Protein AF-A0A7J7V267-F1 (afdb_monomer_lite)

Organism: Myotis myotis (NCBI:txid51298)

Radius of gyration: 29.26 Å; chains: 1; bounding box: 86×60×74 Å

Sequence (561 aa):
MTECTTIEHPFCMYDADQHILHDSVEGSGILMCSIDNLPAQLPKEATECFGDMLYPYIEEMILSDATQPLESQNFSPVVRDAVITSNGILTDKYKYIQKLRESRERAQSLSMGTKKKVLVLGTGYVSEPVLEYLSRDNNIEITVGSDLRNQIEQLGKKYNINPVIMDISKQEEKLASLVAKQHLVISLLPYVLHPLVAKACIKSKVNMVTASYITPALKELEKSVDDAGITVIGELGLDPGLDHMLAMETIDKAKEVGATIESYISYCGGLPAPEHSDNPLRYKFSWSPVGVLMNIMQSATYLLNGKVVNAEGGVAFLDAVTPMDYYPGLNLEGYPNRDSTKYAEIYGISSAHTLLRGTLRYKGYAKALNGLVKLGLINRDAFPALRPEAKPLTWKELLCDLVGIPPSSTQDALKEAVLKKLGGDSTQLEAAERLGLLGDEQVPRAESVVDALSKYLAMKLSYGPGEKDMIVMRDSFGIRHPSGHLENKTIDLVVYGDINGFSAMAKTVGFPTAMAAKMLLDGEIHAKGLIGPFSKEIYGPILERIKAEGIIYTTQSTIKP

Secondary structure (DSSP, 8-state):
--SPPPSSS--EEEETTTTEEES-SSSSSEEE---SS-TT---HHHHHHHHHHHHHHHHHHHT--TTS-GGGS---HHHHHH--EETTEE-GGGTHHHHHHHHHHHHHHHHTTSPEEEEEE--STTHHHHHHHHHTSTTEEEEEEES-HHHHHHHHHHS-EEEEE--TTT-HHHHHHHHTT-SEEEE-S-GGGHHHHHHHHHHHT-EEEESS---HHHHTTHHHHHHHT-EEE-S-SBTTBHHHHHHHHHHHHHHHTT-EEEEEEEEEEEEE-GGG--STTS---SS-THHHHHHTTS-EEEEETTEEEEE--TTGGGGG-EEETTSTTS-EEEEE-SB-TTHHHHTT-TT-SEEEEEEEEETTHHHHHHHHHHTT-S--SB-GGGSTTSPP-BHHHHHHHHHT--TT--HHHHHHHHHHHTTS-HHHHHHHHHTTTTSSPBPPP-SBHHHHHHHHHHHHTPPPTTPPEEEEEEEEEEEE-TTS-EEEEEEEEEEEPPTTS--HHHHHHHHHHHHHHHHHHHT-----EEE-TTSHHHHHHHHHHHHHTT--EEEEEEEE-

InterPro domains:
  IPR005097 Saccharopine dehydrogenase, NADP binding domain [PF03435] (118-233)
  IPR032095 Saccharopine dehydrogenase-like, C-terminal [PF16653] (237-551)
  IPR036291 NAD(P)-binding domain superfamily [SSF51735] (115-291)
  IPR051168 Alpha-aminoadipic semialdehyde synthase [PTHR11133] (1-554)

Structure (mmCIF, N/CA/C/O backbone):
data_AF-A0A7J7V267-F1
#
_entry.id   AF-A0A7J7V267-F1
#
loop_
_atom_site.group_PDB
_atom_site.id
_atom_site.type_symbol
_atom_site.label_atom_id
_atom_site.label_alt_id
_atom_site.label_comp_id
_atom_site.label_asym_id
_atom_site.label_entity_id
_atom_site.label_seq_id
_atom_site.pdbx_PDB_ins_code
_atom_site.Cartn_x
_atom_site.Cartn_y
_atom_site.Cartn_z
_atom_site.occupancy
_atom_site.B_iso_or_equiv
_atom_site.auth_seq_id
_atom_site.auth_comp_id
_atom_site.auth_asym_id
_atom_site.auth_atom_id
_atom_site.pdbx_PDB_model_num
ATOM 1 N N . MET A 1 1 ? -48.766 11.423 -9.850 1.00 58.38 1 MET A N 1
ATOM 2 C CA . MET A 1 1 ? -47.509 11.219 -9.107 1.00 58.38 1 MET A CA 1
ATOM 3 C C . MET A 1 1 ? -46.532 10.531 -10.047 1.00 58.38 1 MET A C 1
ATOM 5 O O . MET A 1 1 ? -46.932 9.559 -10.675 1.00 58.38 1 MET A O 1
ATOM 9 N N . THR A 1 2 ? -45.332 11.077 -10.233 1.00 62.34 2 THR A N 1
ATOM 10 C CA . THR A 1 2 ? -44.294 10.524 -11.130 1.00 62.34 2 THR A CA 1
ATOM 11 C C . THR A 1 2 ? -43.134 9.877 -10.371 1.00 62.34 2 THR A C 1
ATOM 13 O O . THR A 1 2 ? -42.239 9.330 -11.003 1.00 62.34 2 THR A O 1
ATOM 16 N N . GLU A 1 3 ? -43.150 9.933 -9.038 1.00 65.38 3 GLU A N 1
ATOM 17 C CA . GLU A 1 3 ? -42.064 9.493 -8.155 1.00 65.38 3 GLU A CA 1
ATOM 18 C C . GLU A 1 3 ? -42.641 8.667 -6.993 1.00 65.38 3 GLU A C 1
ATOM 20 O O . GLU A 1 3 ? -43.781 8.895 -6.596 1.00 65.38 3 GLU A O 1
ATOM 25 N N . CYS A 1 4 ? -41.881 7.695 -6.484 1.00 73.06 4 CYS A N 1
ATOM 26 C CA . CYS A 1 4 ? -42.255 6.835 -5.353 1.00 73.06 4 CYS A CA 1
ATOM 27 C C . CYS A 1 4 ? -41.666 7.379 -4.039 1.00 73.06 4 CYS A C 1
ATOM 29 O O . CYS A 1 4 ? -40.625 8.037 -4.065 1.00 73.06 4 CYS A O 1
ATOM 31 N N . THR A 1 5 ? -42.289 7.091 -2.888 1.00 74.62 5 THR A N 1
ATOM 32 C CA . THR A 1 5 ? -41.694 7.436 -1.579 1.00 74.62 5 THR A CA 1
ATOM 33 C C . THR A 1 5 ? -40.497 6.531 -1.260 1.00 74.62 5 THR A C 1
ATOM 35 O O . THR A 1 5 ? -40.415 5.396 -1.733 1.00 74.62 5 THR A O 1
ATOM 38 N N . THR A 1 6 ? -39.534 7.025 -0.478 1.00 70.94 6 THR A N 1
ATOM 39 C CA . THR A 1 6 ? -38.317 6.277 -0.110 1.00 70.94 6 THR A CA 1
ATOM 40 C C . THR A 1 6 ? -38.430 5.697 1.301 1.00 70.94 6 THR A C 1
ATOM 42 O O . THR A 1 6 ? -39.329 6.049 2.057 1.00 70.94 6 THR A O 1
ATOM 45 N N . ILE A 1 7 ? -37.512 4.805 1.692 1.00 70.88 7 ILE A N 1
ATOM 46 C CA . ILE A 1 7 ? -37.475 4.249 3.062 1.00 70.88 7 ILE A CA 1
ATOM 47 C C . ILE A 1 7 ? -37.195 5.343 4.105 1.00 70.88 7 ILE A C 1
ATOM 49 O O . ILE A 1 7 ? -37.727 5.292 5.210 1.00 70.88 7 ILE A O 1
ATOM 53 N N . GLU A 1 8 ? -36.372 6.331 3.754 1.00 67.31 8 GLU A N 1
ATOM 54 C CA . GLU A 1 8 ? -36.015 7.452 4.631 1.00 67.31 8 GLU A CA 1
ATOM 55 C C . GLU A 1 8 ? -37.184 8.438 4.800 1.00 67.31 8 GLU A C 1
ATOM 57 O O . GLU A 1 8 ? -37.344 9.020 5.871 1.00 67.31 8 GLU A O 1
ATOM 62 N N . HIS A 1 9 ? -38.040 8.555 3.776 1.00 76.69 9 HIS A N 1
ATOM 63 C CA . HIS A 1 9 ? -39.215 9.430 3.740 1.00 76.69 9 HIS A CA 1
ATOM 64 C C . HIS A 1 9 ? -40.458 8.641 3.283 1.00 76.69 9 HIS A C 1
ATOM 66 O O . HIS A 1 9 ? -40.919 8.801 2.150 1.00 76.69 9 HIS A O 1
ATOM 72 N N . PRO A 1 10 ? -40.999 7.745 4.136 1.00 74.75 10 PRO A N 1
ATOM 73 C CA . PRO A 1 10 ? -41.994 6.746 3.732 1.00 74.75 10 PRO A CA 1
ATOM 74 C C . PRO A 1 10 ? -43.368 7.337 3.399 1.00 74.75 10 PRO A C 1
ATOM 76 O O . PRO A 1 10 ? -44.140 6.717 2.663 1.00 74.75 10 PRO A O 1
ATOM 79 N N . PHE A 1 11 ? -43.660 8.535 3.904 1.00 84.62 11 PHE A N 1
ATOM 80 C CA . PHE A 1 11 ? -44.930 9.227 3.729 1.00 84.62 11 PHE A CA 1
ATOM 81 C C . PHE A 1 11 ? -44.713 10.589 3.077 1.00 84.62 11 PHE A C 1
ATOM 83 O O . PHE A 1 11 ? -43.784 11.306 3.430 1.00 84.62 11 PHE A O 1
ATOM 90 N N . CYS A 1 12 ? -45.620 10.971 2.185 1.00 85.44 12 CYS A N 1
ATOM 91 C CA . CYS A 1 12 ? -45.721 12.328 1.661 1.00 85.44 12 CYS A CA 1
ATOM 92 C C . CYS A 1 12 ? -47.193 12.749 1.607 1.00 85.44 12 CYS A C 1
ATOM 94 O O . CYS A 1 12 ? -48.084 11.906 1.485 1.00 85.44 12 CYS A O 1
ATOM 96 N N . MET A 1 13 ? -47.466 14.046 1.699 1.00 88.25 13 MET A N 1
ATOM 97 C CA . MET A 1 13 ? -48.813 14.588 1.544 1.00 88.25 13 MET A CA 1
ATOM 98 C C . MET A 1 13 ? -49.010 15.039 0.098 1.00 88.25 13 MET A C 1
ATOM 100 O O . MET A 1 13 ? -48.263 15.883 -0.394 1.00 88.25 13 MET A O 1
ATOM 104 N N . TYR A 1 14 ? -50.016 14.499 -0.584 1.00 84.69 14 TYR A N 1
ATOM 105 C CA . TYR A 1 14 ? -50.400 14.919 -1.926 1.00 84.69 14 TYR A CA 1
ATOM 106 C C . TYR A 1 14 ? -51.606 15.859 -1.867 1.00 84.69 14 TYR A C 1
ATOM 108 O O . TYR A 1 14 ? -52.714 15.441 -1.525 1.00 84.69 14 TYR A O 1
ATOM 116 N N . ASP A 1 15 ? -51.404 17.127 -2.215 1.00 85.06 15 ASP A N 1
ATOM 117 C CA . ASP A 1 15 ? -52.497 18.078 -2.410 1.00 85.06 15 ASP A CA 1
ATOM 118 C C . ASP A 1 15 ? -53.088 17.862 -3.813 1.00 85.06 15 ASP A C 1
ATOM 120 O O . ASP A 1 15 ? -52.438 18.119 -4.831 1.00 85.06 15 ASP A O 1
ATOM 124 N N . ALA A 1 16 ? -54.318 17.344 -3.868 1.00 80.06 16 ALA A N 1
ATOM 125 C CA . ALA A 1 16 ? -54.997 17.032 -5.122 1.00 80.06 16 ALA A CA 1
ATOM 126 C C . ALA A 1 16 ? -55.463 18.283 -5.885 1.00 80.06 16 ALA A C 1
ATOM 128 O O . ALA A 1 16 ? -55.582 18.216 -7.108 1.00 80.06 16 ALA A O 1
ATOM 129 N N . ASP A 1 17 ? -55.690 19.400 -5.187 1.00 82.44 17 ASP A N 1
ATOM 130 C CA . ASP A 1 17 ? -56.146 20.658 -5.782 1.00 82.44 17 ASP A CA 1
ATOM 131 C C . ASP A 1 17 ? -54.971 21.424 -6.406 1.00 82.44 17 ASP A C 1
ATOM 133 O O . ASP A 1 17 ? -55.114 22.040 -7.463 1.00 82.44 17 ASP A O 1
ATOM 137 N N . GLN A 1 18 ? -53.792 21.364 -5.775 1.00 82.50 18 GLN A N 1
ATOM 138 C CA . GLN A 1 18 ? -52.579 22.041 -6.256 1.00 82.50 18 GLN A CA 1
ATOM 139 C C . GLN A 1 18 ? -51.651 21.136 -7.077 1.00 82.50 18 GLN A C 1
ATOM 141 O O . GLN A 1 18 ? -50.739 21.633 -7.738 1.00 82.50 18 GLN A O 1
ATOM 146 N N . HIS A 1 19 ? -51.876 19.819 -7.057 1.00 80.19 19 HIS A N 1
ATOM 147 C CA . HIS A 1 19 ? -50.995 18.796 -7.629 1.00 80.19 19 HIS A CA 1
ATOM 148 C C . HIS A 1 19 ? -49.550 18.851 -7.093 1.00 80.19 19 HIS A C 1
ATOM 150 O O . HIS A 1 19 ? -48.601 18.556 -7.824 1.00 80.19 19 HIS A O 1
ATOM 156 N N . ILE A 1 20 ? -49.381 19.198 -5.814 1.00 79.25 20 ILE A N 1
ATOM 157 C CA . ILE A 1 20 ? -48.076 19.331 -5.147 1.00 79.25 20 ILE A CA 1
ATOM 158 C C . ILE A 1 20 ? -47.873 18.182 -4.154 1.00 79.25 20 ILE A C 1
ATOM 160 O O . ILE A 1 20 ? -48.807 17.741 -3.484 1.00 79.25 20 ILE A O 1
ATOM 164 N N . LEU A 1 21 ? -46.633 17.695 -4.072 1.00 78.25 21 LEU A N 1
ATOM 165 C CA . LEU A 1 21 ? -46.178 16.770 -3.037 1.00 78.25 21 LEU A CA 1
ATOM 166 C C . LEU A 1 21 ? -45.457 17.558 -1.942 1.00 78.25 21 LEU A C 1
ATOM 168 O O . LEU A 1 21 ? -44.513 18.296 -2.226 1.00 78.25 21 LEU A O 1
ATOM 172 N N . HIS A 1 22 ? -45.881 17.377 -0.697 1.00 80.12 22 HIS A N 1
ATOM 173 C CA . HIS A 1 22 ? -45.201 17.905 0.478 1.00 80.12 22 HIS A CA 1
ATOM 174 C C . HIS A 1 22 ? -44.522 16.769 1.242 1.00 80.12 22 HIS A C 1
ATOM 176 O O . HIS A 1 22 ? -45.148 15.752 1.545 1.00 80.12 22 HIS A O 1
ATOM 182 N N . ASP A 1 23 ? -43.259 16.975 1.610 1.00 75.31 23 ASP A N 1
ATOM 183 C CA . ASP A 1 23 ? -42.513 16.100 2.522 1.00 75.31 23 ASP A CA 1
ATOM 184 C C . ASP A 1 23 ? -42.910 16.417 3.977 1.00 75.31 23 ASP A C 1
ATOM 186 O O . ASP A 1 23 ? -42.173 17.017 4.756 1.00 75.31 23 ASP A O 1
ATOM 190 N N . SER A 1 24 ? -44.179 16.151 4.286 1.00 74.56 24 SER A N 1
ATOM 191 C CA . SER A 1 24 ? -44.821 16.395 5.576 1.00 74.56 24 SER A CA 1
ATOM 192 C C . SER A 1 24 ? -45.925 15.365 5.795 1.00 74.56 24 SER A C 1
ATOM 194 O O . SER A 1 24 ? -46.575 14.923 4.847 1.00 74.56 24 SER A O 1
ATOM 196 N N . VAL A 1 25 ? -46.170 15.020 7.058 1.00 78.19 25 VAL A N 1
ATOM 197 C CA . VAL A 1 25 ? -47.311 14.196 7.491 1.00 78.19 25 VAL A CA 1
ATOM 198 C C . VAL A 1 25 ? -48.475 15.034 8.036 1.00 78.19 25 VAL A C 1
ATOM 200 O O . VAL A 1 25 ? -49.551 14.502 8.292 1.00 78.19 25 VAL A O 1
ATOM 203 N N . GLU A 1 26 ? -48.282 16.347 8.176 1.00 73.94 26 GLU A N 1
ATOM 204 C CA . GLU A 1 26 ? -49.286 17.306 8.639 1.00 73.94 26 GLU A CA 1
ATOM 205 C C . GLU A 1 26 ? -49.699 18.246 7.497 1.00 73.94 26 GLU A C 1
ATOM 207 O O . GLU A 1 26 ? -48.848 18.799 6.795 1.00 73.94 26 GLU A O 1
ATOM 212 N N . GLY A 1 27 ? -51.009 18.436 7.308 1.00 74.69 27 GLY A N 1
ATOM 213 C CA . GLY A 1 27 ? -51.564 19.314 6.274 1.00 74.69 27 GLY A CA 1
ATOM 214 C C . GLY A 1 27 ? -52.932 18.862 5.758 1.00 74.69 27 GLY A C 1
ATOM 215 O O . GLY A 1 27 ? -53.468 17.844 6.190 1.00 74.69 27 GLY A O 1
ATOM 216 N N . SER A 1 28 ? -53.503 19.639 4.834 1.00 74.94 28 SER A N 1
ATOM 217 C CA . SER A 1 28 ? -54.703 19.252 4.078 1.00 74.94 28 SER A CA 1
ATOM 218 C C . SER A 1 28 ? -54.268 18.589 2.771 1.00 74.94 28 SER A C 1
ATOM 220 O O . SER A 1 28 ? -53.592 19.220 1.968 1.00 74.94 28 SER A O 1
ATOM 222 N N . GLY A 1 29 ? -54.607 17.316 2.578 1.00 84.25 29 GLY A N 1
ATOM 223 C CA . GLY A 1 29 ? -54.212 16.535 1.406 1.00 84.25 29 GLY A CA 1
ATOM 224 C C . GLY A 1 29 ? -54.403 15.035 1.631 1.00 84.25 29 GLY A C 1
ATOM 225 O O . GLY A 1 29 ? -54.902 14.606 2.673 1.00 84.25 29 GLY A O 1
ATOM 226 N N . ILE A 1 30 ? -54.022 14.228 0.644 1.00 84.19 30 ILE A N 1
ATOM 227 C CA . ILE A 1 30 ? -54.023 12.766 0.725 1.00 84.19 30 ILE A CA 1
ATOM 228 C C . ILE A 1 30 ? -52.645 12.318 1.209 1.00 84.19 30 ILE A C 1
ATOM 230 O O . ILE A 1 30 ? -51.655 12.479 0.499 1.00 84.19 30 ILE A O 1
ATOM 234 N N . LEU A 1 31 ? -52.578 11.722 2.399 1.00 85.69 31 LEU A N 1
ATOM 235 C CA . LEU A 1 31 ? -51.350 11.095 2.880 1.00 85.69 31 LEU A CA 1
ATOM 236 C C . LEU A 1 31 ? -51.070 9.836 2.048 1.00 85.69 31 LEU A C 1
ATOM 238 O O . LEU A 1 31 ? -51.880 8.908 2.019 1.00 85.69 31 LEU A O 1
ATOM 242 N N . MET A 1 32 ? -49.928 9.807 1.369 1.00 78.00 32 MET A N 1
ATOM 243 C CA . MET A 1 32 ? -49.538 8.740 0.453 1.00 78.00 32 MET A CA 1
ATOM 244 C C . MET A 1 32 ? -48.245 8.054 0.897 1.00 78.00 32 MET A C 1
ATOM 246 O O . MET A 1 32 ? -47.268 8.706 1.262 1.00 78.00 32 MET A O 1
ATOM 250 N N . CYS A 1 33 ? -48.239 6.722 0.810 1.00 81.00 33 CYS A N 1
ATOM 251 C CA . CYS A 1 33 ? -47.079 5.853 0.998 1.00 81.00 33 CYS A CA 1
ATOM 252 C C . CYS A 1 33 ? -46.991 4.907 -0.207 1.00 81.00 33 CYS A C 1
ATOM 254 O O . CYS A 1 33 ? -47.955 4.206 -0.516 1.00 81.00 33 CYS A O 1
ATOM 256 N N . SER A 1 34 ? -45.867 4.939 -0.922 1.00 74.00 34 SER A N 1
ATOM 257 C CA . SER A 1 34 ? -45.646 4.220 -2.184 1.00 74.00 34 SER A CA 1
ATOM 258 C C . SER A 1 34 ? -44.212 3.689 -2.285 1.00 74.00 34 SER A C 1
ATOM 260 O O . SER A 1 34 ? -43.554 3.845 -3.306 1.00 74.00 34 SER A O 1
ATOM 262 N N . ILE A 1 35 ? -43.703 3.086 -1.210 1.00 71.19 35 ILE A N 1
ATOM 263 C CA . ILE A 1 35 ? -42.343 2.532 -1.178 1.00 71.19 35 ILE A CA 1
ATOM 264 C C . ILE A 1 35 ? -42.252 1.365 -2.173 1.00 71.19 35 ILE A C 1
ATOM 266 O O . ILE A 1 35 ? -42.817 0.299 -1.935 1.00 71.19 35 ILE A O 1
ATOM 270 N N . ASP A 1 36 ? -41.522 1.573 -3.273 1.00 56.09 36 ASP A N 1
ATOM 271 C CA . ASP A 1 36 ? -41.380 0.625 -4.398 1.00 56.09 36 ASP A CA 1
ATOM 272 C C . ASP A 1 36 ? -40.604 -0.653 -4.015 1.00 56.09 36 ASP A C 1
ATOM 274 O O . ASP A 1 36 ? -40.679 -1.686 -4.672 1.00 56.09 36 ASP A O 1
ATOM 278 N N . ASN A 1 37 ? -39.884 -0.621 -2.891 1.00 55.78 37 ASN A N 1
ATOM 279 C CA . ASN A 1 37 ? -39.136 -1.762 -2.380 1.00 55.78 37 ASN A CA 1
ATOM 280 C C . ASN A 1 37 ? -39.402 -1.924 -0.879 1.00 55.78 37 ASN A C 1
ATOM 282 O O . ASN A 1 37 ? -38.664 -1.403 -0.046 1.00 55.78 37 ASN A O 1
ATOM 286 N N . LEU A 1 38 ? -40.506 -2.591 -0.529 1.00 53.03 38 LEU A N 1
ATOM 287 C CA . LEU A 1 38 ? -40.837 -2.953 0.854 1.00 53.03 38 LEU A CA 1
ATOM 288 C C . LEU A 1 38 ? -39.743 -3.890 1.404 1.00 53.03 38 LEU A C 1
ATOM 290 O O . LEU A 1 38 ? -39.715 -5.058 1.015 1.00 53.03 38 LEU A O 1
ATOM 294 N N . PRO A 1 39 ? -38.880 -3.466 2.349 1.00 49.72 39 PRO A N 1
ATOM 295 C CA . PRO A 1 39 ? -37.770 -4.292 2.847 1.00 49.72 39 PRO A CA 1
ATOM 296 C C . PRO A 1 39 ? -38.216 -5.445 3.764 1.00 49.72 39 PRO A C 1
ATOM 298 O O . PRO A 1 39 ? -37.406 -6.004 4.496 1.00 49.72 39 PRO A O 1
ATOM 301 N N . ALA A 1 40 ? -39.505 -5.778 3.786 1.00 51.91 40 ALA A N 1
ATOM 302 C CA . ALA A 1 40 ? -40.121 -6.581 4.837 1.00 51.91 40 ALA A CA 1
ATOM 303 C C . ALA A 1 40 ? -40.924 -7.777 4.312 1.00 51.91 40 ALA A C 1
ATOM 305 O O . ALA A 1 40 ? -41.808 -8.270 5.007 1.00 51.91 40 ALA A O 1
ATOM 306 N N . GLN A 1 41 ? -40.632 -8.281 3.111 1.00 54.09 41 GLN A N 1
ATOM 307 C CA . GLN A 1 41 ? -41.047 -9.642 2.771 1.00 54.09 41 GLN A CA 1
ATOM 308 C C . GLN A 1 41 ? -39.950 -10.604 3.209 1.00 54.09 41 GLN A C 1
ATOM 310 O O . GLN A 1 41 ? -39.097 -11.025 2.430 1.00 54.09 41 GLN A O 1
ATOM 315 N N . LEU A 1 42 ? -39.969 -10.936 4.500 1.00 59.22 42 LEU A N 1
ATOM 316 C CA . LEU A 1 42 ? -39.346 -12.169 4.952 1.00 59.22 42 LEU A CA 1
ATOM 317 C C . LEU A 1 42 ? -39.981 -13.321 4.149 1.00 59.22 42 LEU A C 1
ATOM 319 O O . LEU A 1 42 ? -41.204 -13.309 3.957 1.00 59.22 42 LEU A O 1
ATOM 323 N N . PRO A 1 43 ? -39.202 -14.320 3.686 1.00 77.00 43 PRO A N 1
ATOM 324 C CA . PRO A 1 43 ? -39.768 -15.572 3.194 1.00 77.00 43 PRO A CA 1
ATOM 325 C C . PRO A 1 43 ? -40.859 -16.047 4.152 1.00 77.00 43 PRO A C 1
ATOM 327 O O . PRO A 1 43 ? -40.748 -15.829 5.364 1.00 77.00 43 PRO A O 1
ATOM 330 N N . LYS A 1 44 ? -41.926 -16.654 3.630 1.00 77.31 44 LYS A N 1
ATOM 331 C CA . LYS A 1 44 ? -43.071 -17.069 4.450 1.00 77.31 44 LYS A CA 1
ATOM 332 C C . LYS A 1 44 ? -42.604 -17.875 5.667 1.00 77.31 44 LYS A C 1
ATOM 334 O O . LYS A 1 44 ? -43.043 -17.607 6.776 1.00 77.31 44 LYS A O 1
ATOM 339 N N . GLU A 1 45 ? -41.620 -18.742 5.468 1.00 82.00 45 GLU A N 1
ATOM 340 C CA . GLU A 1 45 ? -40.990 -19.572 6.490 1.00 82.00 45 GLU A CA 1
ATOM 341 C C . GLU A 1 45 ? -40.281 -18.747 7.576 1.00 82.00 45 GLU A C 1
ATOM 343 O O . GLU A 1 45 ? -40.341 -19.088 8.753 1.00 82.00 45 GLU A O 1
ATOM 348 N N . ALA A 1 46 ? -39.621 -17.645 7.211 1.00 77.56 46 ALA A N 1
ATOM 349 C CA . ALA A 1 46 ? -38.971 -16.747 8.166 1.00 77.56 46 ALA A CA 1
ATOM 350 C C . ALA A 1 46 ? -39.991 -15.877 8.918 1.00 77.56 46 ALA A C 1
ATOM 352 O O . ALA A 1 46 ? -39.811 -15.621 10.106 1.00 77.56 46 ALA A O 1
ATOM 353 N N . THR A 1 47 ? -41.073 -15.466 8.247 1.00 81.25 47 THR A N 1
ATOM 354 C CA . THR A 1 47 ? -42.197 -14.753 8.875 1.00 81.25 47 THR A CA 1
ATOM 355 C C . THR A 1 47 ? -42.914 -15.644 9.886 1.00 81.25 47 THR A C 1
ATOM 357 O O . THR A 1 47 ? -43.158 -15.213 11.008 1.00 81.25 47 THR A O 1
ATOM 360 N N . GLU A 1 48 ? -43.217 -16.887 9.504 1.00 85.69 48 GLU A N 1
ATOM 361 C CA . GLU A 1 48 ? -43.846 -17.887 10.371 1.00 85.69 48 GLU A CA 1
ATOM 362 C C . GLU A 1 48 ? -42.927 -18.236 11.542 1.00 85.69 48 GLU A C 1
ATOM 364 O O . GLU A 1 48 ? -43.352 -18.133 12.683 1.00 85.69 48 GLU A O 1
ATOM 369 N N . CYS A 1 49 ? -41.643 -18.519 11.296 1.00 86.31 49 CYS A N 1
ATOM 370 C CA . CYS A 1 49 ? -40.681 -18.822 12.360 1.00 86.31 49 CYS A CA 1
ATOM 371 C C . CYS A 1 49 ? -40.535 -17.669 13.370 1.00 86.31 49 CYS A C 1
ATOM 373 O O . CYS A 1 49 ? -40.596 -17.888 14.580 1.00 86.31 49 CYS A O 1
ATOM 375 N N . PHE A 1 50 ? -40.382 -16.428 12.892 1.00 85.31 50 PHE A N 1
ATOM 376 C CA . PHE A 1 50 ? -40.319 -15.261 13.774 1.00 85.31 50 PHE A CA 1
ATOM 377 C C . PHE A 1 50 ? -41.637 -15.049 14.530 1.00 85.31 50 PHE A C 1
ATOM 379 O O . PHE A 1 50 ? -41.622 -14.792 15.734 1.00 85.31 50 PHE A O 1
ATOM 386 N N . GLY A 1 51 ? -42.769 -15.185 13.834 1.00 88.25 51 GLY A N 1
ATOM 387 C CA . GLY A 1 51 ? -44.104 -15.086 14.414 1.00 88.25 51 GLY A CA 1
ATOM 388 C C . GLY A 1 51 ? -44.321 -16.109 15.524 1.00 88.25 51 GLY A C 1
ATOM 389 O O . GLY A 1 51 ? -44.679 -15.720 16.629 1.00 88.25 51 GLY A O 1
ATOM 390 N N . ASP A 1 52 ? -44.019 -17.381 15.271 1.00 91.06 52 ASP A N 1
ATOM 391 C CA . ASP A 1 52 ? -44.143 -18.485 16.226 1.00 91.06 52 ASP A CA 1
ATOM 392 C C . ASP A 1 52 ? -43.237 -18.295 17.447 1.00 91.06 52 ASP A C 1
ATOM 394 O O . ASP A 1 52 ? -43.625 -18.619 18.569 1.00 91.06 52 ASP A O 1
ATOM 398 N N . MET A 1 53 ? -42.039 -17.734 17.256 1.00 89.88 53 MET A N 1
ATOM 399 C CA . MET A 1 53 ? -41.141 -17.393 18.361 1.00 89.88 53 MET A CA 1
ATOM 400 C C . MET A 1 53 ? -41.653 -16.224 19.210 1.00 89.88 53 MET A C 1
ATOM 402 O O . MET A 1 53 ? -41.417 -16.207 20.418 1.00 89.88 53 MET A O 1
ATOM 406 N N . LEU A 1 54 ? -42.313 -15.237 18.598 1.00 89.44 54 LEU A N 1
ATOM 407 C CA . LEU A 1 54 ? -42.812 -14.045 19.287 1.00 89.44 54 LEU A CA 1
ATOM 408 C C . LEU A 1 54 ? -44.183 -14.278 19.940 1.00 89.44 54 LEU A C 1
ATOM 410 O O . LEU A 1 54 ? -44.457 -13.723 21.002 1.00 89.44 54 LEU A O 1
ATOM 414 N N . TYR A 1 55 ? -45.030 -15.108 19.325 1.00 92.38 55 TYR A N 1
ATOM 415 C CA . TYR A 1 55 ? -46.427 -15.331 19.700 1.00 92.38 55 TYR A CA 1
ATOM 416 C C . TYR A 1 55 ? -46.649 -15.649 21.190 1.00 92.38 55 TYR A C 1
ATOM 418 O O . TYR A 1 55 ? -47.548 -15.040 21.773 1.00 92.38 55 TYR A O 1
ATOM 426 N N . PRO A 1 56 ? -45.830 -16.492 21.859 1.00 92.69 56 PRO A N 1
ATOM 427 C CA . PRO A 1 56 ? -45.989 -16.778 23.288 1.00 92.69 56 PRO A CA 1
ATOM 428 C C . PRO A 1 56 ? -45.902 -15.541 24.191 1.00 92.69 56 PRO A C 1
ATOM 430 O O . PRO A 1 56 ? -46.440 -15.553 25.291 1.00 92.69 56 PRO A O 1
ATOM 433 N N . TYR A 1 57 ? -45.236 -14.480 23.732 1.00 92.81 57 TYR A N 1
ATOM 434 C CA . TYR A 1 57 ? -44.995 -13.261 24.501 1.00 92.81 57 TYR A CA 1
ATOM 435 C C . TYR A 1 57 ? -45.979 -12.130 24.168 1.00 92.81 57 TYR A C 1
ATOM 437 O O . TYR A 1 57 ? -46.068 -11.153 24.910 1.00 92.81 57 TYR A O 1
ATOM 445 N N . ILE A 1 58 ? -46.735 -12.247 23.068 1.00 90.38 58 ILE A N 1
ATOM 446 C CA . ILE A 1 58 ? -47.664 -11.206 22.596 1.00 90.38 58 ILE A CA 1
ATOM 447 C C . ILE A 1 58 ? -48.746 -10.909 23.639 1.00 90.38 58 ILE A C 1
ATOM 449 O O . ILE A 1 58 ? -49.075 -9.746 23.862 1.00 90.38 58 ILE A O 1
ATOM 453 N N . GLU A 1 59 ? -49.287 -11.938 24.293 1.00 88.44 59 GLU A N 1
ATOM 454 C CA . GLU A 1 59 ? -50.335 -11.771 25.306 1.00 88.44 59 GLU A CA 1
ATOM 455 C C . GLU A 1 59 ? -49.838 -10.939 26.497 1.00 88.44 59 GLU A C 1
ATOM 457 O O . GLU A 1 59 ? -50.510 -9.996 26.915 1.00 88.44 59 GLU A O 1
ATOM 462 N N . GLU A 1 60 ? -48.617 -11.211 26.973 1.00 89.50 60 GLU A N 1
ATOM 463 C CA . GLU A 1 60 ? -47.971 -10.429 28.032 1.00 89.50 60 GLU A CA 1
ATOM 464 C C . GLU A 1 60 ? -47.792 -8.962 27.610 1.00 89.50 60 GLU A C 1
ATOM 466 O O . GLU A 1 60 ? -48.074 -8.052 28.387 1.00 89.50 60 GLU A O 1
ATOM 471 N N . MET A 1 61 ? -47.370 -8.719 26.365 1.00 86.56 61 MET A N 1
ATOM 472 C CA . MET A 1 61 ? -47.156 -7.367 25.838 1.00 86.56 61 MET A CA 1
ATOM 473 C C . MET A 1 61 ? -48.469 -6.585 25.672 1.00 86.56 61 MET A C 1
ATOM 475 O O . MET A 1 61 ? -48.510 -5.398 25.993 1.00 86.56 61 MET A O 1
ATOM 479 N N . ILE A 1 62 ? -49.545 -7.223 25.201 1.00 89.00 62 ILE A N 1
ATOM 480 C CA . ILE A 1 62 ? -50.854 -6.577 24.987 1.00 89.00 62 ILE A CA 1
ATOM 481 C C . ILE A 1 62 ? -51.526 -6.212 26.311 1.00 89.00 62 ILE A C 1
ATOM 483 O O . ILE A 1 62 ? -52.158 -5.163 26.409 1.00 89.00 62 ILE A O 1
ATOM 487 N N . LEU A 1 63 ? -51.399 -7.070 27.324 1.00 86.69 63 LEU A N 1
ATOM 488 C CA . LEU A 1 63 ? -51.987 -6.840 28.645 1.00 86.69 63 LEU A CA 1
ATOM 489 C C . LEU A 1 63 ? -51.180 -5.851 29.499 1.00 86.69 63 LEU A C 1
ATOM 491 O O . LEU A 1 63 ? -51.588 -5.541 30.619 1.00 86.69 63 LEU A O 1
ATOM 495 N N . SER A 1 64 ? -50.048 -5.362 28.988 1.00 86.19 64 SER A N 1
ATOM 496 C CA . SER A 1 64 ? -49.208 -4.409 29.700 1.00 86.19 64 SER A CA 1
ATOM 497 C C . SER A 1 64 ? -49.835 -3.021 29.818 1.00 86.19 64 SER A C 1
ATOM 499 O O . SER A 1 64 ? -50.535 -2.540 28.928 1.00 86.19 64 SER A O 1
ATOM 501 N N . ASP A 1 65 ? -49.518 -2.340 30.918 1.00 85.81 65 ASP A N 1
ATOM 502 C CA . ASP A 1 65 ? -49.890 -0.945 31.153 1.00 85.81 65 ASP A CA 1
ATOM 503 C C . ASP A 1 65 ? -48.628 -0.093 31.331 1.00 85.81 65 ASP A C 1
ATOM 505 O O . ASP A 1 65 ? -48.001 -0.071 32.393 1.00 85.81 65 ASP A O 1
ATOM 509 N N . ALA A 1 66 ? -48.263 0.644 30.281 1.00 81.19 66 ALA A N 1
ATOM 510 C CA . ALA A 1 66 ? -47.078 1.499 30.266 1.00 81.19 66 ALA A CA 1
ATOM 511 C C . ALA A 1 66 ? -47.138 2.671 31.269 1.00 81.19 66 ALA A C 1
ATOM 513 O O . ALA A 1 66 ? -46.129 3.347 31.480 1.00 81.19 66 ALA A O 1
ATOM 514 N N . THR A 1 67 ? -48.298 2.938 31.885 1.00 83.81 67 THR A N 1
ATOM 515 C CA . THR A 1 67 ? -48.433 3.956 32.936 1.00 83.81 67 THR A CA 1
ATOM 516 C C . THR A 1 67 ? -48.017 3.444 34.314 1.00 83.81 67 THR A C 1
ATOM 518 O O . THR A 1 67 ? -47.695 4.251 35.188 1.00 83.81 67 THR A O 1
ATOM 521 N N . GLN A 1 68 ? -47.947 2.124 34.502 1.00 86.38 68 GLN A N 1
ATOM 522 C CA . GLN A 1 68 ? -47.525 1.506 35.755 1.00 86.38 68 GLN A CA 1
ATOM 523 C C . GLN A 1 68 ? -46.032 1.143 35.747 1.00 86.38 68 GLN A C 1
ATOM 525 O O . GLN A 1 68 ? -45.453 0.962 34.673 1.00 86.38 68 GLN A O 1
ATOM 530 N N . PRO A 1 69 ? -45.384 1.042 36.925 1.00 87.06 69 PRO A N 1
ATOM 531 C CA . PRO A 1 69 ? -43.985 0.629 37.023 1.00 87.06 69 PRO A CA 1
ATOM 532 C C . PRO A 1 69 ? -43.752 -0.778 36.463 1.00 87.06 69 PRO A C 1
ATOM 534 O O . PRO A 1 69 ? -44.579 -1.673 36.660 1.00 87.06 69 PRO A O 1
ATOM 537 N N . LEU A 1 70 ? -42.597 -1.008 35.836 1.00 87.06 70 LEU A N 1
ATOM 538 C CA . LEU A 1 70 ? -42.236 -2.303 35.244 1.00 87.06 70 LEU A CA 1
ATOM 539 C C . LEU A 1 70 ? -42.283 -3.459 36.258 1.00 87.06 70 LEU A C 1
ATOM 541 O O . LEU A 1 70 ? -42.619 -4.588 35.908 1.00 87.06 70 LEU A O 1
ATOM 545 N N . GLU A 1 71 ? -41.982 -3.183 37.525 1.00 86.62 71 GLU A N 1
ATOM 546 C CA . GLU A 1 71 ? -41.985 -4.159 38.619 1.00 86.62 71 GLU A CA 1
ATOM 547 C C . GLU A 1 71 ? -43.394 -4.648 38.972 1.00 86.62 71 GLU A C 1
ATOM 549 O O . GLU A 1 71 ? -43.549 -5.743 39.510 1.00 86.62 71 GLU A O 1
ATOM 554 N N . SER A 1 72 ? -44.419 -3.847 38.666 1.00 86.50 72 SER A N 1
ATOM 555 C CA . SER A 1 72 ? -45.827 -4.203 38.872 1.00 86.50 72 SER A CA 1
ATOM 556 C C . SER A 1 72 ? -46.418 -5.021 37.718 1.00 86.50 72 SER A C 1
ATOM 558 O O . SER A 1 72 ? -47.503 -5.582 37.861 1.00 86.50 72 SER A O 1
ATOM 560 N N . GLN A 1 73 ? -45.691 -5.134 36.600 1.00 86.56 73 GLN A N 1
ATOM 561 C CA . GLN A 1 73 ? -46.103 -5.903 35.429 1.00 86.56 73 GLN A CA 1
ATOM 562 C C . GLN A 1 73 ? -45.745 -7.386 35.576 1.00 86.56 73 GLN A C 1
ATOM 564 O O . GLN A 1 73 ? -44.630 -7.762 35.967 1.00 86.56 73 GLN A O 1
ATOM 569 N N . ASN A 1 74 ? -46.686 -8.247 35.192 1.00 86.50 74 ASN A N 1
ATOM 570 C CA . ASN A 1 74 ? -46.516 -9.696 35.221 1.00 86.50 74 ASN A CA 1
ATOM 571 C C . ASN A 1 74 ? -45.866 -10.218 33.929 1.00 86.50 74 ASN A C 1
ATOM 573 O O . ASN A 1 74 ? -46.482 -10.957 33.167 1.00 86.50 74 ASN A O 1
ATOM 577 N N . PHE A 1 75 ? -44.627 -9.798 33.675 1.00 90.06 75 PHE A N 1
ATOM 578 C CA . PHE A 1 75 ? -43.841 -10.246 32.525 1.00 90.06 75 PHE A CA 1
ATOM 579 C C . PHE A 1 75 ? -42.975 -11.460 32.844 1.00 90.06 75 PHE A C 1
ATOM 581 O O . PHE A 1 75 ? -42.353 -11.544 33.911 1.00 90.06 75 PHE A O 1
ATOM 588 N N . SER A 1 76 ? -42.850 -12.348 31.863 1.00 91.12 76 SER A N 1
ATOM 589 C CA . SER A 1 76 ? -41.790 -13.345 31.799 1.00 91.12 76 SER A CA 1
ATOM 590 C C . SER A 1 76 ? -40.408 -12.671 31.784 1.00 91.12 76 SER A C 1
ATOM 592 O O . SER A 1 76 ? -40.272 -11.515 31.363 1.00 91.12 76 SER A O 1
ATOM 594 N N . PRO A 1 77 ? -39.340 -13.377 32.206 1.00 89.88 77 PRO A N 1
ATOM 595 C CA . PRO A 1 77 ? -37.982 -12.839 32.156 1.00 89.88 77 PRO A CA 1
ATOM 596 C C . PRO A 1 77 ? -37.574 -12.358 30.761 1.00 89.88 77 PRO A C 1
ATOM 598 O O . PRO A 1 77 ? -36.856 -11.375 30.657 1.00 89.88 77 PRO A O 1
ATOM 601 N N . VAL A 1 78 ? -38.060 -13.012 29.700 1.00 89.56 78 VAL A N 1
ATOM 602 C CA . VAL A 1 78 ? -37.742 -12.661 28.308 1.00 89.56 78 VAL A CA 1
ATOM 603 C C . VAL A 1 78 ? -38.295 -11.283 27.951 1.00 89.56 78 VAL A C 1
ATOM 605 O O . VAL A 1 78 ? -37.540 -10.428 27.491 1.00 89.56 78 VAL A O 1
ATOM 608 N N . VAL A 1 79 ? -39.585 -11.044 28.207 1.00 89.88 79 VAL A N 1
ATOM 609 C CA . VAL A 1 79 ? -40.222 -9.747 27.932 1.00 89.88 79 VAL A CA 1
ATOM 610 C C . VAL A 1 79 ? -39.636 -8.674 28.840 1.00 89.88 79 VAL A C 1
ATOM 612 O O . VAL A 1 79 ? -39.234 -7.620 28.356 1.00 89.88 79 VAL A O 1
ATOM 615 N N . ARG A 1 80 ? -39.506 -8.958 30.143 1.00 89.81 80 ARG A N 1
ATOM 616 C CA . ARG A 1 80 ? -38.963 -8.010 31.125 1.00 89.81 80 ARG A CA 1
ATOM 617 C C . ARG A 1 80 ? -37.548 -7.555 30.768 1.00 89.81 80 ARG A C 1
ATOM 619 O O . ARG A 1 80 ? -37.276 -6.358 30.805 1.00 89.81 80 ARG A O 1
ATOM 626 N N . ASP A 1 81 ? -36.670 -8.484 30.395 1.00 89.50 81 ASP A N 1
ATOM 627 C CA . ASP A 1 81 ? -35.287 -8.178 30.028 1.00 89.50 81 ASP A CA 1
ATOM 628 C C . ASP A 1 81 ? -35.159 -7.452 28.689 1.00 89.50 81 ASP A C 1
ATOM 630 O O . ASP A 1 81 ? -34.108 -6.865 28.442 1.00 89.50 81 ASP A O 1
ATOM 634 N N . ALA A 1 82 ? -36.183 -7.500 27.833 1.00 90.31 82 ALA A N 1
ATOM 635 C CA . ALA A 1 82 ? -36.224 -6.780 26.565 1.00 90.31 82 ALA A CA 1
ATOM 636 C C . ALA A 1 82 ? -36.723 -5.327 26.711 1.00 90.31 82 ALA A C 1
ATOM 638 O O . ALA A 1 82 ? -36.529 -4.521 25.798 1.00 90.31 82 ALA A O 1
ATOM 639 N N . VAL A 1 83 ? -37.338 -4.956 27.844 1.00 90.12 83 VAL A N 1
ATOM 640 C CA . VAL A 1 83 ? -37.803 -3.581 28.093 1.00 90.12 83 VAL A CA 1
ATOM 641 C C . VAL A 1 83 ? -36.610 -2.664 28.377 1.00 90.12 83 VAL A C 1
ATOM 643 O O . VAL A 1 83 ? -36.030 -2.676 29.463 1.00 90.12 83 VAL A O 1
ATOM 646 N N . ILE A 1 84 ? -36.266 -1.819 27.404 1.00 90.25 84 ILE A N 1
ATOM 647 C CA . ILE A 1 84 ? -35.146 -0.865 27.502 1.00 90.25 84 ILE A CA 1
ATOM 648 C C . ILE A 1 84 ? -35.503 0.324 28.411 1.00 90.25 84 ILE A C 1
ATOM 650 O O . ILE A 1 84 ? -34.680 0.785 29.205 1.00 90.25 84 ILE A O 1
ATOM 654 N N . THR A 1 85 ? -36.739 0.821 28.312 1.00 88.88 85 THR A N 1
ATOM 655 C CA . THR A 1 85 ? -37.232 1.990 29.055 1.00 88.88 85 THR A CA 1
ATOM 656 C C . THR A 1 85 ? -38.634 1.755 29.597 1.00 88.88 85 THR A C 1
ATOM 658 O O . THR A 1 85 ? -39.492 1.277 28.859 1.00 88.88 85 THR A O 1
ATOM 661 N N . SER A 1 86 ? -38.892 2.179 30.833 1.00 88.62 86 SER A N 1
ATOM 662 C CA . SER A 1 86 ? -40.230 2.215 31.435 1.00 88.62 86 SER A CA 1
ATOM 663 C C . SER A 1 86 ? -40.444 3.555 32.125 1.00 88.62 86 SER A C 1
ATOM 665 O O . SER A 1 86 ? -39.530 4.071 32.768 1.00 88.62 86 SER A O 1
ATOM 667 N N . ASN A 1 87 ? -41.633 4.143 31.966 1.00 87.88 87 ASN A N 1
ATOM 668 C CA . ASN A 1 87 ? -42.025 5.408 32.607 1.00 87.88 87 ASN A CA 1
ATOM 669 C C . ASN A 1 87 ? -40.983 6.541 32.437 1.00 87.88 87 ASN A C 1
ATOM 671 O O . ASN A 1 87 ? -40.758 7.341 33.342 1.00 87.88 87 ASN A O 1
ATOM 675 N N . GLY A 1 88 ? -40.320 6.596 31.275 1.00 82.69 88 GLY A N 1
ATOM 676 C CA . GLY A 1 88 ? -39.320 7.619 30.950 1.00 82.69 88 GLY A CA 1
ATOM 677 C C . GLY A 1 88 ? -37.914 7.385 31.519 1.00 82.69 88 GLY A C 1
ATOM 678 O O . GLY A 1 88 ? -37.061 8.256 31.370 1.00 82.69 88 GLY A O 1
ATOM 679 N N . ILE A 1 89 ? -37.643 6.232 32.141 1.00 86.94 89 ILE A N 1
ATOM 680 C CA . ILE A 1 89 ? -36.342 5.897 32.741 1.00 86.94 89 ILE A CA 1
ATOM 681 C C . ILE A 1 89 ? -35.804 4.591 32.134 1.00 86.94 89 ILE A C 1
ATOM 683 O O . ILE A 1 89 ? -36.564 3.681 31.802 1.00 86.94 89 ILE A O 1
ATOM 687 N N . LEU A 1 90 ? -34.479 4.496 31.974 1.00 89.12 90 LEU A N 1
ATOM 688 C CA . LEU A 1 90 ? -33.800 3.259 31.570 1.00 89.12 90 LEU A CA 1
ATOM 689 C C . LEU A 1 90 ? -33.907 2.198 32.670 1.00 89.12 90 LEU A C 1
ATOM 691 O O . LEU A 1 90 ? -33.627 2.478 33.839 1.00 89.12 90 LEU A O 1
ATOM 695 N N . THR A 1 91 ? -34.239 0.970 32.282 1.00 90.69 91 THR A N 1
ATOM 696 C CA . THR A 1 91 ? -34.242 -0.175 33.201 1.00 90.69 91 THR A CA 1
ATOM 697 C C . THR A 1 91 ? -32.806 -0.571 33.573 1.00 90.69 91 THR A C 1
ATOM 699 O O . THR A 1 91 ? -31.840 -0.188 32.903 1.00 90.69 91 THR A O 1
ATOM 702 N N . ASP A 1 92 ? -32.628 -1.318 34.667 1.00 84.81 92 ASP A N 1
ATOM 703 C CA . ASP A 1 92 ? -31.309 -1.571 35.273 1.00 84.81 92 ASP A CA 1
ATOM 704 C C . ASP A 1 92 ? -30.262 -2.128 34.298 1.00 84.81 92 ASP A C 1
ATOM 706 O O . ASP A 1 92 ? -29.122 -1.653 34.277 1.00 84.81 92 ASP A O 1
ATOM 710 N N . LYS A 1 93 ? -30.662 -3.071 33.436 1.00 85.38 93 LYS A N 1
ATOM 711 C CA . LYS A 1 93 ? -29.795 -3.705 32.429 1.00 85.38 93 LYS A CA 1
ATOM 712 C C . LYS A 1 93 ? -29.292 -2.717 31.371 1.00 85.38 93 LYS A C 1
ATOM 714 O O . LYS A 1 93 ? -28.237 -2.937 30.783 1.00 85.38 93 LYS A O 1
ATOM 719 N N . TYR A 1 94 ? -30.001 -1.606 31.173 1.00 90.56 94 TYR A N 1
ATOM 720 C CA . TYR A 1 94 ? -29.738 -0.614 30.130 1.00 90.56 94 TYR A CA 1
ATOM 721 C C . TYR A 1 94 ? -29.266 0.742 30.668 1.00 90.56 94 TYR A C 1
ATOM 723 O O . TYR A 1 94 ? -28.977 1.645 29.883 1.00 90.56 94 TYR A O 1
ATOM 731 N N . LYS A 1 95 ? -29.069 0.896 31.988 1.00 88.69 95 LYS A N 1
ATOM 732 C CA . LYS A 1 95 ? -28.502 2.121 32.595 1.00 88.69 95 LYS A CA 1
ATOM 733 C C . LYS A 1 95 ? -27.137 2.524 32.014 1.00 88.69 95 LYS A C 1
ATOM 735 O O . LYS A 1 95 ? -26.764 3.694 32.081 1.00 88.69 95 LYS A O 1
ATOM 740 N N . TYR A 1 96 ? -26.392 1.592 31.412 1.00 83.56 96 TYR A N 1
ATOM 741 C CA . TYR A 1 96 ? -25.137 1.894 30.712 1.00 83.56 96 TYR A CA 1
ATOM 742 C C . TYR A 1 96 ? -25.332 2.823 29.499 1.00 83.56 96 TYR A C 1
ATOM 744 O O . TYR A 1 96 ? -24.423 3.588 29.180 1.00 83.56 96 TYR A O 1
ATOM 752 N N . ILE A 1 97 ? -26.513 2.821 28.865 1.00 85.38 97 ILE A N 1
ATOM 753 C CA . ILE A 1 97 ? -26.837 3.702 27.733 1.00 85.38 97 ILE A CA 1
ATOM 754 C C . ILE A 1 97 ? -26.735 5.170 28.154 1.00 85.38 97 ILE A C 1
ATOM 756 O O . ILE A 1 97 ? -26.195 5.979 27.403 1.00 85.38 97 ILE A O 1
ATOM 760 N N . GLN A 1 98 ? -27.171 5.512 29.371 1.00 81.88 98 GLN A N 1
ATOM 761 C CA . GLN A 1 98 ? -27.053 6.874 29.893 1.00 81.88 98 GLN A CA 1
ATOM 762 C C . GLN A 1 98 ? -25.588 7.317 29.978 1.00 81.88 98 GLN A C 1
ATOM 764 O O . GLN A 1 98 ? -25.251 8.410 29.535 1.00 81.88 98 GLN A O 1
ATOM 769 N N . LYS A 1 99 ? -24.692 6.440 30.448 1.00 77.56 99 LYS A N 1
ATOM 770 C CA . LYS A 1 99 ? -23.249 6.724 30.493 1.00 77.56 99 LYS A CA 1
ATOM 771 C C . LYS A 1 99 ? -22.657 6.923 29.094 1.00 77.56 99 LYS A C 1
ATOM 773 O O . LYS A 1 99 ? -21.825 7.806 28.907 1.00 77.56 99 LYS A O 1
ATOM 778 N N . LEU A 1 100 ? -23.091 6.133 28.107 1.00 75.31 100 LEU A N 1
ATOM 779 C CA . LEU A 1 100 ? -22.667 6.292 26.709 1.00 75.31 100 LEU A CA 1
ATOM 780 C C . LEU A 1 100 ? -23.149 7.625 26.119 1.00 75.31 100 LEU A C 1
ATOM 782 O O . LEU A 1 100 ? -22.377 8.313 25.450 1.00 75.31 100 LEU A O 1
ATOM 786 N N . ARG A 1 101 ? -24.399 8.017 26.403 1.00 75.12 101 ARG A N 1
ATOM 787 C CA . ARG A 1 101 ? -24.964 9.308 25.985 1.00 75.12 101 ARG A CA 1
ATOM 788 C C . ARG A 1 101 ? -24.223 10.474 26.624 1.00 75.12 101 ARG A C 1
ATOM 790 O O . ARG A 1 101 ? -23.765 11.344 25.900 1.00 75.12 101 ARG A O 1
ATOM 797 N N . GLU A 1 102 ? -24.010 10.444 27.936 1.00 75.19 102 GLU A N 1
ATOM 798 C CA . GLU A 1 102 ? -23.263 11.478 28.662 1.00 75.19 102 GLU A CA 1
ATOM 799 C C . GLU A 1 102 ? -21.814 11.595 28.180 1.00 75.19 102 GLU A C 1
ATOM 801 O O . GLU A 1 102 ? -21.292 12.700 28.065 1.00 75.19 102 GLU A O 1
ATOM 806 N N . SER A 1 103 ? -21.158 10.476 27.859 1.00 69.88 103 SER A N 1
ATOM 807 C CA . SER A 1 103 ? -19.813 10.481 27.269 1.00 69.88 103 SER A CA 1
ATOM 808 C C . SER A 1 103 ? -19.802 11.147 25.891 1.00 69.88 103 SER A C 1
ATOM 810 O O . SER A 1 103 ? -18.940 11.982 25.614 1.00 69.88 103 SER A O 1
ATOM 812 N N . ARG A 1 104 ? -20.778 10.821 25.035 1.00 69.38 104 ARG A N 1
ATOM 813 C CA . ARG A 1 104 ? -20.934 11.416 23.701 1.00 69.38 104 ARG A CA 1
ATOM 814 C C . ARG A 1 104 ? -21.289 12.903 23.768 1.00 69.38 104 ARG A C 1
ATOM 816 O O . ARG A 1 104 ? -20.698 13.697 23.045 1.00 69.38 104 ARG A O 1
ATOM 823 N N . GLU A 1 105 ? -22.208 13.284 24.649 1.00 66.88 105 GLU A N 1
ATOM 824 C CA . GLU A 1 105 ? -22.631 14.670 24.871 1.00 66.88 105 GLU A CA 1
ATOM 825 C C . GLU A 1 105 ? -21.502 15.499 25.491 1.00 66.88 105 GLU A C 1
ATOM 827 O O . GLU A 1 105 ? -21.262 16.620 25.053 1.00 66.88 105 GLU A O 1
ATOM 832 N N . ARG A 1 106 ? -20.720 14.946 26.432 1.00 59.34 106 ARG A N 1
ATOM 833 C CA . ARG A 1 106 ? -19.498 15.600 26.929 1.00 59.34 106 ARG A CA 1
ATOM 834 C C . ARG A 1 106 ? -18.477 15.793 25.815 1.00 59.34 106 ARG A C 1
ATOM 836 O O . ARG A 1 106 ? -17.985 16.905 25.659 1.00 59.34 106 ARG A O 1
ATOM 843 N N . ALA A 1 107 ? -18.201 14.765 25.014 1.00 56.94 107 ALA A N 1
ATOM 844 C CA . ALA A 1 107 ? -17.292 14.873 23.874 1.00 56.94 107 ALA A CA 1
ATOM 845 C C . ALA A 1 107 ? -17.763 15.917 22.839 1.00 56.94 107 ALA A C 1
ATOM 847 O O . ALA A 1 107 ? -16.954 16.705 22.350 1.00 56.94 107 ALA A O 1
ATOM 848 N N . GLN A 1 108 ? -19.070 15.990 22.564 1.00 51.34 108 GLN A N 1
ATOM 849 C CA . GLN A 1 108 ? -19.664 17.012 21.694 1.00 51.34 108 GLN A CA 1
ATOM 850 C C . GLN A 1 108 ? -19.600 18.417 22.315 1.00 51.34 108 GLN A C 1
ATOM 852 O O . GLN A 1 108 ? -19.184 19.360 21.643 1.00 51.34 108 GLN A O 1
ATOM 857 N N . SER A 1 109 ? -19.930 18.564 23.599 1.00 47.38 109 SER A N 1
ATOM 858 C CA . SER A 1 109 ? -19.934 19.848 24.319 1.00 47.38 109 SER A CA 1
ATOM 859 C C . SER A 1 109 ? -18.533 20.450 24.488 1.00 47.38 109 SER A C 1
ATOM 861 O O . SER A 1 109 ? -18.367 21.657 24.344 1.00 47.38 109 SER A O 1
ATOM 863 N N . LEU A 1 110 ? -17.503 19.619 24.690 1.00 52.72 110 LEU A N 1
ATOM 864 C CA . LEU A 1 110 ? -16.094 20.037 24.745 1.00 52.72 110 LEU A CA 1
ATOM 865 C C . LEU A 1 110 ? -15.541 20.456 23.370 1.00 52.72 110 LEU A C 1
ATOM 867 O O . LEU A 1 110 ? -14.522 21.139 23.307 1.00 52.72 110 LEU A O 1
ATOM 871 N N . SER A 1 111 ? -16.206 20.067 22.275 1.00 50.75 111 SER A N 1
ATOM 872 C CA . SER A 1 111 ? -15.826 20.418 20.897 1.00 50.75 111 SER A CA 1
ATOM 873 C C . SER A 1 111 ? -16.480 21.706 20.373 1.00 50.75 111 SER A C 1
ATOM 875 O O . SER A 1 111 ? -16.036 22.252 19.361 1.00 50.75 111 SER A O 1
ATOM 877 N N . MET A 1 112 ? -17.496 22.234 21.067 1.00 45.00 112 MET A N 1
ATOM 878 C CA . MET A 1 112 ? -18.177 23.484 20.710 1.00 45.00 112 MET A CA 1
ATOM 879 C C . MET A 1 112 ? -17.327 24.704 21.097 1.00 45.00 112 MET A C 1
ATOM 881 O O . MET A 1 112 ? -17.606 25.407 22.062 1.00 45.00 112 MET A O 1
ATOM 885 N N . GLY A 1 113 ? -16.265 24.966 20.336 1.00 52.75 113 GLY A N 1
ATOM 886 C CA . GLY A 1 113 ? -15.511 26.218 20.452 1.00 52.75 113 GLY A CA 1
ATOM 887 C C . GLY A 1 113 ? -14.217 26.277 19.646 1.00 52.75 113 GLY A C 1
ATOM 888 O O . GLY A 1 113 ? -13.807 27.357 19.226 1.00 52.75 113 GLY A O 1
ATOM 889 N N . THR A 1 114 ? -13.590 25.134 19.363 1.00 68.44 114 THR A N 1
ATOM 890 C CA . THR A 1 114 ? -12.329 25.082 18.609 1.00 68.44 114 THR A CA 1
ATOM 891 C C . THR A 1 114 ? -12.351 23.953 17.593 1.00 68.44 114 THR A C 1
ATOM 893 O O . THR A 1 114 ? -12.453 22.786 17.969 1.00 68.44 114 THR A O 1
ATOM 896 N N . LYS A 1 115 ? -12.217 24.297 16.305 1.00 84.75 115 LYS A N 1
ATOM 897 C CA . LYS A 1 115 ? -12.060 23.312 15.229 1.00 84.75 115 LYS A CA 1
ATOM 898 C C . LYS A 1 115 ? -10.883 22.379 15.523 1.00 84.75 115 LYS A C 1
ATOM 900 O O . LYS A 1 115 ? -9.817 22.829 15.956 1.00 84.75 115 LYS A O 1
ATOM 905 N N . LYS A 1 116 ? -11.064 21.088 15.250 1.00 94.19 116 LYS A N 1
ATOM 906 C CA . LYS A 1 116 ? -10.003 20.084 15.339 1.00 94.19 116 LYS A CA 1
ATOM 907 C C . LYS A 1 116 ? -9.048 20.293 14.169 1.00 94.19 116 LYS A C 1
ATOM 909 O O . LYS A 1 116 ? -9.444 20.234 13.013 1.00 94.19 116 LYS A O 1
ATOM 914 N N . LYS A 1 117 ? -7.787 20.567 14.472 1.00 96.94 117 LYS A N 1
ATOM 915 C CA . LYS A 1 117 ? -6.751 20.886 13.478 1.00 96.94 117 LYS A CA 1
ATOM 916 C C . LYS A 1 117 ? -5.947 19.652 13.095 1.00 96.94 117 LYS A C 1
ATOM 918 O O . LYS A 1 117 ? -5.395 18.997 13.983 1.00 96.94 117 LYS A O 1
ATOM 923 N N . VAL A 1 118 ? -5.873 19.362 11.802 1.00 98.50 118 VAL A N 1
ATOM 924 C CA . VAL A 1 118 ? -5.170 18.204 11.243 1.00 98.50 118 VAL A CA 1
ATOM 925 C C . VAL A 1 118 ? -4.133 18.677 10.238 1.00 98.50 118 VAL A C 1
ATOM 927 O O . VAL A 1 118 ? -4.438 19.474 9.352 1.00 98.50 118 VAL A O 1
ATOM 930 N N . LEU A 1 119 ? -2.914 18.152 10.339 1.00 98.62 119 LEU A N 1
ATOM 931 C CA . LEU A 1 119 ? -1.869 18.353 9.340 1.00 98.62 119 LEU A CA 1
ATOM 932 C C . LEU A 1 119 ? -1.700 17.097 8.491 1.00 98.62 119 LEU A C 1
ATOM 934 O O . LEU A 1 119 ? -1.311 16.056 9.010 1.00 98.62 119 LEU A O 1
ATOM 938 N N . VAL A 1 120 ? -1.933 17.209 7.188 1.00 98.62 120 VAL A N 1
ATOM 939 C CA . VAL A 1 120 ? -1.683 16.153 6.203 1.00 98.62 120 VAL A CA 1
ATOM 940 C C . VAL A 1 120 ? -0.365 16.447 5.493 1.00 98.62 120 VAL A C 1
ATOM 942 O O . VAL A 1 120 ? -0.225 17.462 4.811 1.00 98.62 120 VAL A O 1
ATOM 945 N N . LEU A 1 121 ? 0.624 15.574 5.668 1.00 98.00 121 LEU A N 1
ATOM 946 C CA . LEU A 1 121 ? 1.934 15.683 5.031 1.00 98.00 121 LEU A CA 1
ATOM 947 C C . LEU A 1 121 ? 1.986 14.779 3.798 1.00 98.00 121 LEU A C 1
ATOM 949 O O . LEU A 1 121 ? 1.938 13.558 3.924 1.00 98.00 121 LEU A O 1
ATOM 953 N N . GLY A 1 122 ? 2.130 15.383 2.619 1.00 94.25 122 GLY A N 1
ATOM 954 C CA . GLY A 1 122 ? 2.136 14.698 1.327 1.00 94.25 122 GLY A CA 1
ATOM 955 C C . GLY A 1 122 ? 0.883 14.979 0.495 1.00 94.25 122 GLY A C 1
ATOM 956 O O . GLY A 1 122 ? -0.228 15.053 1.010 1.00 94.25 122 GLY A O 1
ATOM 957 N N . THR A 1 123 ? 1.085 15.130 -0.815 1.00 92.00 123 THR A N 1
ATOM 958 C CA . THR A 1 123 ? 0.057 15.499 -1.811 1.00 92.00 123 THR A CA 1
ATOM 959 C C . THR A 1 123 ? -0.074 14.470 -2.939 1.00 92.00 123 THR A C 1
ATOM 961 O O . THR A 1 123 ? -0.547 14.784 -4.028 1.00 92.00 123 THR A O 1
ATOM 964 N N . GLY A 1 124 ? 0.380 13.232 -2.709 1.00 87.56 124 GLY A N 1
ATOM 965 C CA . GLY A 1 124 ? 0.231 12.137 -3.673 1.00 87.56 124 GLY A CA 1
ATOM 966 C C . GLY A 1 124 ? -1.227 11.695 -3.836 1.00 87.56 124 GLY A C 1
ATOM 967 O O . GLY A 1 124 ? -2.111 12.162 -3.120 1.00 87.56 124 GLY A O 1
ATOM 968 N N . TYR A 1 125 ? -1.476 10.730 -4.723 1.00 85.94 125 TYR A N 1
ATOM 969 C CA . TYR A 1 125 ? -2.829 10.253 -5.052 1.00 85.94 125 TYR A CA 1
ATOM 970 C C . TYR A 1 125 ? -3.655 9.783 -3.840 1.00 85.94 125 TYR A C 1
ATOM 972 O O . TYR A 1 125 ? -4.868 9.950 -3.816 1.00 85.94 125 TYR A O 1
ATOM 980 N N . VAL A 1 126 ? -3.003 9.240 -2.808 1.00 91.00 126 VAL A N 1
ATOM 981 C CA . VAL A 1 126 ? -3.657 8.764 -1.572 1.00 91.00 126 VAL A CA 1
ATOM 982 C C . VAL A 1 126 ? -4.177 9.915 -0.699 1.00 91.00 126 VAL A C 1
ATOM 984 O O . VAL A 1 126 ? -5.071 9.714 0.117 1.00 91.00 126 VAL A O 1
ATOM 987 N N . SER A 1 127 ? -3.638 11.128 -0.855 1.00 95.00 127 SER A N 1
ATOM 988 C CA . SER A 1 127 ? -4.062 12.283 -0.053 1.00 95.00 127 SER A CA 1
ATOM 989 C C . SER A 1 127 ? -5.487 12.727 -0.372 1.00 95.00 127 SER A C 1
ATOM 991 O O . SER A 1 127 ? -6.197 13.152 0.530 1.00 95.00 127 SER A O 1
ATOM 993 N N . GLU A 1 128 ? -5.939 12.582 -1.618 1.00 95.81 128 GLU A N 1
ATOM 994 C CA . GLU A 1 128 ? -7.225 13.129 -2.051 1.00 95.81 128 GLU A CA 1
ATOM 995 C C . GLU A 1 128 ? -8.434 12.473 -1.351 1.00 95.81 128 GLU A C 1
ATOM 997 O O . GLU A 1 128 ? -9.233 13.213 -0.776 1.00 95.81 128 GLU A O 1
ATOM 1002 N N . PRO A 1 129 ? -8.537 11.129 -1.251 1.00 97.31 129 PRO A N 1
ATOM 1003 C CA . PRO A 1 129 ? -9.590 10.483 -0.457 1.00 97.31 129 PRO A CA 1
ATOM 1004 C C . PRO A 1 129 ? -9.516 10.809 1.040 1.00 97.31 129 PRO A C 1
ATOM 1006 O O . PRO A 1 129 ? -10.543 10.874 1.710 1.00 97.31 129 PRO A O 1
ATOM 1009 N N . VAL A 1 130 ? -8.310 11.041 1.580 1.00 98.50 130 VAL A N 1
ATOM 1010 C CA . VAL A 1 130 ? -8.145 11.454 2.985 1.00 98.50 130 VAL A CA 1
ATOM 1011 C C . VAL A 1 130 ? -8.722 12.848 3.208 1.00 98.50 130 VAL A C 1
ATOM 1013 O O . VAL A 1 130 ? -9.452 13.065 4.174 1.00 98.50 130 VAL A O 1
ATOM 1016 N N . LEU A 1 131 ? -8.405 13.788 2.315 1.00 98.25 131 LEU A N 1
ATOM 1017 C CA . LEU A 1 131 ? -8.931 15.148 2.366 1.00 98.25 131 LEU A CA 1
ATOM 1018 C C . LEU A 1 131 ? -10.446 15.157 2.184 1.00 98.25 131 LEU A C 1
ATOM 1020 O O . LEU A 1 131 ? -11.131 15.808 2.967 1.00 98.25 131 LEU A O 1
ATOM 1024 N N . GLU A 1 132 ? -10.960 14.404 1.210 1.00 97.94 132 GLU A N 1
ATOM 1025 C CA . GLU A 1 132 ? -12.393 14.279 0.954 1.00 97.94 132 GLU A CA 1
ATOM 1026 C C . GLU A 1 132 ? -13.129 13.779 2.198 1.00 97.94 132 GLU A C 1
ATOM 1028 O O . GLU A 1 132 ? -13.966 14.510 2.729 1.00 97.94 132 GLU A O 1
ATOM 1033 N N . TYR A 1 133 ? -12.732 12.629 2.748 1.00 98.31 133 TYR A N 1
ATOM 1034 C CA . TYR A 1 133 ? -13.386 12.035 3.913 1.00 98.31 133 TYR A CA 1
ATOM 1035 C C . TYR A 1 133 ? -13.360 12.951 5.147 1.00 98.31 133 TYR A C 1
ATOM 1037 O O . TYR A 1 133 ? -14.377 13.120 5.821 1.00 98.31 133 TYR A O 1
ATOM 1045 N N . LEU A 1 134 ? -12.215 13.578 5.447 1.00 98.00 134 LEU A N 1
ATOM 1046 C CA . LEU A 1 134 ? -12.099 14.496 6.588 1.00 98.00 134 LEU A CA 1
ATOM 1047 C C . LEU A 1 134 ? -12.878 15.799 6.370 1.00 98.00 134 LEU A C 1
ATOM 1049 O O . LEU A 1 134 ? -13.400 16.358 7.332 1.00 98.00 134 LEU A O 1
ATOM 1053 N N . SER A 1 135 ? -12.986 16.272 5.125 1.00 96.62 135 SER A N 1
ATOM 1054 C CA . SER A 1 135 ? -13.714 17.502 4.787 1.00 96.62 135 SER A CA 1
ATOM 1055 C C . SER A 1 135 ? -15.234 17.379 4.904 1.00 96.62 135 SER A C 1
ATOM 1057 O O . SER A 1 135 ? -15.915 18.401 4.966 1.00 96.62 135 SER A O 1
ATOM 1059 N N . ARG A 1 136 ? -15.771 16.152 5.009 1.00 95.75 136 ARG A N 1
ATOM 1060 C CA . ARG A 1 136 ? -17.192 15.911 5.314 1.00 95.75 136 ARG A CA 1
ATOM 1061 C C . ARG A 1 136 ? -17.585 16.438 6.704 1.00 95.75 136 ARG A C 1
ATOM 1063 O O . ARG A 1 136 ? -18.758 16.704 6.949 1.00 95.75 136 ARG A O 1
ATOM 1070 N N . ASP A 1 137 ? -16.619 16.606 7.612 1.00 93.06 137 ASP A N 1
ATOM 1071 C CA . ASP A 1 137 ? -16.819 17.181 8.944 1.00 93.06 137 ASP A CA 1
ATOM 1072 C C . ASP A 1 137 ? -16.322 18.635 8.998 1.00 93.06 137 ASP A C 1
ATOM 1074 O O . ASP A 1 137 ? -15.125 18.914 9.087 1.00 93.06 137 ASP A O 1
ATOM 1078 N N . ASN A 1 138 ? -17.260 19.587 9.012 1.00 89.94 138 ASN A N 1
ATOM 1079 C CA . ASN A 1 138 ? -16.966 21.027 9.035 1.00 89.94 138 ASN A CA 1
ATOM 1080 C C . ASN A 1 138 ? -16.202 21.503 10.291 1.00 89.94 138 ASN A C 1
ATOM 1082 O O . ASN A 1 138 ? -15.701 22.640 10.322 1.00 89.94 138 ASN A O 1
ATOM 1086 N N . ASN A 1 139 ? -16.108 20.656 11.322 1.00 92.31 139 ASN A N 1
ATOM 1087 C CA . ASN A 1 139 ? -15.338 20.928 12.532 1.00 92.31 139 ASN A CA 1
ATOM 1088 C C . ASN A 1 139 ? -13.850 20.590 12.386 1.00 92.31 139 ASN A C 1
ATOM 1090 O O . ASN A 1 139 ? -13.084 20.887 13.306 1.00 92.31 139 ASN A O 1
ATOM 1094 N N . ILE A 1 140 ? -13.427 20.002 11.263 1.00 96.38 140 ILE A N 1
ATOM 1095 C CA . ILE A 1 140 ? -12.027 19.694 10.981 1.00 96.38 140 ILE A CA 1
ATOM 1096 C C . ILE A 1 140 ? -11.417 20.808 10.121 1.00 96.38 140 ILE A C 1
ATOM 1098 O O . ILE A 1 140 ? -11.900 21.144 9.044 1.00 96.38 140 ILE A O 1
ATOM 1102 N N . GLU A 1 141 ? -10.333 21.402 10.609 1.00 96.94 141 GLU A N 1
ATOM 1103 C CA . GLU A 1 141 ? -9.504 22.345 9.862 1.00 96.94 141 GLU A CA 1
ATOM 1104 C C . GLU A 1 141 ? -8.262 21.615 9.347 1.00 96.94 141 GLU A C 1
ATOM 1106 O O . GLU A 1 141 ? -7.452 21.119 10.136 1.00 96.94 141 GLU A O 1
ATOM 1111 N N . ILE A 1 142 ? -8.103 21.552 8.025 1.00 98.25 142 ILE A N 1
ATOM 1112 C CA . ILE A 1 142 ? -7.051 20.761 7.388 1.00 98.25 142 ILE A CA 1
ATOM 1113 C C . ILE A 1 142 ? -5.933 21.673 6.887 1.00 98.25 142 ILE A C 1
ATOM 1115 O O . ILE A 1 142 ? -6.147 22.579 6.085 1.00 98.25 142 ILE A O 1
ATOM 1119 N N . THR A 1 143 ? -4.710 21.403 7.329 1.00 98.19 143 THR A N 1
ATOM 1120 C CA . THR A 1 143 ? -3.481 21.995 6.796 1.00 98.19 143 THR A CA 1
ATOM 1121 C C . THR A 1 143 ? -2.752 20.953 5.962 1.00 98.19 143 THR A C 1
ATOM 1123 O O . THR A 1 143 ? -2.592 19.824 6.412 1.00 98.19 143 THR A O 1
ATOM 1126 N N . VAL A 1 144 ? -2.280 21.312 4.768 1.00 98.12 144 VAL A N 1
ATOM 1127 C CA . VAL A 1 144 ? -1.544 20.390 3.888 1.00 98.12 144 VAL A CA 1
ATOM 1128 C C . VAL A 1 144 ? -0.101 20.862 3.742 1.00 98.12 144 VAL A C 1
ATOM 1130 O O . VAL A 1 144 ? 0.141 22.040 3.493 1.00 98.12 144 VAL A O 1
ATOM 1133 N N . GLY A 1 145 ? 0.863 19.956 3.914 1.00 95.50 145 GLY A N 1
ATOM 1134 C CA . GLY A 1 145 ? 2.296 20.229 3.795 1.00 95.50 145 GLY A CA 1
ATOM 1135 C C . GLY A 1 145 ? 2.957 19.393 2.699 1.00 95.50 145 GLY A C 1
ATOM 1136 O O . GLY A 1 145 ? 2.882 18.167 2.742 1.00 95.50 145 GLY A O 1
ATOM 1137 N N . SER A 1 146 ? 3.620 20.031 1.730 1.00 93.75 146 SER A N 1
ATOM 1138 C CA . SER A 1 146 ? 4.398 19.349 0.678 1.00 93.75 146 SER A CA 1
ATOM 1139 C C . SER A 1 146 ? 5.416 20.286 0.015 1.00 93.75 146 SER A C 1
ATOM 1141 O O . SER A 1 146 ? 5.278 21.508 0.064 1.00 93.75 146 SER A O 1
ATOM 1143 N N . ASP A 1 147 ? 6.435 19.721 -0.625 1.00 90.44 147 ASP A N 1
ATOM 1144 C CA . ASP A 1 147 ? 7.392 20.405 -1.497 1.00 90.44 147 ASP A CA 1
ATOM 1145 C C . ASP A 1 147 ? 6.841 20.643 -2.921 1.00 90.44 147 ASP A C 1
ATOM 1147 O O . ASP A 1 147 ? 7.341 21.503 -3.652 1.00 90.44 147 ASP A O 1
ATOM 1151 N N . LEU A 1 148 ? 5.766 19.948 -3.310 1.00 89.69 148 LEU A N 1
ATOM 1152 C CA . LEU A 1 148 ? 5.162 20.008 -4.642 1.00 89.69 148 LEU A CA 1
ATOM 1153 C C . LEU A 1 148 ? 4.078 21.093 -4.738 1.00 89.69 148 LEU A C 1
ATOM 1155 O O . LEU A 1 148 ? 2.880 20.833 -4.600 1.00 89.69 148 LEU A O 1
ATOM 1159 N N . ARG A 1 149 ? 4.497 22.325 -5.063 1.00 90.31 149 ARG A N 1
ATOM 1160 C CA . ARG A 1 149 ? 3.598 23.492 -5.197 1.00 90.31 149 ARG A CA 1
ATOM 1161 C C . ARG A 1 149 ? 2.397 23.254 -6.120 1.00 90.31 149 ARG A C 1
ATOM 1163 O O . ARG A 1 149 ? 1.271 23.575 -5.760 1.00 90.31 149 ARG A O 1
ATOM 1170 N N . ASN A 1 150 ? 2.613 22.663 -7.289 1.00 90.94 150 ASN A N 1
ATOM 1171 C CA . ASN A 1 150 ? 1.526 22.481 -8.253 1.00 90.94 150 ASN A CA 1
ATOM 1172 C C . ASN A 1 150 ? 0.437 21.532 -7.720 1.00 90.94 150 ASN A C 1
ATOM 1174 O O . ASN A 1 150 ? -0.744 21.753 -7.973 1.00 90.94 150 ASN A O 1
ATOM 1178 N N . GLN A 1 151 ? 0.819 20.493 -6.968 1.00 90.50 151 GLN A N 1
ATOM 1179 C CA . GLN A 1 151 ? -0.139 19.531 -6.415 1.00 90.50 151 GLN A CA 1
ATOM 1180 C C . GLN A 1 151 ? -0.965 20.156 -5.292 1.00 90.50 151 GLN A C 1
ATOM 1182 O O . GLN A 1 151 ? -2.185 20.008 -5.277 1.00 90.50 151 GLN A O 1
ATOM 1187 N N . ILE A 1 152 ? -0.331 20.910 -4.388 1.00 91.69 152 ILE A N 1
ATOM 1188 C CA . ILE A 1 152 ? -1.063 21.557 -3.296 1.00 91.69 152 ILE A CA 1
ATOM 1189 C C . ILE A 1 152 ? -2.046 22.618 -3.810 1.00 91.69 152 ILE A C 1
ATOM 1191 O O . ILE A 1 152 ? -3.149 22.735 -3.284 1.00 91.69 152 ILE A O 1
ATOM 1195 N N . GLU A 1 153 ? -1.686 23.354 -4.868 1.00 91.56 153 GLU A N 1
ATOM 1196 C CA . GLU A 1 153 ? -2.576 24.328 -5.508 1.00 91.56 153 GLU A CA 1
ATOM 1197 C C . GLU A 1 153 ? -3.776 23.649 -6.176 1.00 91.56 153 GLU A C 1
ATOM 1199 O O . GLU A 1 153 ? -4.886 24.176 -6.127 1.00 91.56 153 GLU A O 1
ATOM 1204 N N . GLN A 1 154 ? -3.585 22.474 -6.786 1.00 92.69 154 GLN A N 1
ATOM 1205 C CA . GLN A 1 154 ? -4.691 21.694 -7.346 1.00 92.69 154 GLN A CA 1
ATOM 1206 C C . GLN A 1 154 ? -5.633 21.172 -6.258 1.00 92.69 154 GLN A C 1
ATOM 1208 O O . GLN A 1 154 ? -6.848 21.294 -6.408 1.00 92.69 154 GLN A O 1
ATOM 1213 N N . LEU A 1 155 ? -5.093 20.656 -5.152 1.00 93.81 155 LEU A N 1
ATOM 1214 C CA . LEU A 1 155 ? -5.899 20.211 -4.012 1.00 93.81 155 LEU A CA 1
ATOM 1215 C C . LEU A 1 155 ? -6.659 21.377 -3.366 1.00 93.81 155 LEU A C 1
ATOM 1217 O O . LEU A 1 155 ? -7.837 21.233 -3.052 1.00 93.81 155 LEU A O 1
ATOM 1221 N N . GLY A 1 156 ? -6.036 22.555 -3.258 1.00 92.56 156 GLY A N 1
ATOM 1222 C CA . GLY A 1 156 ? -6.665 23.767 -2.720 1.00 92.56 156 GLY A CA 1
ATOM 1223 C C . GLY A 1 156 ? -7.810 24.330 -3.565 1.00 92.56 156 GLY A C 1
ATOM 1224 O O . GLY A 1 156 ? -8.607 25.115 -3.062 1.00 92.56 156 GLY A O 1
ATOM 1225 N N . LYS A 1 157 ? -7.932 23.924 -4.837 1.00 94.75 157 LYS A N 1
ATOM 1226 C CA . LYS A 1 157 ? -9.103 24.246 -5.672 1.00 94.75 157 LYS A CA 1
ATOM 1227 C C . LYS A 1 157 ? -10.299 23.335 -5.393 1.00 94.75 157 LYS A C 1
ATOM 1229 O O . LYS A 1 157 ? -11.420 23.724 -5.701 1.00 94.75 157 LYS A O 1
ATOM 1234 N N . LYS A 1 158 ? -10.058 22.127 -4.873 1.00 95.00 158 LYS A N 1
ATOM 1235 C CA . LYS A 1 158 ? -11.090 21.111 -4.619 1.00 95.00 158 LYS A CA 1
ATOM 1236 C C . LYS A 1 158 ? -11.557 21.100 -3.165 1.00 95.00 158 LYS A C 1
ATOM 1238 O O . LYS A 1 158 ? -12.740 20.909 -2.912 1.00 95.00 158 LYS A O 1
ATOM 1243 N N . TYR A 1 159 ? -10.640 21.322 -2.225 1.00 96.06 159 TYR A N 1
ATOM 1244 C CA . TYR A 1 159 ? -10.894 21.220 -0.790 1.00 96.06 159 TYR A CA 1
ATOM 1245 C C . TYR A 1 159 ? -10.512 22.512 -0.074 1.00 96.06 159 TYR A C 1
ATOM 1247 O O . TYR A 1 159 ? -9.530 23.167 -0.425 1.00 96.06 159 TYR A O 1
ATOM 1255 N N . ASN A 1 160 ? -11.257 22.852 0.976 1.00 94.00 160 ASN A N 1
ATOM 1256 C CA . ASN A 1 160 ? -10.927 23.976 1.846 1.00 94.00 160 ASN A CA 1
ATOM 1257 C C . ASN A 1 160 ? -9.766 23.597 2.782 1.00 94.00 160 ASN A C 1
ATOM 1259 O O . ASN A 1 160 ? -9.981 23.039 3.859 1.00 94.00 160 ASN A O 1
ATOM 1263 N N . ILE A 1 161 ? -8.538 23.870 2.343 1.00 95.88 161 ILE A N 1
ATOM 1264 C CA . ILE A 1 161 ? -7.299 23.530 3.053 1.00 95.88 161 ILE A CA 1
ATOM 1265 C C . ILE A 1 161 ? -6.419 24.763 3.271 1.00 95.88 161 ILE A C 1
ATOM 1267 O O . ILE A 1 161 ? -6.440 25.706 2.485 1.00 95.88 161 ILE A O 1
ATOM 1271 N N . ASN A 1 162 ? -5.566 24.707 4.293 1.00 95.62 162 ASN A N 1
ATOM 1272 C CA . ASN A 1 162 ? -4.480 25.661 4.509 1.00 95.62 162 ASN A CA 1
ATOM 1273 C C . ASN A 1 162 ? -3.181 25.120 3.872 1.00 95.62 162 ASN A C 1
ATOM 1275 O O . ASN A 1 162 ? -2.573 24.201 4.433 1.00 95.62 162 ASN A O 1
ATOM 1279 N N . PRO A 1 163 ? -2.725 25.635 2.715 1.00 95.69 163 PRO A N 1
ATOM 1280 C CA . PRO A 1 163 ? -1.550 25.100 2.036 1.00 95.69 163 PRO A CA 1
ATOM 1281 C C . PRO A 1 163 ? -0.235 25.599 2.656 1.00 95.69 163 PRO A C 1
ATOM 1283 O O . PRO A 1 163 ? -0.051 26.793 2.894 1.00 95.69 163 PRO A O 1
ATOM 1286 N N . VAL A 1 164 ? 0.729 24.697 2.857 1.00 94.50 164 VAL A N 1
ATOM 1287 C CA . VAL A 1 164 ? 2.080 25.012 3.341 1.00 94.50 164 VAL A CA 1
ATOM 1288 C C . VAL A 1 164 ? 3.132 24.355 2.449 1.00 94.50 164 VAL A C 1
ATOM 1290 O O . VAL A 1 164 ? 3.300 23.139 2.445 1.00 94.50 164 VAL A O 1
ATOM 1293 N N . ILE A 1 165 ? 3.908 25.174 1.734 1.00 94.25 165 ILE A N 1
ATOM 1294 C CA . ILE A 1 165 ? 5.058 24.682 0.964 1.00 94.25 165 ILE A CA 1
ATOM 1295 C C . ILE A 1 165 ? 6.234 24.420 1.901 1.00 94.25 165 ILE A C 1
ATOM 1297 O O . ILE A 1 165 ? 6.710 25.351 2.564 1.00 94.25 165 ILE A O 1
ATOM 1301 N N . MET A 1 166 ? 6.714 23.180 1.964 1.00 91.44 166 MET A N 1
ATOM 1302 C CA . MET A 1 166 ? 7.897 22.827 2.747 1.00 91.44 166 MET A CA 1
ATOM 1303 C C . MET A 1 166 ? 8.566 21.529 2.295 1.00 91.44 166 MET A C 1
ATOM 1305 O O . MET A 1 166 ? 7.896 20.543 2.008 1.00 91.44 166 MET A O 1
ATOM 1309 N N . ASP A 1 167 ? 9.897 21.525 2.329 1.00 90.75 167 ASP A N 1
ATOM 1310 C CA . ASP A 1 167 ? 10.711 20.313 2.225 1.00 90.75 167 ASP A CA 1
ATOM 1311 C C . ASP A 1 167 ? 10.959 19.778 3.640 1.00 90.75 167 ASP A C 1
ATOM 1313 O O . ASP A 1 167 ? 11.728 20.343 4.425 1.00 90.75 167 ASP A O 1
ATOM 1317 N N . ILE A 1 168 ? 10.270 18.689 3.973 1.00 89.81 168 ILE A N 1
ATOM 1318 C CA . ILE A 1 168 ? 10.279 18.083 5.309 1.00 89.81 168 ILE A CA 1
ATOM 1319 C C . ILE A 1 168 ? 11.686 17.606 5.685 1.00 89.81 168 ILE A C 1
ATOM 1321 O O . ILE A 1 168 ? 12.045 17.682 6.853 1.00 89.81 168 ILE A O 1
ATOM 1325 N N . SER A 1 169 ? 12.506 17.208 4.706 1.00 88.06 169 SER A N 1
ATOM 1326 C CA . SER A 1 169 ? 13.869 16.714 4.936 1.00 88.06 169 SER A CA 1
ATOM 1327 C C . SER A 1 169 ? 14.888 17.811 5.261 1.00 88.06 169 SER A C 1
ATOM 1329 O O . SER A 1 169 ? 15.956 17.516 5.789 1.00 88.06 169 SER A O 1
ATOM 1331 N N . LYS A 1 170 ? 14.575 19.078 4.954 1.00 89.75 170 LYS A N 1
ATOM 1332 C CA . LYS A 1 170 ? 15.495 20.217 5.139 1.00 89.75 170 LYS A CA 1
ATOM 1333 C C . LYS A 1 170 ? 15.013 21.241 6.157 1.00 89.75 170 LYS A C 1
ATOM 1335 O O . LYS A 1 170 ? 15.793 22.088 6.582 1.00 89.75 170 LYS A O 1
ATOM 1340 N N . GLN A 1 171 ? 13.729 21.224 6.507 1.00 89.81 171 GLN A N 1
ATOM 1341 C CA . GLN A 1 171 ? 13.085 22.291 7.277 1.00 89.81 171 GLN A CA 1
ATOM 1342 C C . GLN A 1 171 ? 12.469 21.765 8.581 1.00 89.81 171 GLN A C 1
ATOM 1344 O O . GLN A 1 171 ? 11.293 22.002 8.862 1.00 89.81 171 GLN A O 1
ATOM 1349 N N . GLU A 1 172 ? 13.265 21.066 9.395 1.00 91.81 172 GLU A N 1
ATOM 1350 C CA . GLU A 1 172 ? 12.802 20.422 10.636 1.00 91.81 172 GLU A CA 1
ATOM 1351 C C . GLU A 1 172 ? 12.190 21.404 11.650 1.00 91.81 172 GLU A C 1
ATOM 1353 O O . GLU A 1 172 ? 11.167 21.110 12.265 1.00 91.81 172 GLU A O 1
ATOM 1358 N N . GLU A 1 173 ? 12.755 22.606 11.803 1.00 90.06 173 GLU A N 1
ATOM 1359 C CA . GLU A 1 173 ? 12.203 23.622 12.714 1.00 90.06 173 GLU A CA 1
ATOM 1360 C C . GLU A 1 173 ? 10.812 24.090 12.272 1.00 90.06 173 GLU A C 1
ATOM 1362 O O . GLU A 1 173 ? 9.894 24.232 13.086 1.00 90.06 173 GLU A O 1
ATOM 1367 N N . LYS A 1 174 ? 10.631 24.272 10.957 1.00 91.06 174 LYS A N 1
ATOM 1368 C CA . LYS A 1 174 ? 9.335 24.620 10.372 1.00 91.06 174 LYS A CA 1
ATOM 1369 C C . LYS A 1 174 ? 8.331 23.494 10.607 1.00 91.06 174 LYS A C 1
ATOM 1371 O O . LYS A 1 174 ? 7.213 23.787 11.031 1.00 91.06 174 LYS A O 1
ATOM 1376 N N . LEU A 1 175 ? 8.736 22.236 10.405 1.00 95.12 175 LEU A N 1
ATOM 1377 C CA . LEU A 1 175 ? 7.918 21.060 10.714 1.00 95.12 175 LEU A CA 1
ATOM 1378 C C . LEU A 1 175 ? 7.472 21.068 12.178 1.00 95.12 175 LEU A C 1
ATOM 1380 O O . LEU A 1 175 ? 6.275 21.016 12.442 1.00 95.12 175 LEU A O 1
ATOM 1384 N N . ALA A 1 176 ? 8.405 21.211 13.120 1.00 93.25 176 ALA A N 1
ATOM 1385 C CA . ALA A 1 176 ? 8.095 21.233 14.547 1.00 93.25 176 ALA A CA 1
ATOM 1386 C C . ALA A 1 176 ? 7.106 22.356 14.909 1.00 93.25 176 ALA A C 1
ATOM 1388 O O . ALA A 1 176 ? 6.135 22.125 15.629 1.00 93.25 176 ALA A O 1
ATOM 1389 N N . SER A 1 177 ? 7.302 23.560 14.359 1.00 90.31 177 SER A N 1
ATOM 1390 C CA . SER A 1 177 ? 6.397 24.696 14.582 1.00 90.31 177 SER A CA 1
ATOM 1391 C C . SER A 1 177 ? 4.987 24.468 14.025 1.00 90.31 177 SER A C 1
ATOM 1393 O O . SER A 1 177 ? 4.013 25.000 14.563 1.00 90.31 177 SER A O 1
ATOM 1395 N N . LEU A 1 178 ? 4.876 23.695 12.940 1.00 94.00 178 LEU A N 1
ATOM 1396 C CA . LEU A 1 178 ? 3.611 23.392 12.289 1.00 94.00 178 LEU A CA 1
ATOM 1397 C C . LEU A 1 178 ? 2.860 22.304 13.045 1.00 94.00 178 LEU A C 1
ATOM 1399 O O . LEU A 1 178 ? 1.673 22.481 13.300 1.00 94.00 178 LEU A O 1
ATOM 1403 N N . VAL A 1 179 ? 3.563 21.235 13.434 1.00 97.56 179 VAL A N 1
ATOM 1404 C CA . VAL A 1 179 ? 3.032 20.114 14.221 1.00 97.56 179 VAL A CA 1
ATOM 1405 C C . VAL A 1 179 ? 2.486 20.603 15.560 1.00 97.56 179 VAL A C 1
ATOM 1407 O O . VAL A 1 179 ? 1.368 20.250 15.911 1.00 97.56 179 VAL A O 1
ATOM 1410 N N . ALA A 1 180 ? 3.193 21.499 16.257 1.00 94.12 180 ALA A N 1
ATOM 1411 C CA . ALA A 1 180 ? 2.774 22.033 17.559 1.00 94.12 180 ALA A CA 1
ATOM 1412 C C . ALA A 1 180 ? 1.407 22.751 17.570 1.00 94.12 180 ALA A C 1
ATOM 1414 O O . ALA A 1 180 ? 0.859 23.005 18.638 1.00 94.12 180 ALA A O 1
ATOM 1415 N N . LYS A 1 181 ? 0.861 23.109 16.401 1.00 93.69 181 LYS A N 1
ATOM 1416 C CA . LYS A 1 181 ? -0.441 23.784 16.256 1.00 93.69 181 LYS A CA 1
ATOM 1417 C C . LYS A 1 181 ? -1.596 22.819 15.968 1.00 93.69 181 LYS A C 1
ATOM 1419 O O . LYS A 1 181 ? -2.721 23.279 15.774 1.00 93.69 181 LYS A O 1
ATOM 1424 N N . GLN A 1 182 ? -1.317 21.521 15.872 1.00 97.06 182 GLN A N 1
ATOM 1425 C CA . GLN A 1 182 ? -2.250 20.497 15.400 1.00 97.06 182 GLN A CA 1
ATOM 1426 C C . GLN A 1 182 ? -2.688 19.587 16.539 1.00 97.06 182 GLN A C 1
ATOM 1428 O O . GLN A 1 182 ? -2.004 19.456 17.548 1.00 97.06 182 GLN A O 1
ATOM 1433 N N . HIS A 1 183 ? -3.815 18.914 16.335 1.00 97.19 183 HIS A N 1
ATOM 1434 C CA . HIS A 1 183 ? -4.284 17.839 17.209 1.00 97.19 183 HIS A CA 1
ATOM 1435 C C . HIS A 1 183 ? -3.858 16.463 16.680 1.00 97.19 183 HIS A C 1
ATOM 1437 O O . HIS A 1 183 ? -3.676 15.527 17.458 1.00 97.19 183 HIS A O 1
ATOM 1443 N N . LEU A 1 184 ? -3.676 16.347 15.361 1.00 98.56 184 LEU A N 1
ATOM 1444 C CA . LEU A 1 184 ? -3.274 15.120 14.682 1.00 98.56 184 LEU A CA 1
ATOM 1445 C C . LEU A 1 184 ? -2.404 15.434 13.457 1.00 98.56 184 LEU A C 1
ATOM 1447 O O . LEU A 1 184 ? -2.661 16.403 12.737 1.00 98.56 184 LEU A O 1
ATOM 1451 N N . VAL A 1 185 ? -1.418 14.578 13.190 1.00 98.81 185 VAL A N 1
ATOM 1452 C CA . VAL A 1 185 ? -0.632 14.576 11.949 1.00 98.81 185 VAL A CA 1
ATOM 1453 C C . VAL A 1 185 ? -0.883 13.289 11.161 1.00 98.81 185 VAL A C 1
ATOM 1455 O O . VAL A 1 185 ? -0.749 12.192 11.693 1.00 98.81 185 VAL A O 1
ATOM 1458 N N . ILE A 1 186 ? -1.203 13.409 9.876 1.00 98.81 186 ILE A N 1
ATOM 1459 C CA . ILE A 1 186 ? -1.309 12.296 8.927 1.00 98.81 186 ILE A CA 1
ATOM 1460 C C . ILE A 1 186 ? -0.079 12.340 8.022 1.00 98.81 186 ILE A C 1
ATOM 1462 O O . ILE A 1 186 ? 0.098 13.297 7.269 1.00 98.81 186 ILE A O 1
ATOM 1466 N N . SER A 1 187 ? 0.777 11.320 8.081 1.00 98.25 187 SER A N 1
ATOM 1467 C CA . SER A 1 187 ? 1.953 11.222 7.209 1.00 98.25 187 SER A CA 1
ATOM 1468 C C . SER A 1 187 ? 1.678 10.308 6.018 1.00 98.25 187 SER A C 1
ATOM 1470 O O . SER A 1 187 ? 1.599 9.091 6.164 1.00 98.25 187 SER A O 1
ATOM 1472 N N . LEU A 1 188 ? 1.577 10.899 4.827 1.00 96.62 188 LEU A N 1
ATOM 1473 C CA . LEU A 1 188 ? 1.448 10.220 3.530 1.00 96.62 188 LEU A CA 1
ATOM 1474 C C . LEU A 1 188 ? 2.727 10.385 2.688 1.00 96.62 188 LEU A C 1
ATOM 1476 O O . LEU A 1 188 ? 2.699 10.443 1.458 1.00 96.62 188 LEU A O 1
ATOM 1480 N N . LEU A 1 189 ? 3.861 10.517 3.376 1.00 93.50 189 LEU A N 1
ATOM 1481 C CA . LEU A 1 189 ? 5.193 10.692 2.805 1.00 93.50 189 LEU A CA 1
ATOM 1482 C C . LEU A 1 189 ? 5.867 9.343 2.510 1.00 93.50 189 LEU A C 1
ATOM 1484 O O . LEU A 1 189 ? 5.441 8.311 3.034 1.00 93.50 189 LEU A O 1
ATOM 1488 N N . PRO A 1 190 ? 6.987 9.334 1.760 1.00 90.62 190 PRO A N 1
ATOM 1489 C CA . PRO A 1 190 ? 7.884 8.185 1.733 1.00 90.62 190 PRO A CA 1
ATOM 1490 C C . PRO A 1 190 ? 8.275 7.741 3.148 1.00 90.62 190 PRO A C 1
ATOM 1492 O O . PRO A 1 190 ? 8.664 8.563 3.979 1.00 90.62 190 PRO A O 1
ATOM 1495 N N . TYR A 1 191 ? 8.233 6.430 3.404 1.00 90.12 191 TYR A N 1
ATOM 1496 C CA . TYR A 1 191 ? 8.350 5.874 4.758 1.00 90.12 191 TYR A CA 1
ATOM 1497 C C . TYR A 1 191 ? 9.649 6.222 5.496 1.00 90.12 191 TYR A C 1
ATOM 1499 O O . TYR A 1 191 ? 9.685 6.231 6.724 1.00 90.12 191 TYR A O 1
ATOM 1507 N N . VAL A 1 192 ? 10.712 6.546 4.755 1.00 90.81 192 VAL A N 1
ATOM 1508 C CA . VAL A 1 192 ? 12.005 6.977 5.305 1.00 90.81 192 VAL A CA 1
ATOM 1509 C C . VAL A 1 192 ? 11.912 8.291 6.089 1.00 90.81 192 VAL A C 1
ATOM 1511 O O . VAL A 1 192 ? 12.768 8.557 6.925 1.00 90.81 192 V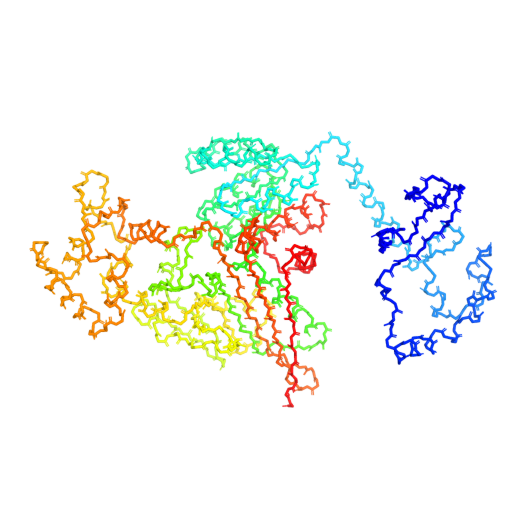AL A O 1
ATOM 1514 N N . LEU A 1 193 ? 10.873 9.100 5.849 1.00 95.12 193 LEU A N 1
ATOM 1515 C CA . LEU A 1 193 ? 10.645 10.376 6.532 1.00 95.12 193 LEU A CA 1
ATOM 1516 C C . LEU A 1 193 ? 9.767 10.240 7.786 1.00 95.12 193 LEU A C 1
ATOM 1518 O O . LEU A 1 193 ? 9.708 11.174 8.587 1.00 95.12 193 LEU A O 1
ATOM 1522 N N . HIS A 1 194 ? 9.111 9.094 8.007 1.00 97.19 194 HIS A N 1
ATOM 1523 C CA . HIS A 1 194 ? 8.215 8.904 9.157 1.00 97.19 194 HIS A CA 1
ATOM 1524 C C . HIS A 1 194 ? 8.906 9.098 10.514 1.00 97.19 194 HIS A C 1
ATOM 1526 O O . HIS A 1 194 ? 8.305 9.761 11.359 1.00 97.19 194 HIS A O 1
ATOM 1532 N N . PRO A 1 195 ? 10.155 8.636 10.751 1.00 97.75 195 PRO A N 1
ATOM 1533 C CA . PRO A 1 195 ? 10.841 8.893 12.019 1.00 97.75 195 PRO A CA 1
ATOM 1534 C C . PRO A 1 195 ? 11.053 10.385 12.310 1.00 97.75 195 PRO A C 1
ATOM 1536 O O . PRO A 1 195 ? 11.002 10.799 13.466 1.00 97.75 195 PRO A O 1
ATOM 1539 N N . LEU A 1 196 ? 11.265 11.209 11.278 1.00 97.62 196 LEU A N 1
ATOM 1540 C CA . LEU A 1 196 ? 11.425 12.655 11.440 1.00 97.62 196 LEU A CA 1
ATOM 1541 C C . LEU A 1 196 ? 10.110 13.314 11.883 1.00 97.62 196 LEU A C 1
ATOM 1543 O O . LEU A 1 196 ? 10.093 14.111 12.822 1.00 97.62 196 LEU A O 1
ATOM 1547 N N . VAL A 1 197 ? 8.997 12.924 11.258 1.00 98.38 197 VAL A N 1
ATOM 1548 C CA . VAL A 1 197 ? 7.653 13.388 11.636 1.00 98.38 197 VAL A CA 1
ATOM 1549 C C . VAL A 1 197 ? 7.284 12.911 13.042 1.00 98.38 197 VAL A C 1
ATOM 1551 O O . VAL A 1 197 ? 6.816 13.711 13.853 1.00 98.38 197 VAL A O 1
ATOM 1554 N N . ALA A 1 198 ? 7.554 11.644 13.368 1.00 98.44 198 ALA A N 1
ATOM 1555 C CA . ALA A 1 198 ? 7.280 11.070 14.682 1.00 98.44 198 ALA A CA 1
ATOM 1556 C C . ALA A 1 198 ? 8.041 11.806 15.795 1.00 98.44 198 ALA A C 1
ATOM 1558 O O . ALA A 1 198 ? 7.446 12.152 16.810 1.00 98.44 198 ALA A O 1
ATOM 1559 N N . LYS A 1 199 ? 9.321 12.149 15.588 1.00 98.44 199 LYS A N 1
ATOM 1560 C CA . LYS A 1 199 ? 10.102 12.963 16.541 1.00 98.44 199 LYS A CA 1
ATOM 1561 C C . LYS A 1 199 ? 9.473 14.336 16.797 1.00 98.44 199 LYS A C 1
ATOM 1563 O O . LYS A 1 199 ? 9.420 14.775 17.947 1.00 98.44 199 LYS A O 1
ATOM 1568 N N . ALA A 1 200 ? 8.970 15.003 15.755 1.00 98.38 200 ALA A N 1
ATOM 1569 C CA . ALA A 1 200 ? 8.252 16.268 15.911 1.00 98.38 200 ALA A CA 1
ATOM 1570 C C . ALA A 1 200 ? 6.939 16.085 16.698 1.00 98.38 200 ALA A C 1
ATOM 1572 O O . ALA A 1 200 ? 6.650 16.871 17.599 1.00 98.38 200 ALA A O 1
ATOM 1573 N N . CYS A 1 201 ? 6.189 15.016 16.415 1.00 98.69 201 CYS A N 1
ATOM 1574 C CA . CYS A 1 201 ? 4.949 14.670 17.114 1.00 98.69 201 CYS A CA 1
ATOM 1575 C C . CYS A 1 201 ? 5.184 14.366 18.602 1.00 98.69 201 CYS A C 1
ATOM 1577 O O . CYS A 1 201 ? 4.487 14.921 19.448 1.00 98.69 201 CYS A O 1
ATOM 1579 N N . ILE A 1 202 ? 6.214 13.577 18.930 1.00 98.62 202 ILE A N 1
ATOM 1580 C CA . ILE A 1 202 ? 6.639 13.264 20.305 1.00 98.62 202 ILE A CA 1
ATOM 1581 C C . ILE A 1 202 ? 6.962 14.553 21.069 1.00 98.62 202 ILE A C 1
ATOM 1583 O O . ILE A 1 202 ? 6.431 14.784 22.154 1.00 98.62 202 ILE A O 1
ATOM 1587 N N . LYS A 1 203 ? 7.786 15.435 20.484 1.00 98.00 203 LYS A N 1
ATOM 1588 C CA . LYS A 1 203 ? 8.180 16.707 21.111 1.00 98.00 203 LYS A CA 1
ATOM 1589 C C . LYS A 1 203 ? 6.980 17.612 21.402 1.00 98.00 203 LYS A C 1
ATOM 1591 O O . LYS A 1 203 ? 6.958 18.291 22.426 1.00 98.00 203 LYS A O 1
ATOM 1596 N N . SER A 1 204 ? 6.002 17.633 20.501 1.00 97.38 204 SER A N 1
ATOM 1597 C CA . SER A 1 204 ? 4.808 18.474 20.607 1.00 97.38 204 SER A CA 1
ATOM 1598 C C . SER A 1 204 ? 3.619 17.794 21.291 1.00 97.38 204 SER A C 1
ATOM 1600 O O . SER A 1 204 ? 2.599 18.449 21.478 1.00 97.38 204 SER A O 1
ATOM 1602 N N . 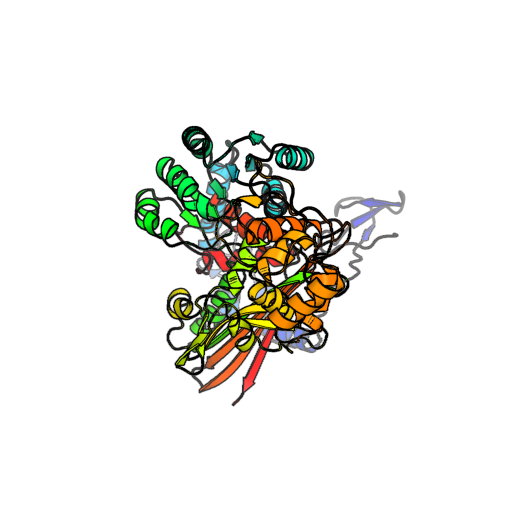LYS A 1 205 ? 3.742 16.516 21.675 1.00 98.25 205 LYS A N 1
ATOM 1603 C CA . LYS A 1 205 ? 2.656 15.678 22.211 1.00 98.25 205 LYS A CA 1
ATOM 1604 C C . LYS A 1 205 ? 1.414 15.641 21.308 1.00 98.25 205 LYS A C 1
ATOM 1606 O O . LYS A 1 205 ? 0.286 15.781 21.773 1.00 98.25 205 LYS A O 1
ATOM 1611 N N . VAL A 1 206 ? 1.634 15.450 20.009 1.00 98.56 206 VAL A N 1
ATOM 1612 C CA . VAL A 1 206 ? 0.582 15.374 18.984 1.00 98.56 206 VAL A CA 1
ATOM 1613 C C . VAL A 1 206 ? 0.473 13.943 18.467 1.00 98.56 206 VAL A C 1
ATOM 1615 O O . VAL A 1 206 ? 1.490 13.296 18.235 1.00 98.56 206 VAL A O 1
ATOM 1618 N N . ASN A 1 207 ? -0.750 13.440 18.284 1.00 98.69 207 ASN A N 1
ATOM 1619 C CA . ASN A 1 207 ? -0.975 12.101 17.736 1.00 98.69 207 ASN A CA 1
ATOM 1620 C C . ASN A 1 207 ? -0.562 12.031 16.257 1.00 98.69 207 ASN A C 1
ATOM 1622 O O . ASN A 1 207 ? -0.591 13.037 15.542 1.00 98.69 207 ASN A O 1
ATOM 1626 N N . MET A 1 208 ? -0.248 10.831 15.773 1.00 98.69 208 MET A N 1
ATOM 1627 C CA . MET A 1 208 ? 0.147 10.612 14.382 1.00 98.69 208 MET A CA 1
ATOM 1628 C C . MET A 1 208 ? -0.528 9.372 13.794 1.00 98.69 208 MET A C 1
ATOM 1630 O O . MET A 1 208 ? -0.695 8.365 14.473 1.00 98.69 208 MET A O 1
ATOM 1634 N N . VAL A 1 209 ? -0.867 9.420 12.508 1.00 98.75 209 VAL A N 1
ATOM 1635 C CA . VAL A 1 209 ? -1.222 8.227 11.728 1.00 98.75 209 VAL A CA 1
ATOM 1636 C C . VAL A 1 209 ? -0.407 8.165 10.440 1.00 98.75 209 VAL A C 1
ATOM 1638 O O . VAL A 1 209 ? -0.006 9.199 9.896 1.00 98.75 209 VAL A O 1
ATOM 1641 N N . THR A 1 210 ? -0.141 6.960 9.943 1.00 98.38 210 THR A N 1
ATOM 1642 C CA . THR A 1 210 ? 0.576 6.754 8.681 1.00 98.38 210 THR A CA 1
ATOM 1643 C C . THR A 1 210 ? 0.094 5.512 7.944 1.00 98.38 210 THR A C 1
ATOM 1645 O O . THR A 1 210 ? -0.254 4.503 8.556 1.00 98.38 210 THR A O 1
ATOM 1648 N N . ALA A 1 211 ? 0.128 5.588 6.614 1.00 96.56 211 ALA A N 1
ATOM 1649 C CA . ALA A 1 211 ? -0.268 4.504 5.727 1.00 96.56 211 ALA A CA 1
ATOM 1650 C C . ALA A 1 211 ? 0.923 3.613 5.318 1.00 96.56 211 ALA A C 1
ATOM 1652 O O . ALA A 1 211 ? 1.177 3.366 4.139 1.00 96.56 211 ALA A O 1
ATOM 1653 N N . SER A 1 212 ? 1.795 3.270 6.267 1.00 93.88 212 SER A N 1
ATOM 1654 C CA . SER A 1 212 ? 3.062 2.579 5.992 1.00 93.88 212 SER A CA 1
ATOM 1655 C C . SER A 1 212 ? 3.460 1.642 7.121 1.00 93.88 212 SER A C 1
ATOM 1657 O O . SER A 1 212 ? 3.090 1.866 8.272 1.00 93.88 212 SER A O 1
ATOM 1659 N N . TYR A 1 213 ? 4.291 0.653 6.785 1.00 92.31 213 TYR A N 1
ATOM 1660 C CA . TYR A 1 213 ? 4.925 -0.261 7.736 1.00 92.31 213 TYR A CA 1
ATOM 1661 C C . TYR A 1 213 ? 5.602 0.460 8.905 1.00 92.31 213 TYR A C 1
ATOM 1663 O O . TYR A 1 213 ? 6.288 1.476 8.717 1.00 92.31 213 TYR A O 1
ATOM 1671 N N . ILE A 1 214 ? 5.497 -0.126 10.099 1.00 95.38 214 ILE A N 1
ATOM 1672 C CA . ILE A 1 214 ? 6.264 0.296 11.269 1.00 95.38 214 ILE A CA 1
ATOM 1673 C C . ILE A 1 214 ? 7.699 -0.215 11.102 1.00 95.38 214 ILE A C 1
ATOM 1675 O O . ILE A 1 214 ? 8.062 -1.331 11.466 1.00 95.38 214 ILE A O 1
ATOM 1679 N N . THR A 1 215 ? 8.539 0.614 10.481 1.00 93.69 215 THR A N 1
ATOM 1680 C CA . THR A 1 215 ? 9.954 0.280 10.245 1.00 93.69 215 THR A CA 1
ATOM 1681 C C . THR A 1 215 ? 10.742 0.140 11.555 1.00 93.69 215 THR A C 1
ATOM 1683 O O . THR A 1 215 ? 10.364 0.767 12.546 1.00 93.69 215 THR A O 1
ATOM 1686 N N . PRO A 1 216 ? 11.888 -0.575 11.569 1.00 94.81 216 PRO A N 1
ATOM 1687 C CA . PRO A 1 216 ? 12.757 -0.643 12.748 1.00 94.81 216 PRO A CA 1
ATOM 1688 C C . PRO A 1 216 ? 13.116 0.738 13.318 1.00 94.81 216 PRO A C 1
ATOM 1690 O O . PRO A 1 216 ? 12.993 0.953 14.517 1.00 94.81 216 PRO A O 1
ATOM 1693 N N . ALA A 1 217 ? 13.427 1.710 12.453 1.00 95.94 217 ALA A N 1
ATOM 1694 C CA . ALA A 1 217 ? 13.734 3.082 12.861 1.00 95.94 217 ALA A CA 1
ATOM 1695 C C . ALA A 1 217 ? 12.545 3.817 13.511 1.00 95.94 217 ALA A C 1
ATOM 1697 O O . ALA A 1 217 ? 12.743 4.703 14.338 1.00 95.94 217 ALA A O 1
ATOM 1698 N N . LEU A 1 218 ? 11.305 3.482 13.134 1.00 96.75 218 LEU A N 1
ATOM 1699 C CA . LEU A 1 218 ? 10.112 4.008 13.800 1.00 96.75 218 LEU A CA 1
ATOM 1700 C C . LEU A 1 218 ? 9.848 3.263 15.117 1.00 96.75 218 LEU A C 1
ATOM 1702 O O . LEU A 1 218 ? 9.500 3.896 16.108 1.00 96.75 218 LEU A O 1
ATOM 1706 N N . LYS A 1 219 ? 10.068 1.942 15.142 1.00 96.56 219 LYS A N 1
ATOM 1707 C CA . LYS A 1 219 ? 9.926 1.091 16.333 1.00 96.56 219 LYS A CA 1
ATOM 1708 C C . LYS A 1 219 ? 10.904 1.474 17.447 1.00 96.56 219 LYS A C 1
ATOM 1710 O O . LYS A 1 219 ? 10.526 1.449 18.609 1.00 96.56 219 LYS A O 1
ATOM 1715 N N . GLU A 1 220 ? 12.111 1.931 17.112 1.00 98.12 220 GLU A N 1
ATOM 1716 C CA . GLU A 1 220 ? 13.075 2.495 18.075 1.00 98.12 220 GLU A CA 1
ATOM 1717 C C . GLU A 1 220 ? 12.512 3.679 18.885 1.00 98.12 220 GLU A C 1
ATOM 1719 O O . GLU A 1 220 ? 12.976 3.944 19.994 1.00 98.12 220 GLU A O 1
ATOM 1724 N N . LEU A 1 221 ? 11.505 4.385 18.357 1.00 98.12 221 LEU A N 1
ATOM 1725 C CA . LEU A 1 221 ? 10.864 5.514 19.033 1.00 98.12 221 LEU A CA 1
ATOM 1726 C C . LEU A 1 221 ? 9.715 5.095 19.961 1.00 98.12 221 LEU A C 1
ATOM 1728 O O . LEU A 1 221 ? 9.184 5.961 20.649 1.00 98.12 221 LEU A O 1
ATOM 1732 N N . GLU A 1 222 ? 9.337 3.813 20.013 1.00 98.06 222 GLU A N 1
ATOM 1733 C CA . GLU A 1 222 ? 8.170 3.307 20.757 1.00 98.06 222 GLU A CA 1
ATOM 1734 C C . GLU A 1 222 ? 8.133 3.800 22.205 1.00 98.06 222 GLU A C 1
ATOM 1736 O O . GLU A 1 222 ? 7.183 4.467 22.603 1.00 98.06 222 GLU A O 1
ATOM 1741 N N . LYS A 1 223 ? 9.224 3.614 22.955 1.00 98.31 223 LYS A N 1
ATOM 1742 C CA . LYS A 1 223 ? 9.301 4.085 24.343 1.00 98.31 223 LYS A CA 1
ATOM 1743 C C . LYS A 1 223 ? 9.093 5.600 24.463 1.00 98.31 223 LYS A C 1
ATOM 1745 O O . LYS A 1 223 ? 8.439 6.067 25.384 1.00 98.31 223 LYS A O 1
ATOM 1750 N N . SER A 1 224 ? 9.636 6.383 23.530 1.00 98.50 224 SER A N 1
ATOM 1751 C CA . SER A 1 224 ? 9.449 7.841 23.526 1.00 98.50 224 SER A CA 1
ATOM 1752 C C . SER A 1 224 ? 8.023 8.255 23.152 1.00 98.50 224 SER A C 1
ATOM 1754 O O . SER A 1 224 ? 7.557 9.295 23.612 1.00 98.50 224 SER A O 1
ATOM 1756 N N . VAL A 1 225 ? 7.332 7.460 22.329 1.00 98.56 225 VAL A N 1
ATOM 1757 C CA . VAL A 1 225 ? 5.904 7.633 22.028 1.00 98.56 225 VAL A CA 1
ATOM 1758 C C . VAL A 1 225 ? 5.068 7.370 23.285 1.00 98.56 225 VAL A C 1
ATOM 1760 O O . VAL A 1 225 ? 4.214 8.194 23.621 1.00 98.56 225 VAL A O 1
ATOM 1763 N N . ASP A 1 226 ? 5.370 6.289 24.008 1.00 97.88 226 ASP A N 1
ATOM 1764 C CA . ASP A 1 226 ? 4.705 5.929 25.265 1.00 97.88 226 ASP A CA 1
ATOM 1765 C C . ASP A 1 226 ? 4.914 7.003 26.341 1.00 97.88 226 ASP A C 1
ATOM 1767 O O . ASP A 1 226 ? 3.947 7.510 26.912 1.00 97.88 226 ASP A O 1
ATOM 1771 N N . ASP A 1 227 ? 6.165 7.425 26.558 1.00 98.19 227 ASP A N 1
ATOM 1772 C CA . ASP A 1 227 ? 6.534 8.456 27.538 1.00 98.19 227 ASP A CA 1
ATOM 1773 C C . ASP A 1 227 ? 5.869 9.816 27.229 1.00 98.19 227 ASP A C 1
ATOM 1775 O O . ASP A 1 227 ? 5.550 10.593 28.135 1.00 98.19 227 ASP A O 1
ATOM 1779 N N . ALA A 1 228 ? 5.634 10.123 25.947 1.00 98.19 228 ALA A N 1
ATOM 1780 C CA . ALA A 1 228 ? 4.932 11.335 25.527 1.00 98.19 228 ALA A CA 1
ATOM 1781 C C . ALA A 1 228 ? 3.407 11.260 25.726 1.00 98.19 228 ALA A C 1
ATOM 1783 O O . ALA A 1 228 ? 2.749 12.306 25.721 1.00 98.19 228 ALA A O 1
ATOM 1784 N N . GLY A 1 229 ? 2.848 10.059 25.914 1.00 97.81 229 GLY A N 1
ATOM 1785 C CA . GLY A 1 229 ? 1.414 9.826 26.096 1.00 97.81 229 GLY A CA 1
ATOM 1786 C C . GLY A 1 229 ? 0.577 10.032 24.829 1.00 97.81 229 GLY A C 1
ATOM 1787 O O . GLY A 1 229 ? -0.626 10.302 24.921 1.00 97.81 229 GLY A O 1
ATOM 1788 N N . ILE A 1 230 ? 1.198 9.937 23.650 1.00 98.44 230 ILE A N 1
ATOM 1789 C CA . ILE A 1 230 ? 0.523 10.085 22.353 1.00 98.44 230 ILE A CA 1
ATOM 1790 C C . ILE A 1 230 ? 0.181 8.719 21.749 1.00 98.44 230 ILE A C 1
ATOM 1792 O O . ILE A 1 230 ? 0.690 7.682 22.173 1.00 98.44 230 ILE A O 1
ATOM 1796 N N . THR A 1 231 ? -0.679 8.725 20.737 1.00 98.69 231 THR A N 1
ATOM 1797 C CA . THR A 1 231 ? -0.981 7.553 19.912 1.00 98.69 231 THR A CA 1
ATOM 1798 C C . THR A 1 231 ? -0.375 7.746 18.525 1.00 98.69 231 THR A C 1
ATOM 1800 O O . THR A 1 231 ? -0.626 8.763 17.870 1.00 98.69 231 THR A O 1
ATOM 1803 N N . VAL A 1 232 ? 0.412 6.767 18.076 1.00 98.69 232 VAL A N 1
ATOM 1804 C CA . VAL A 1 232 ? 0.950 6.693 16.713 1.00 98.69 232 VAL A CA 1
ATOM 1805 C C . VAL A 1 232 ? 0.436 5.415 16.064 1.00 98.69 232 VAL A C 1
ATOM 1807 O O . VAL A 1 232 ? 0.856 4.329 16.452 1.00 98.69 232 VAL A O 1
ATOM 1810 N N . ILE A 1 233 ? -0.463 5.536 15.085 1.00 98.56 233 ILE A N 1
ATOM 1811 C CA . ILE A 1 233 ? -1.018 4.377 14.371 1.00 98.56 233 ILE A CA 1
ATOM 1812 C C . ILE A 1 233 ? -0.313 4.228 13.024 1.00 98.56 233 ILE A C 1
ATOM 1814 O O . ILE A 1 233 ? -0.467 5.066 12.132 1.00 98.56 233 ILE A O 1
ATOM 1818 N N . GLY A 1 234 ? 0.494 3.180 12.895 1.00 97.75 234 GLY A N 1
ATOM 1819 C CA . GLY A 1 234 ? 1.084 2.764 11.628 1.00 97.75 234 GLY A CA 1
ATOM 1820 C C . GLY A 1 234 ? 0.232 1.725 10.914 1.00 97.75 234 GLY A C 1
ATOM 1821 O O . GLY A 1 234 ? -0.805 1.306 11.419 1.00 97.75 234 GLY A O 1
ATOM 1822 N N . GLU A 1 235 ? 0.707 1.282 9.753 1.00 97.31 235 GLU A N 1
ATOM 1823 C CA . GLU A 1 235 ? 0.145 0.124 9.048 1.00 97.31 235 GLU A CA 1
ATOM 1824 C C . GLU A 1 235 ? -1.345 0.260 8.712 1.00 97.31 235 GLU A C 1
ATOM 1826 O O . GLU A 1 235 ? -2.089 -0.710 8.755 1.00 97.31 235 GLU A O 1
ATOM 1831 N N . LEU A 1 236 ? -1.784 1.476 8.375 1.00 98.00 236 LEU A N 1
ATOM 1832 C CA . LEU A 1 236 ? -3.121 1.747 7.850 1.00 98.00 236 LEU A CA 1
ATOM 1833 C C . LEU A 1 236 ? -3.108 1.755 6.313 1.00 98.00 236 LEU A C 1
ATOM 1835 O O . LEU A 1 236 ? -2.119 2.123 5.686 1.00 98.00 236 LEU A O 1
ATOM 1839 N N . GLY A 1 237 ? -4.230 1.405 5.691 1.00 97.19 237 GLY A N 1
ATOM 1840 C CA . GLY A 1 237 ? -4.376 1.420 4.236 1.00 97.19 237 GLY A CA 1
ATOM 1841 C C . GLY A 1 237 ? -4.746 0.056 3.676 1.00 97.19 237 GLY A C 1
ATOM 1842 O O . GLY A 1 237 ? -5.625 -0.588 4.231 1.00 97.19 237 GLY A O 1
ATOM 1843 N N . LEU A 1 238 ? -4.112 -0.375 2.582 1.00 96.44 238 LEU A N 1
ATOM 1844 C CA . LEU A 1 238 ? -4.443 -1.636 1.904 1.00 96.44 238 LEU A CA 1
ATOM 1845 C C . LEU A 1 238 ? -3.569 -2.804 2.379 1.00 96.44 238 LEU A C 1
ATOM 1847 O O . LEU A 1 238 ? -4.079 -3.768 2.936 1.00 96.44 238 LEU A O 1
ATOM 1851 N N . ASP A 1 239 ? -2.268 -2.709 2.107 1.00 93.00 239 ASP A N 1
ATOM 1852 C CA . ASP A 1 239 ? -1.239 -3.684 2.468 1.00 93.00 239 ASP A CA 1
ATOM 1853 C C . ASP A 1 239 ? 0.064 -2.896 2.720 1.00 93.00 239 ASP A C 1
ATOM 1855 O O . ASP A 1 239 ? 0.759 -2.527 1.760 1.00 93.00 239 ASP A O 1
ATOM 1859 N N . PRO A 1 240 ? 0.379 -2.551 3.982 1.00 94.00 240 PRO A N 1
ATOM 1860 C CA . PRO A 1 240 ? -0.284 -2.976 5.218 1.00 94.00 240 PRO A CA 1
ATOM 1861 C C . PRO A 1 240 ? -1.547 -2.152 5.544 1.00 94.00 240 PRO A C 1
ATOM 1863 O O . PRO A 1 240 ? -1.578 -0.945 5.299 1.00 94.00 240 PRO A O 1
ATOM 1866 N N . GLY A 1 241 ? -2.577 -2.790 6.103 1.00 97.44 241 GLY A N 1
ATOM 1867 C CA . GLY A 1 241 ? -3.828 -2.167 6.543 1.00 97.44 241 GLY A CA 1
ATOM 1868 C C . GLY A 1 241 ? -5.014 -3.123 6.533 1.00 97.44 241 GLY A C 1
ATOM 1869 O O . GLY A 1 241 ? -5.222 -3.857 7.498 1.00 97.44 241 GLY A O 1
ATOM 1870 N N . LEU A 1 242 ? -5.818 -3.091 5.469 1.00 98.50 242 LEU A N 1
ATOM 1871 C CA . LEU A 1 242 ? -6.987 -3.957 5.307 1.00 98.50 242 LEU A CA 1
ATOM 1872 C C . LEU A 1 242 ? -6.626 -5.442 5.419 1.00 98.50 242 LEU A C 1
ATOM 1874 O O . LEU A 1 242 ? -7.410 -6.194 5.987 1.00 98.50 242 LEU A O 1
ATOM 1878 N N . ASP A 1 243 ? -5.436 -5.849 4.971 1.00 97.56 243 ASP A N 1
ATOM 1879 C CA . ASP A 1 243 ? -4.936 -7.215 5.167 1.00 97.56 243 ASP A CA 1
ATOM 1880 C C . ASP A 1 243 ? -4.833 -7.589 6.659 1.00 97.56 243 ASP A C 1
ATOM 1882 O O . ASP A 1 243 ? -5.259 -8.669 7.062 1.00 97.56 243 ASP A O 1
ATOM 1886 N N . HIS A 1 244 ? -4.335 -6.687 7.512 1.00 97.81 244 HIS A N 1
ATOM 1887 C CA . HIS A 1 244 ? -4.289 -6.906 8.960 1.00 97.81 244 HIS A CA 1
ATOM 1888 C C . HIS A 1 244 ? -5.691 -6.962 9.558 1.00 97.81 244 HIS A C 1
ATOM 1890 O O . HIS A 1 244 ? -5.983 -7.834 10.373 1.00 97.81 244 HIS A O 1
ATOM 1896 N N . MET A 1 245 ? -6.553 -6.028 9.158 1.00 98.69 245 MET A N 1
ATOM 1897 C CA . MET A 1 245 ? -7.901 -5.893 9.704 1.00 98.69 245 MET A CA 1
ATOM 1898 C C . MET A 1 245 ? -8.757 -7.129 9.392 1.00 98.69 245 MET A C 1
ATOM 1900 O O . MET A 1 245 ? -9.386 -7.680 10.294 1.00 98.69 245 MET A O 1
ATOM 1904 N N . LEU A 1 246 ? -8.742 -7.596 8.139 1.00 98.56 246 LEU A N 1
ATOM 1905 C CA . LEU A 1 246 ? -9.477 -8.787 7.699 1.00 98.56 246 LEU A CA 1
ATOM 1906 C C . LEU A 1 246 ? -8.921 -10.068 8.336 1.00 98.56 246 LEU A C 1
ATOM 1908 O O . LEU A 1 246 ? -9.696 -10.931 8.769 1.00 98.56 246 LEU A O 1
ATOM 1912 N N . ALA A 1 247 ? -7.592 -10.165 8.465 1.00 98.38 247 ALA A N 1
ATOM 1913 C CA . ALA A 1 247 ? -6.956 -11.271 9.164 1.00 98.38 247 ALA A CA 1
ATOM 1914 C C . ALA A 1 247 ? -7.372 -11.330 10.634 1.00 98.38 247 ALA A C 1
ATOM 1916 O O . ALA A 1 247 ? -7.876 -12.359 11.089 1.00 98.38 247 ALA A O 1
ATOM 1917 N N . MET A 1 248 ? -7.230 -10.223 11.364 1.00 98.62 248 MET A N 1
ATOM 1918 C CA . MET A 1 248 ? -7.564 -10.164 12.785 1.00 98.62 248 MET A CA 1
ATOM 1919 C C . MET A 1 248 ? -9.054 -10.384 13.042 1.00 98.62 248 MET A C 1
ATOM 1921 O O . MET A 1 248 ? -9.386 -11.123 13.965 1.00 98.62 248 MET A O 1
ATOM 1925 N N . GLU A 1 249 ? -9.954 -9.864 12.196 1.00 98.56 249 GLU A N 1
ATOM 1926 C CA . GLU A 1 249 ? -11.392 -10.136 12.320 1.00 98.56 249 GLU A CA 1
ATOM 1927 C C . GLU A 1 249 ? -11.686 -11.647 12.299 1.00 98.56 249 GLU A C 1
ATOM 1929 O O . GLU A 1 249 ? -12.474 -12.149 13.104 1.00 98.56 249 GLU A O 1
ATOM 1934 N N . THR A 1 250 ? -11.061 -12.395 11.385 1.00 98.38 250 THR A N 1
ATOM 1935 C CA . THR A 1 250 ? -11.287 -13.843 11.279 1.00 98.38 250 THR A CA 1
ATOM 1936 C C . THR A 1 250 ? -10.593 -14.623 12.387 1.00 98.38 250 THR A C 1
ATOM 1938 O O . THR A 1 250 ? -11.183 -15.560 12.928 1.00 98.38 250 THR A O 1
ATOM 1941 N N . ILE A 1 251 ? -9.371 -14.234 12.746 1.00 98.62 251 ILE A N 1
ATOM 1942 C CA . ILE A 1 251 ? -8.595 -14.878 13.808 1.00 98.62 251 ILE A CA 1
ATOM 1943 C C . ILE A 1 251 ? -9.292 -14.708 15.161 1.00 98.62 251 ILE A C 1
ATOM 1945 O O . ILE A 1 251 ? -9.424 -15.684 15.900 1.00 98.62 251 ILE A O 1
ATOM 1949 N N . ASP A 1 252 ? -9.786 -13.510 15.471 1.00 98.50 252 ASP A N 1
ATOM 1950 C CA . ASP A 1 252 ? -10.501 -13.249 16.720 1.00 98.50 252 ASP A CA 1
ATOM 1951 C C . ASP A 1 252 ? -11.829 -14.015 16.766 1.00 98.50 252 ASP A C 1
ATOM 1953 O O . ASP A 1 252 ? -12.101 -14.683 17.761 1.00 98.50 252 ASP A O 1
ATOM 1957 N N . LYS A 1 253 ? -12.606 -14.041 15.671 1.00 98.00 253 LYS A N 1
ATOM 1958 C CA . LYS A 1 253 ? -13.835 -14.859 15.581 1.00 98.00 253 LYS A CA 1
ATOM 1959 C C . LYS A 1 253 ? -13.562 -16.358 15.771 1.00 98.00 253 LYS A C 1
ATOM 1961 O O . LYS A 1 253 ? -14.368 -17.050 16.386 1.00 98.00 253 LYS A O 1
ATOM 1966 N N . ALA A 1 254 ? -12.438 -16.873 15.268 1.00 97.94 254 ALA A N 1
ATOM 1967 C CA . ALA A 1 254 ? -12.040 -18.263 15.495 1.00 97.94 254 ALA A CA 1
ATOM 1968 C C . ALA A 1 254 ? -11.694 -18.515 16.975 1.00 97.94 254 ALA A C 1
ATOM 1970 O O . ALA A 1 254 ? -12.155 -19.493 17.566 1.00 97.94 254 ALA A O 1
ATOM 1971 N N . LYS A 1 255 ? -10.944 -17.601 17.602 1.00 97.25 255 LYS A N 1
ATOM 1972 C CA . LYS A 1 255 ? -10.594 -17.678 19.030 1.00 97.25 255 LYS A CA 1
ATOM 1973 C C . LYS A 1 255 ? -11.827 -17.586 19.937 1.00 97.25 255 LYS A C 1
ATOM 1975 O O . LYS A 1 255 ? -11.883 -18.301 20.934 1.00 97.25 255 LYS A O 1
ATOM 1980 N N . GLU A 1 256 ? -12.827 -16.775 19.579 1.00 97.69 256 GLU A N 1
ATOM 1981 C CA . GLU A 1 256 ? -14.104 -16.642 20.305 1.00 97.69 256 GLU A CA 1
ATOM 1982 C C . GLU A 1 256 ? -14.857 -17.985 20.430 1.00 97.69 256 GLU A C 1
ATOM 1984 O O . GLU A 1 256 ? -15.524 -18.219 21.437 1.00 97.69 256 GLU A O 1
ATOM 1989 N N . VAL A 1 257 ? -14.702 -18.901 19.463 1.00 97.12 257 VAL A N 1
ATOM 1990 C CA . VAL A 1 257 ? -15.296 -20.256 19.491 1.00 97.12 257 VAL A CA 1
ATOM 1991 C C . VAL A 1 257 ? -14.307 -21.354 19.915 1.00 97.12 257 VAL A C 1
ATOM 1993 O O . VAL A 1 257 ? -14.587 -22.544 19.773 1.00 97.12 257 VAL A O 1
ATOM 1996 N N . GLY A 1 258 ? -13.138 -20.971 20.438 1.00 97.25 258 GLY A N 1
ATOM 1997 C CA . GLY A 1 258 ? -12.094 -21.896 20.886 1.00 97.25 258 GLY A CA 1
ATOM 1998 C C . GLY A 1 258 ? -11.341 -22.611 19.758 1.00 97.25 258 GLY A C 1
ATOM 1999 O O . GLY A 1 258 ? -10.628 -23.576 20.028 1.00 97.25 258 GLY A O 1
ATOM 2000 N N . ALA A 1 259 ? -11.492 -22.171 18.508 1.00 98.00 259 ALA A N 1
ATOM 2001 C CA . ALA A 1 259 ? -10.776 -22.732 17.370 1.00 98.00 259 ALA A CA 1
ATOM 2002 C C . ALA A 1 259 ? -9.338 -22.193 17.273 1.00 98.00 259 ALA A C 1
ATOM 2004 O O . ALA A 1 259 ? -9.008 -21.121 17.788 1.00 98.00 259 ALA A O 1
ATOM 2005 N N . THR A 1 260 ? -8.471 -22.936 16.584 1.00 97.94 260 THR A N 1
ATOM 2006 C CA . THR A 1 260 ? -7.073 -22.560 16.337 1.00 97.94 260 THR A CA 1
ATOM 2007 C C . THR A 1 260 ? -6.799 -22.384 14.847 1.00 97.94 260 THR A C 1
ATOM 2009 O O . THR A 1 260 ? -7.437 -23.001 13.995 1.00 97.94 260 THR A O 1
ATOM 2012 N N . ILE A 1 261 ? -5.839 -21.521 14.517 1.00 98.50 261 ILE A N 1
ATOM 2013 C CA . ILE A 1 261 ? -5.408 -21.301 13.134 1.00 98.50 261 ILE A CA 1
ATOM 2014 C C . ILE A 1 261 ? -4.271 -22.278 12.817 1.00 98.50 261 ILE A C 1
ATOM 2016 O O . ILE A 1 261 ? -3.222 -22.243 13.466 1.00 98.50 261 ILE A O 1
ATOM 2020 N N . GLU A 1 262 ? -4.485 -23.144 11.826 1.00 98.12 262 GLU A N 1
ATOM 2021 C CA . GLU A 1 262 ? -3.500 -24.099 11.297 1.00 98.12 262 GLU A CA 1
ATOM 2022 C C . GLU A 1 262 ? -2.748 -23.527 10.085 1.00 98.12 262 GLU A C 1
ATOM 2024 O O . GLU A 1 262 ? -1.548 -23.760 9.927 1.00 98.12 262 GLU A O 1
ATOM 2029 N N . SER A 1 263 ? -3.412 -22.717 9.257 1.00 98.50 263 SER A N 1
ATOM 2030 C CA . SER A 1 263 ? -2.780 -22.055 8.111 1.00 98.50 263 SER A CA 1
ATOM 2031 C C . SER A 1 263 ? -3.365 -20.676 7.834 1.00 98.50 263 SER A C 1
ATOM 2033 O O . SER A 1 263 ? -4.578 -20.502 7.921 1.00 98.50 263 SER A O 1
ATOM 2035 N N . TYR A 1 264 ? -2.520 -19.734 7.419 1.00 98.56 264 TYR A N 1
ATOM 2036 C CA . TYR A 1 264 ? -2.909 -18.427 6.896 1.00 98.56 264 TYR A CA 1
ATOM 2037 C C . TYR A 1 264 ? -2.097 -18.101 5.637 1.00 98.56 264 TYR A C 1
ATOM 2039 O O . TYR A 1 264 ? -0.862 -18.080 5.658 1.00 98.56 264 TYR A O 1
ATOM 2047 N N . ILE A 1 265 ? -2.804 -17.866 4.534 1.00 98.31 265 ILE A N 1
ATOM 2048 C CA . ILE A 1 265 ? -2.237 -17.455 3.250 1.00 98.31 265 ILE A CA 1
ATOM 2049 C C . ILE A 1 265 ? -2.978 -16.200 2.794 1.00 98.31 265 ILE A C 1
ATOM 2051 O O . ILE A 1 265 ? -4.196 -16.242 2.658 1.00 98.31 265 ILE A O 1
ATOM 2055 N N . SER A 1 266 ? -2.257 -15.112 2.540 1.00 98.00 266 SER A N 1
ATOM 2056 C CA . SER A 1 266 ? -2.828 -13.837 2.100 1.00 98.00 266 SER A CA 1
ATOM 2057 C C . SER A 1 266 ? -2.094 -13.310 0.879 1.00 98.00 266 SER A C 1
ATOM 2059 O O . SER A 1 266 ? -0.869 -13.173 0.881 1.00 98.00 266 SER A O 1
ATOM 2061 N N . TYR A 1 267 ? -2.842 -13.020 -0.177 1.00 98.25 267 TYR A N 1
ATOM 2062 C CA . TYR A 1 267 ? -2.323 -12.482 -1.424 1.00 98.25 267 TYR A CA 1
ATOM 2063 C C . TYR A 1 267 ? -3.042 -11.187 -1.773 1.00 98.25 267 TYR A C 1
ATOM 2065 O O . TYR A 1 267 ? -4.267 -11.162 -1.828 1.00 98.25 267 TYR A O 1
ATOM 2073 N N . CYS A 1 268 ? -2.286 -10.125 -2.053 1.00 97.81 268 CYS A N 1
ATOM 2074 C CA . CYS A 1 268 ? -2.828 -8.813 -2.405 1.00 97.81 268 CYS A CA 1
ATOM 2075 C C . CYS A 1 268 ? -2.142 -8.240 -3.653 1.00 97.81 268 CYS A C 1
ATOM 2077 O O . CYS A 1 268 ? -0.940 -8.413 -3.863 1.00 97.81 268 CYS A O 1
ATOM 2079 N N . GLY A 1 269 ? -2.884 -7.538 -4.508 1.00 96.44 269 GLY A N 1
ATOM 2080 C CA . GLY A 1 269 ? -2.330 -6.838 -5.661 1.00 96.44 269 GLY A CA 1
ATOM 2081 C C . GLY A 1 269 ? -3.180 -5.654 -6.099 1.00 96.44 269 GLY A C 1
ATOM 2082 O O . GLY A 1 269 ? -4.377 -5.792 -6.332 1.00 96.44 269 GLY A O 1
ATOM 2083 N N . GLY A 1 270 ? -2.533 -4.500 -6.268 1.00 96.44 270 GLY A N 1
ATOM 2084 C CA . GLY A 1 270 ? -3.069 -3.395 -7.059 1.00 96.44 270 GLY A CA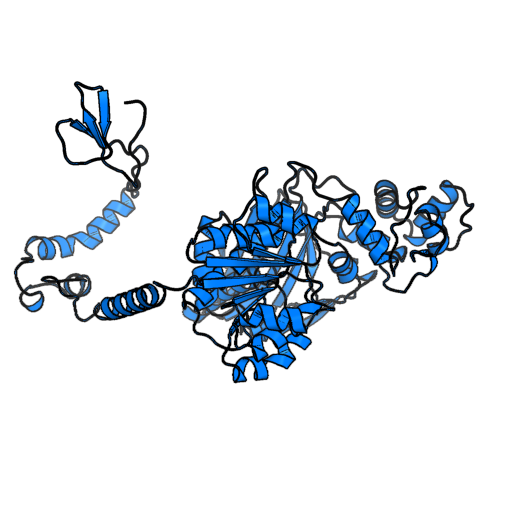 1
ATOM 2085 C C . GLY A 1 270 ? -2.626 -3.535 -8.508 1.00 96.44 270 GLY A C 1
ATOM 2086 O O . GLY A 1 270 ? -1.431 -3.623 -8.773 1.00 96.44 270 GLY A O 1
ATOM 2087 N N . LEU A 1 271 ? -3.578 -3.598 -9.427 1.00 96.81 271 LEU A N 1
ATOM 2088 C CA . LEU A 1 271 ? -3.408 -3.943 -10.836 1.00 96.81 271 LEU A CA 1
ATOM 2089 C C . LEU A 1 271 ? -4.198 -2.952 -11.700 1.00 96.81 271 LEU A C 1
ATOM 2091 O O . LEU A 1 271 ? -5.120 -2.321 -11.194 1.00 96.81 271 LEU A O 1
ATOM 2095 N N . PRO A 1 272 ? -3.906 -2.812 -13.001 1.00 97.88 272 PRO A N 1
ATOM 2096 C CA . PRO A 1 272 ? -4.886 -2.223 -13.904 1.00 97.88 272 PRO A CA 1
ATOM 2097 C C . PRO A 1 272 ? -6.138 -3.110 -13.964 1.00 97.88 272 PRO A C 1
ATOM 2099 O O . PRO A 1 272 ? -6.045 -4.340 -13.833 1.00 97.88 272 PRO A O 1
ATOM 2102 N N . ALA A 1 273 ? -7.306 -2.511 -14.203 1.00 97.81 273 ALA A N 1
ATOM 2103 C CA . ALA A 1 273 ? -8.476 -3.294 -14.589 1.00 97.81 273 ALA A CA 1
ATOM 2104 C C . ALA A 1 273 ? -8.131 -4.148 -15.833 1.00 97.81 273 ALA A C 1
ATOM 2106 O O . ALA A 1 273 ? -7.281 -3.725 -16.631 1.00 97.81 273 ALA A O 1
ATOM 2107 N N . PRO A 1 274 ? -8.693 -5.363 -15.985 1.00 97.69 274 PRO A N 1
ATOM 2108 C CA . PRO A 1 274 ? -8.256 -6.321 -17.006 1.00 97.69 274 PRO A CA 1
ATOM 2109 C C . PRO A 1 274 ? -8.167 -5.739 -18.424 1.00 97.69 274 PRO A C 1
ATOM 2111 O O . PRO A 1 274 ? -7.199 -5.999 -19.140 1.00 97.69 274 PRO A O 1
ATOM 2114 N N . GLU A 1 275 ? -9.118 -4.885 -18.797 1.00 97.31 275 GLU A N 1
ATOM 2115 C CA . GLU A 1 275 ? -9.199 -4.184 -20.080 1.00 97.31 275 GLU A CA 1
ATOM 2116 C C . GLU A 1 275 ? -8.042 -3.197 -20.343 1.00 97.31 275 GLU A C 1
ATOM 2118 O O . GLU A 1 275 ? -7.794 -2.834 -21.490 1.00 97.31 275 GLU A O 1
ATOM 2123 N N . HIS A 1 276 ? -7.290 -2.799 -19.311 1.00 97.31 276 HIS A N 1
ATOM 2124 C CA . HIS A 1 276 ? -6.143 -1.881 -19.391 1.00 97.31 276 HIS A CA 1
ATOM 2125 C C . HIS A 1 276 ? -4.796 -2.576 -19.130 1.00 97.31 276 HIS A C 1
ATOM 2127 O O . HIS A 1 276 ? -3.772 -1.922 -18.905 1.00 97.31 276 HIS A O 1
ATOM 2133 N N . SER A 1 277 ? -4.783 -3.911 -19.149 1.00 97.00 277 SER A N 1
ATOM 2134 C CA . SER A 1 277 ? -3.587 -4.724 -18.905 1.00 97.00 277 SER A CA 1
ATOM 2135 C C . SER A 1 277 ? -2.760 -5.025 -20.165 1.00 97.00 277 SER A C 1
ATOM 2137 O O . SER A 1 277 ? -1.738 -5.701 -20.064 1.00 97.00 277 SER A O 1
ATOM 2139 N N . ASP A 1 278 ? -3.129 -4.517 -21.349 1.00 96.00 278 ASP A N 1
ATOM 2140 C CA . ASP A 1 278 ? -2.367 -4.755 -22.587 1.00 96.00 278 ASP A CA 1
ATOM 2141 C C . ASP A 1 278 ? -1.105 -3.883 -22.676 1.00 96.00 278 ASP A C 1
ATOM 2143 O O . ASP A 1 278 ? -1.042 -2.843 -23.330 1.00 96.00 278 ASP A O 1
ATOM 2147 N N . ASN A 1 279 ? -0.066 -4.317 -21.973 1.00 97.06 279 ASN A N 1
ATOM 2148 C CA . ASN A 1 279 ? 1.291 -3.815 -22.123 1.00 97.06 279 ASN A CA 1
ATOM 2149 C C . ASN A 1 279 ? 2.298 -4.917 -21.743 1.00 97.06 279 ASN A C 1
ATOM 2151 O O . ASN A 1 279 ? 1.906 -5.926 -21.153 1.00 97.06 279 ASN A O 1
ATOM 2155 N N . PRO A 1 280 ? 3.602 -4.753 -22.033 1.00 96.56 280 PRO A N 1
ATOM 2156 C CA . PRO A 1 280 ? 4.602 -5.798 -21.793 1.00 96.56 280 PRO A CA 1
ATOM 2157 C C . PRO A 1 280 ? 4.678 -6.308 -20.352 1.00 96.56 280 PRO A C 1
ATOM 2159 O O . PRO A 1 280 ? 4.978 -7.479 -20.127 1.00 96.56 280 PRO A O 1
ATOM 2162 N N . LEU A 1 281 ? 4.398 -5.437 -19.379 1.00 97.25 281 LEU A N 1
ATOM 2163 C CA . LEU A 1 281 ? 4.394 -5.792 -17.962 1.00 97.25 281 LEU A CA 1
ATOM 2164 C C . LEU A 1 281 ? 3.016 -6.248 -17.484 1.00 97.25 281 LEU A C 1
ATOM 2166 O O . LEU A 1 281 ? 2.906 -6.777 -16.386 1.00 97.25 281 LEU A O 1
ATOM 2170 N N . ARG A 1 282 ? 1.961 -6.026 -18.271 1.00 97.69 282 ARG A N 1
ATOM 2171 C CA . ARG A 1 282 ? 0.565 -6.127 -17.832 1.00 97.69 282 ARG A CA 1
ATOM 2172 C C . ARG A 1 282 ? 0.308 -5.318 -16.563 1.00 97.69 282 ARG A C 1
ATOM 2174 O O . ARG A 1 282 ? -0.407 -5.739 -15.662 1.00 97.69 282 ARG A O 1
ATOM 2181 N N . TYR A 1 283 ? 0.957 -4.163 -16.459 1.00 97.50 283 TYR A N 1
ATOM 2182 C CA . TYR A 1 283 ? 0.947 -3.348 -15.251 1.00 97.50 283 TYR A CA 1
ATOM 2183 C C . TYR A 1 283 ? 0.963 -1.865 -15.597 1.00 97.50 283 TYR A C 1
ATOM 2185 O O . TYR A 1 283 ? 1.503 -1.471 -16.631 1.00 97.50 283 TYR A O 1
ATOM 2193 N N . LYS A 1 284 ? 0.380 -1.048 -14.722 1.00 96.75 284 LYS A N 1
ATOM 2194 C CA . LYS A 1 284 ? 0.421 0.413 -14.791 1.00 96.75 284 LYS A CA 1
ATOM 2195 C C . LYS A 1 284 ? 0.757 0.969 -13.414 1.00 96.75 284 LYS A C 1
ATOM 2197 O O . LYS A 1 284 ? 0.347 0.417 -12.393 1.00 96.75 284 LYS A O 1
ATOM 2202 N N . PHE A 1 285 ? 1.528 2.047 -13.384 1.00 91.75 285 PHE A N 1
ATOM 2203 C CA . PHE A 1 285 ? 2.045 2.632 -12.154 1.00 91.75 285 PHE A CA 1
ATOM 2204 C C . PHE A 1 285 ? 1.225 3.858 -11.750 1.00 91.75 285 PHE A C 1
ATOM 2206 O O . PHE A 1 285 ? 1.131 4.826 -12.501 1.00 91.75 285 PHE A O 1
ATOM 2213 N N . SER A 1 286 ? 0.672 3.835 -10.536 1.00 79.12 286 SER A N 1
ATOM 2214 C CA . SER A 1 286 ? 0.018 4.989 -9.897 1.00 79.12 286 SER A CA 1
ATOM 2215 C C . SER A 1 286 ? 0.923 5.706 -8.882 1.00 79.12 286 SER A C 1
ATOM 2217 O O . SER A 1 286 ? 0.533 6.709 -8.295 1.00 79.12 286 SER A O 1
ATOM 2219 N N . TRP A 1 287 ? 2.159 5.238 -8.688 1.00 78.56 287 TRP A N 1
ATOM 2220 C CA . TRP A 1 287 ? 3.201 5.886 -7.882 1.00 78.56 287 TRP A CA 1
ATOM 2221 C C . TRP A 1 287 ? 4.589 5.527 -8.428 1.00 78.56 287 TRP A C 1
ATOM 2223 O O . TRP A 1 287 ? 4.706 4.804 -9.415 1.00 78.56 287 TRP A O 1
ATOM 2233 N N . SER A 1 288 ? 5.652 6.024 -7.787 1.00 82.50 288 SER A N 1
ATOM 2234 C CA . SER A 1 288 ? 7.035 5.740 -8.192 1.00 82.50 288 SER A CA 1
ATOM 2235 C C . SER A 1 288 ? 7.343 4.225 -8.229 1.00 82.50 288 SER A C 1
ATOM 2237 O O . SER A 1 288 ? 7.282 3.571 -7.181 1.00 82.50 288 SER A O 1
ATOM 2239 N N . PRO A 1 289 ? 7.733 3.661 -9.392 1.00 88.56 289 PRO A N 1
ATOM 2240 C CA . PRO A 1 289 ? 8.032 2.233 -9.543 1.00 88.56 289 PRO A CA 1
ATOM 2241 C C . PRO A 1 289 ? 9.204 1.696 -8.713 1.00 88.56 289 PRO A C 1
ATOM 2243 O O . PRO A 1 289 ? 9.265 0.486 -8.500 1.00 88.56 289 PRO A O 1
ATOM 2246 N N . VAL A 1 290 ? 10.129 2.545 -8.240 1.00 89.00 290 VAL A N 1
ATOM 2247 C CA . VAL A 1 290 ? 11.400 2.119 -7.612 1.00 89.00 290 VAL A CA 1
ATOM 2248 C C . VAL A 1 290 ? 11.198 1.032 -6.552 1.00 89.00 290 VAL A C 1
ATOM 2250 O O . VAL A 1 290 ? 11.901 0.023 -6.563 1.00 89.00 290 VAL A O 1
ATOM 2253 N N . GLY A 1 291 ? 10.244 1.216 -5.634 1.00 85.75 291 GLY A N 1
ATOM 2254 C CA . GLY A 1 291 ? 9.994 0.248 -4.560 1.00 85.75 291 GLY A CA 1
ATOM 2255 C C . GLY A 1 291 ? 9.532 -1.112 -5.087 1.00 85.75 291 GLY A C 1
ATOM 2256 O O . GLY A 1 291 ? 10.023 -2.148 -4.646 1.00 85.75 291 GLY A O 1
ATOM 2257 N N . VAL A 1 292 ? 8.637 -1.105 -6.078 1.00 88.38 292 VAL A N 1
ATOM 2258 C CA . VAL A 1 292 ? 8.081 -2.319 -6.691 1.00 88.38 292 VAL A CA 1
ATOM 2259 C C . VAL A 1 292 ? 9.147 -3.065 -7.495 1.00 88.38 292 VAL A C 1
ATOM 2261 O O . VAL A 1 292 ? 9.246 -4.284 -7.382 1.00 88.38 292 VAL A O 1
ATOM 2264 N N . LEU A 1 293 ? 9.973 -2.342 -8.255 1.00 92.00 293 LEU A N 1
ATOM 2265 C CA . LEU A 1 293 ? 11.063 -2.917 -9.046 1.00 92.00 293 LEU A CA 1
ATOM 2266 C C . LEU A 1 293 ? 12.136 -3.559 -8.156 1.00 92.00 293 LEU A C 1
ATOM 2268 O O . LEU A 1 293 ? 12.582 -4.672 -8.419 1.00 92.00 293 LEU A O 1
ATOM 2272 N N . MET A 1 294 ? 12.516 -2.885 -7.068 1.00 90.19 294 MET A N 1
ATOM 2273 C CA . MET A 1 294 ? 13.568 -3.362 -6.166 1.00 90.19 294 MET A CA 1
ATOM 2274 C C . MET A 1 294 ? 13.146 -4.542 -5.291 1.00 90.19 294 MET A C 1
ATOM 2276 O O . MET A 1 294 ? 14.012 -5.283 -4.830 1.00 90.19 294 MET A O 1
ATOM 2280 N N . ASN A 1 295 ? 11.846 -4.737 -5.053 1.00 87.94 295 ASN A N 1
ATOM 2281 C CA . ASN A 1 295 ? 11.365 -5.845 -4.227 1.00 87.94 295 ASN A CA 1
ATOM 2282 C C . ASN A 1 295 ? 11.727 -7.219 -4.809 1.00 87.94 295 ASN A C 1
ATOM 2284 O O . ASN A 1 295 ? 11.962 -8.138 -4.037 1.00 87.94 295 ASN A O 1
ATOM 2288 N N . ILE A 1 296 ? 11.860 -7.346 -6.132 1.00 88.81 296 ILE A N 1
ATOM 2289 C CA . ILE A 1 296 ? 12.267 -8.603 -6.787 1.00 88.81 296 ILE A CA 1
ATOM 2290 C C . ILE A 1 296 ? 13.716 -8.978 -6.468 1.00 88.81 296 ILE A C 1
ATOM 2292 O O . ILE A 1 296 ? 14.071 -10.150 -6.479 1.00 88.81 296 ILE A O 1
ATOM 2296 N N . MET A 1 297 ? 14.561 -8.000 -6.140 1.00 91.12 297 MET A N 1
ATOM 2297 C CA . MET A 1 297 ? 15.944 -8.258 -5.735 1.00 91.12 297 MET A CA 1
ATOM 2298 C C . MET A 1 297 ? 16.051 -8.788 -4.299 1.00 91.12 297 MET A C 1
ATOM 2300 O O . MET A 1 297 ? 17.129 -9.207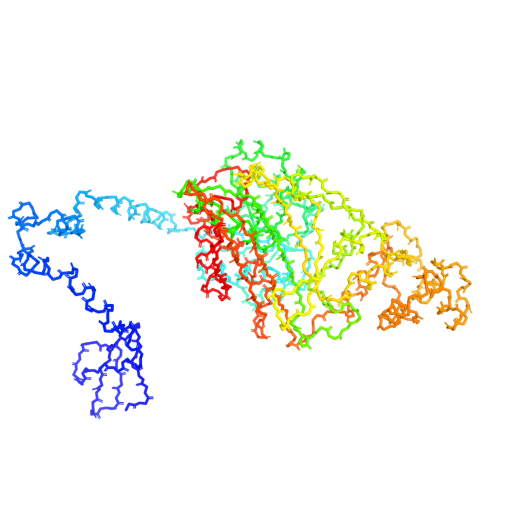 -3.891 1.00 91.12 297 MET A O 1
ATOM 2304 N N . GLN A 1 298 ? 14.970 -8.737 -3.516 1.00 90.50 298 GLN A N 1
ATOM 2305 C CA . GLN A 1 298 ? 14.956 -9.165 -2.119 1.00 90.50 298 GLN A CA 1
ATOM 2306 C C . GLN A 1 298 ? 14.539 -10.632 -2.007 1.00 90.50 298 GLN A C 1
ATOM 2308 O O . GLN A 1 298 ? 13.714 -11.110 -2.782 1.00 90.50 298 GLN A O 1
ATOM 2313 N N . SER A 1 299 ? 15.088 -11.334 -1.018 1.00 93.75 299 SER A N 1
ATOM 2314 C CA . SER A 1 299 ? 14.628 -12.673 -0.655 1.00 93.75 299 SER A CA 1
ATOM 2315 C C . SER A 1 299 ? 13.264 -12.625 0.036 1.00 93.75 299 SER A C 1
ATOM 2317 O O . SER A 1 299 ? 12.874 -11.602 0.611 1.00 93.75 299 SER A O 1
ATOM 2319 N N . ALA A 1 300 ? 12.577 -13.763 0.025 1.00 95.50 300 ALA A N 1
ATOM 2320 C CA . ALA A 1 300 ? 11.336 -13.970 0.750 1.00 95.50 300 ALA A CA 1
ATOM 2321 C C . ALA A 1 300 ? 11.449 -15.154 1.721 1.00 95.50 300 ALA A C 1
ATOM 2323 O O . ALA A 1 300 ? 11.973 -16.205 1.361 1.00 95.50 300 ALA A O 1
ATOM 2324 N N . THR A 1 301 ? 10.924 -15.004 2.934 1.00 97.25 301 THR A N 1
ATOM 2325 C CA . THR A 1 301 ? 10.913 -16.032 3.979 1.00 97.25 301 THR A CA 1
ATOM 2326 C C . THR A 1 301 ? 9.485 -16.257 4.460 1.00 97.25 301 THR A C 1
ATOM 2328 O O . THR A 1 301 ? 8.778 -15.313 4.816 1.00 97.25 301 THR A O 1
ATOM 2331 N N . TYR A 1 302 ? 9.033 -17.507 4.470 1.00 97.81 302 TYR A N 1
ATOM 2332 C CA . TYR A 1 302 ? 7.672 -17.867 4.875 1.00 97.81 302 TYR A CA 1
ATOM 2333 C C . TYR A 1 302 ? 7.624 -19.262 5.500 1.00 97.81 302 TYR A C 1
ATOM 2335 O O . TYR A 1 302 ? 8.584 -20.027 5.417 1.00 97.81 302 TYR A O 1
ATOM 2343 N N . LEU A 1 303 ? 6.513 -19.591 6.159 1.00 98.06 303 LEU A N 1
ATOM 2344 C CA . LEU A 1 303 ? 6.300 -20.903 6.764 1.00 98.06 303 LEU A CA 1
ATOM 2345 C C . LEU A 1 303 ? 5.371 -21.723 5.868 1.00 98.06 303 LEU A C 1
ATOM 2347 O O . LEU A 1 303 ? 4.279 -21.268 5.534 1.00 98.06 303 LEU A O 1
ATOM 2351 N N . LEU A 1 304 ? 5.773 -22.939 5.510 1.00 97.50 304 LEU A N 1
ATOM 2352 C CA . LEU A 1 304 ? 4.957 -23.861 4.724 1.00 97.50 304 LEU A CA 1
ATOM 2353 C C . LEU A 1 304 ? 5.079 -25.273 5.297 1.00 97.50 304 LEU A C 1
ATOM 2355 O O . LEU A 1 304 ? 6.177 -25.818 5.398 1.00 97.50 304 LEU A O 1
ATOM 2359 N N . ASN A 1 305 ? 3.948 -25.871 5.674 1.00 96.69 305 ASN A N 1
ATOM 2360 C CA . ASN A 1 305 ? 3.870 -27.210 6.273 1.00 96.69 305 ASN A CA 1
ATOM 2361 C C . ASN A 1 305 ? 4.889 -27.447 7.411 1.00 96.69 305 ASN A C 1
ATOM 2363 O O . ASN A 1 305 ? 5.578 -28.467 7.451 1.00 96.69 305 ASN A O 1
ATOM 2367 N N . GLY A 1 306 ? 5.025 -26.470 8.309 1.00 96.12 306 GLY A N 1
ATOM 2368 C CA . GLY A 1 306 ? 5.910 -26.504 9.474 1.00 96.12 306 GLY A CA 1
ATOM 2369 C C . GLY A 1 306 ? 7.385 -26.229 9.169 1.00 96.12 306 GLY A C 1
ATOM 2370 O O . GLY A 1 306 ? 8.205 -26.265 10.083 1.00 96.12 306 GLY A O 1
ATOM 2371 N N . LYS A 1 307 ? 7.747 -25.949 7.911 1.00 97.56 307 LYS A N 1
ATOM 2372 C CA . LYS A 1 307 ? 9.125 -25.662 7.496 1.00 97.56 307 LYS A CA 1
ATOM 2373 C C . LYS A 1 307 ? 9.271 -24.212 7.063 1.00 97.56 307 LYS A C 1
ATOM 2375 O O . LYS A 1 307 ? 8.446 -23.697 6.312 1.00 97.56 307 LYS A O 1
ATOM 2380 N N . VAL A 1 308 ? 10.344 -23.571 7.516 1.00 97.88 308 VAL A N 1
ATOM 2381 C CA . VAL A 1 308 ? 10.732 -22.247 7.021 1.00 97.88 308 VAL A CA 1
ATOM 2382 C C . VAL A 1 308 ? 11.303 -22.410 5.616 1.00 97.88 308 VAL A C 1
ATOM 2384 O O . VAL A 1 308 ? 12.261 -23.157 5.414 1.00 97.88 308 VAL A O 1
ATOM 2387 N N . VAL A 1 309 ? 10.703 -21.722 4.652 1.00 97.38 309 VAL A N 1
ATOM 2388 C CA . VAL A 1 309 ? 11.132 -21.685 3.255 1.00 97.38 309 VAL A CA 1
ATOM 2389 C C . VAL A 1 309 ? 11.759 -20.326 2.977 1.00 97.38 309 VAL A C 1
ATOM 2391 O O . VAL A 1 309 ? 11.172 -19.297 3.307 1.00 97.38 309 VAL A O 1
ATOM 2394 N N . ASN A 1 310 ? 12.942 -20.332 2.362 1.00 96.81 310 ASN A N 1
ATOM 2395 C CA . ASN A 1 310 ? 13.625 -19.134 1.888 1.00 96.81 310 ASN A CA 1
ATOM 2396 C C . ASN A 1 310 ? 13.665 -19.168 0.360 1.00 96.81 310 ASN A C 1
ATOM 2398 O O . ASN A 1 310 ? 14.284 -20.057 -0.220 1.00 96.81 310 ASN A O 1
ATOM 2402 N N . ALA A 1 311 ? 12.991 -18.218 -0.275 1.00 93.75 311 ALA A N 1
ATOM 2403 C CA . ALA A 1 311 ? 13.062 -17.982 -1.707 1.00 93.75 311 ALA A CA 1
ATOM 2404 C C . ALA A 1 311 ? 14.093 -16.884 -1.992 1.00 93.75 311 ALA A C 1
ATOM 2406 O O . ALA A 1 311 ? 14.076 -15.817 -1.370 1.00 93.75 311 ALA A O 1
ATOM 2407 N N . GLU A 1 312 ? 14.999 -17.153 -2.926 1.00 93.56 312 GLU A N 1
ATOM 2408 C CA . GLU A 1 312 ? 16.030 -16.202 -3.329 1.00 93.56 312 GLU A CA 1
ATOM 2409 C C . GLU A 1 312 ? 15.450 -15.073 -4.190 1.00 93.56 312 GLU A C 1
ATOM 2411 O O . GLU A 1 312 ? 14.515 -15.266 -4.967 1.00 93.56 312 GLU A O 1
ATOM 2416 N N . GLY A 1 313 ? 16.020 -13.876 -4.046 1.00 92.94 313 GLY A N 1
ATOM 2417 C CA . GLY A 1 313 ? 15.704 -12.735 -4.902 1.00 92.94 313 GLY A CA 1
ATOM 2418 C C . GLY A 1 313 ? 16.484 -12.752 -6.222 1.00 92.94 313 GLY A C 1
ATOM 2419 O O . GLY A 1 313 ? 17.215 -13.685 -6.557 1.00 92.94 313 GLY A O 1
ATOM 2420 N N . GLY A 1 314 ? 16.372 -11.667 -6.981 1.00 92.12 314 GLY A N 1
ATOM 2421 C CA . GLY A 1 314 ? 17.138 -11.454 -8.205 1.00 92.12 314 GLY A CA 1
ATOM 2422 C C . GLY A 1 314 ? 16.662 -12.347 -9.347 1.00 92.12 314 GLY A C 1
ATOM 2423 O O . GLY A 1 314 ? 15.482 -12.357 -9.690 1.00 92.12 314 GLY A O 1
ATOM 2424 N N . VAL A 1 315 ? 17.584 -13.069 -9.988 1.00 90.12 315 VAL A N 1
ATOM 2425 C CA . VAL A 1 315 ? 17.247 -13.914 -11.148 1.00 90.12 315 VAL A CA 1
ATOM 2426 C C . VAL A 1 315 ? 16.460 -15.164 -10.730 1.00 90.12 315 VAL A C 1
ATOM 2428 O O . VAL A 1 315 ? 15.567 -15.574 -11.467 1.00 90.12 315 VAL A O 1
ATOM 2431 N N . ALA A 1 316 ? 16.744 -15.727 -9.551 1.00 91.38 316 ALA A N 1
ATOM 2432 C CA . ALA A 1 316 ? 16.093 -16.935 -9.034 1.00 91.38 316 ALA A CA 1
ATOM 2433 C C . ALA A 1 316 ? 14.664 -16.689 -8.513 1.00 91.38 316 ALA A C 1
ATOM 2435 O O . ALA A 1 316 ? 13.898 -17.630 -8.333 1.00 91.38 316 ALA A O 1
ATOM 2436 N N . PHE A 1 317 ? 14.258 -15.426 -8.346 1.00 89.69 317 PHE A N 1
ATOM 2437 C CA . PHE A 1 317 ? 12.915 -15.061 -7.882 1.00 89.69 317 PHE A CA 1
ATOM 2438 C C . PHE A 1 317 ? 11.783 -15.687 -8.715 1.00 89.69 317 PHE A C 1
ATOM 2440 O O . PHE A 1 317 ? 10.706 -15.962 -8.188 1.00 89.69 317 PHE A O 1
ATOM 2447 N N . LEU A 1 318 ? 12.015 -15.925 -10.011 1.00 91.19 318 LEU A N 1
ATOM 2448 C CA . LEU A 1 318 ? 11.017 -16.524 -10.898 1.00 91.19 318 LEU A CA 1
ATOM 2449 C C . LEU A 1 318 ? 10.595 -17.935 -10.444 1.00 91.19 318 LEU A C 1
ATOM 2451 O O . LEU A 1 318 ? 9.452 -18.316 -10.679 1.00 91.19 318 LEU A O 1
ATOM 2455 N N . ASP A 1 319 ? 11.467 -18.667 -9.745 1.00 91.62 319 ASP A N 1
ATOM 2456 C CA . ASP A 1 319 ? 11.196 -20.025 -9.254 1.00 91.62 319 ASP A CA 1
ATOM 2457 C C . ASP A 1 319 ? 10.149 -20.045 -8.126 1.00 91.62 319 ASP A C 1
ATOM 2459 O O . ASP A 1 319 ? 9.516 -21.068 -7.872 1.00 91.62 319 ASP A O 1
ATOM 2463 N N . ALA A 1 320 ? 9.937 -18.906 -7.457 1.00 92.25 320 ALA A N 1
ATOM 2464 C CA . ALA A 1 320 ? 8.940 -18.740 -6.400 1.00 92.25 320 ALA A CA 1
ATOM 2465 C C . ALA A 1 320 ? 7.577 -18.234 -6.915 1.00 92.25 320 ALA A C 1
ATOM 2467 O O . ALA A 1 320 ? 6.652 -18.039 -6.121 1.00 92.25 320 ALA A O 1
ATOM 2468 N N . VAL A 1 321 ? 7.446 -17.991 -8.224 1.00 95.88 321 VAL A N 1
ATOM 2469 C CA . VAL A 1 321 ? 6.209 -17.501 -8.842 1.00 95.88 321 VAL A CA 1
ATOM 2470 C C . VAL A 1 321 ? 5.275 -18.672 -9.122 1.00 95.88 321 VAL A C 1
ATOM 2472 O O . VAL A 1 321 ? 5.656 -19.665 -9.738 1.00 95.88 321 VAL A O 1
ATOM 2475 N N . THR A 1 322 ? 4.019 -18.537 -8.709 1.00 95.38 322 THR A N 1
ATOM 2476 C CA . THR A 1 322 ? 2.989 -19.570 -8.869 1.00 95.38 322 THR A CA 1
ATOM 2477 C C . THR A 1 322 ? 1.748 -19.002 -9.567 1.00 95.38 322 THR A C 1
ATOM 2479 O O . THR A 1 322 ? 1.401 -17.842 -9.333 1.00 95.38 322 THR A O 1
ATOM 2482 N N . PRO A 1 323 ? 1.079 -19.766 -10.453 1.00 96.62 323 PRO A N 1
ATOM 2483 C CA . PRO A 1 323 ? -0.232 -19.388 -10.985 1.00 96.62 323 PRO A CA 1
ATOM 2484 C C . PRO A 1 323 ? -1.277 -19.262 -9.869 1.00 96.62 323 PRO A C 1
ATOM 2486 O O . PRO A 1 323 ? -1.256 -20.043 -8.919 1.00 96.62 323 PRO A O 1
ATOM 2489 N N . MET A 1 324 ? -2.188 -18.295 -9.999 1.00 96.25 324 MET A N 1
ATOM 2490 C CA . MET A 1 324 ? -3.225 -18.004 -9.006 1.00 96.25 324 MET A CA 1
ATOM 2491 C C . MET A 1 324 ? -4.615 -18.120 -9.627 1.00 96.25 324 MET A C 1
ATOM 2493 O O . MET A 1 324 ? -5.192 -17.139 -10.091 1.00 96.25 324 MET A O 1
ATOM 2497 N N . ASP A 1 325 ? -5.169 -19.329 -9.599 1.00 92.69 325 ASP A N 1
ATOM 2498 C CA . ASP A 1 325 ? -6.400 -19.680 -10.319 1.00 92.69 325 ASP A CA 1
ATOM 2499 C C . ASP A 1 325 ? -7.681 -19.493 -9.473 1.00 92.69 325 ASP A C 1
ATOM 2501 O O . ASP A 1 325 ? -8.683 -20.177 -9.678 1.00 92.69 325 ASP A O 1
ATOM 2505 N N . TYR A 1 326 ? -7.668 -18.574 -8.496 1.00 87.38 326 TYR A N 1
ATOM 2506 C CA . TYR A 1 326 ? -8.816 -18.316 -7.605 1.00 87.38 326 TYR A CA 1
ATOM 2507 C C . TYR A 1 326 ? -10.033 -17.766 -8.355 1.00 87.38 326 TYR A C 1
ATOM 2509 O O . TYR A 1 326 ? -11.175 -18.066 -8.012 1.00 87.38 326 TYR A O 1
ATOM 2517 N N . TYR A 1 327 ? -9.769 -16.957 -9.381 1.00 91.25 327 TYR A N 1
ATOM 2518 C CA . TYR A 1 327 ? -10.773 -16.290 -10.193 1.00 91.25 327 TYR A CA 1
ATOM 2519 C C . TYR A 1 327 ? -10.600 -16.742 -11.643 1.00 91.25 327 TYR A C 1
ATOM 2521 O O . TYR A 1 327 ? -9.688 -16.258 -12.310 1.00 91.25 327 TYR A O 1
ATOM 2529 N N . PRO A 1 328 ? -11.474 -17.612 -12.180 1.00 91.12 328 PRO A N 1
ATOM 2530 C CA . PRO A 1 328 ? -11.338 -18.106 -13.552 1.00 91.12 328 PRO A CA 1
ATOM 2531 C C . PRO A 1 328 ? -11.262 -17.001 -14.620 1.00 91.12 328 PRO A C 1
ATOM 2533 O O . PRO A 1 328 ? -10.668 -17.198 -15.675 1.00 91.12 328 PRO A O 1
ATOM 2536 N N . GLY A 1 329 ? -11.854 -15.831 -14.348 1.00 93.25 329 GLY A N 1
ATOM 2537 C CA . GLY A 1 329 ? -11.816 -14.665 -15.234 1.00 93.25 329 GLY A CA 1
ATOM 2538 C C . GLY A 1 329 ? -10.540 -13.815 -15.155 1.00 93.25 329 GLY A C 1
ATOM 2539 O O . GLY A 1 329 ? -10.373 -12.925 -15.985 1.00 93.25 329 GLY A O 1
ATOM 2540 N N . LEU A 1 330 ? -9.643 -14.055 -14.190 1.00 95.88 330 LEU A N 1
ATOM 2541 C CA . LEU A 1 330 ? -8.409 -13.286 -14.006 1.00 95.88 330 LEU A CA 1
ATOM 2542 C C . LEU A 1 330 ? -7.182 -14.195 -14.129 1.00 95.88 330 LEU A C 1
ATOM 2544 O O . LEU A 1 330 ? -6.987 -15.121 -13.352 1.00 95.88 330 LEU A O 1
ATOM 2548 N N . ASN A 1 331 ? -6.306 -13.887 -15.084 1.00 96.94 331 ASN A N 1
ATOM 2549 C CA . ASN A 1 331 ? -5.077 -14.645 -15.315 1.00 96.94 331 ASN A CA 1
ATOM 2550 C C . ASN A 1 331 ? -3.944 -14.140 -14.406 1.00 96.94 331 ASN A C 1
ATOM 2552 O O . ASN A 1 331 ? -3.113 -13.325 -14.826 1.00 96.94 331 ASN A O 1
ATOM 2556 N N . LEU A 1 332 ? -3.956 -14.578 -13.148 1.00 98.25 332 LEU A N 1
ATOM 2557 C CA . LEU A 1 332 ? -3.063 -14.089 -12.102 1.00 98.25 332 LEU A CA 1
ATOM 2558 C C . LEU A 1 332 ? -1.858 -15.013 -11.869 1.00 98.25 332 LEU A C 1
ATOM 2560 O O . LEU A 1 332 ? -1.902 -16.227 -12.058 1.00 98.25 332 LEU A O 1
ATOM 2564 N N . GLU A 1 333 ? -0.771 -14.413 -11.405 1.00 97.94 333 GLU A N 1
ATOM 2565 C CA . GLU A 1 333 ? 0.380 -15.070 -10.799 1.00 97.94 333 GLU A CA 1
ATOM 2566 C C . GLU A 1 333 ? 0.671 -14.409 -9.450 1.00 97.94 333 GLU A C 1
ATOM 2568 O O . GLU A 1 333 ? 0.334 -13.241 -9.230 1.00 97.94 333 GLU A O 1
ATOM 2573 N N . GLY A 1 334 ? 1.307 -15.137 -8.540 1.00 97.12 334 GLY A N 1
ATOM 2574 C CA . GLY A 1 334 ? 1.698 -14.589 -7.256 1.00 97.12 334 GLY A CA 1
ATOM 2575 C C . GLY A 1 334 ? 3.034 -15.111 -6.768 1.00 97.12 334 GLY A C 1
ATOM 2576 O O . GLY A 1 334 ? 3.482 -16.199 -7.128 1.00 97.12 334 GLY A O 1
ATOM 2577 N N . TYR A 1 335 ? 3.675 -14.296 -5.945 1.00 96.69 335 TYR A N 1
ATOM 2578 C CA . TYR A 1 335 ? 4.982 -14.575 -5.366 1.00 96.69 335 TYR A CA 1
ATOM 2579 C C . TYR A 1 335 ? 5.028 -14.110 -3.907 1.00 96.69 335 TYR A C 1
ATOM 2581 O O . TYR A 1 335 ? 4.311 -13.172 -3.545 1.00 96.69 335 TYR A O 1
ATOM 2589 N N . PRO A 1 336 ? 5.831 -14.767 -3.054 1.00 96.25 336 PRO A N 1
ATOM 2590 C CA . PRO A 1 336 ? 5.907 -14.444 -1.635 1.00 96.25 336 PRO A CA 1
ATOM 2591 C C . PRO A 1 336 ? 6.488 -13.041 -1.394 1.00 96.25 336 PRO A C 1
ATOM 2593 O O . PRO A 1 336 ? 7.376 -12.576 -2.108 1.00 96.25 336 PRO A O 1
ATOM 2596 N N . ASN A 1 337 ? 5.988 -12.376 -0.355 1.00 92.25 337 ASN A N 1
ATOM 2597 C CA . ASN A 1 337 ? 6.516 -11.117 0.163 1.00 92.25 337 ASN A CA 1
ATOM 2598 C C . ASN A 1 337 ? 7.714 -11.382 1.092 1.00 92.25 337 ASN A C 1
ATOM 2600 O O . ASN A 1 337 ? 8.000 -12.520 1.453 1.00 92.25 337 ASN A O 1
ATOM 2604 N N . ARG A 1 338 ? 8.393 -10.307 1.515 1.00 88.94 338 ARG A N 1
ATOM 2605 C CA . ARG A 1 338 ? 9.664 -10.339 2.265 1.00 88.94 338 ARG A CA 1
ATOM 2606 C C . ARG A 1 338 ? 9.705 -11.347 3.414 1.00 88.94 338 ARG A C 1
ATOM 2608 O O . ARG A 1 338 ? 10.455 -12.302 3.351 1.00 88.94 338 ARG A O 1
ATOM 2615 N N . ASP A 1 339 ? 8.960 -11.133 4.488 1.00 94.50 339 ASP A N 1
ATOM 2616 C CA . ASP A 1 339 ? 9.034 -12.013 5.655 1.00 94.50 339 ASP A CA 1
ATOM 2617 C C . ASP A 1 339 ? 7.645 -12.200 6.249 1.00 94.50 339 ASP A C 1
ATOM 2619 O O . ASP A 1 339 ? 7.074 -11.278 6.831 1.00 94.50 339 ASP A O 1
ATOM 2623 N N . SER A 1 340 ? 7.105 -13.400 6.058 1.00 96.25 340 SER A N 1
ATOM 2624 C CA . SER A 1 340 ? 5.789 -13.794 6.557 1.00 96.25 340 SER A CA 1
ATOM 2625 C C . SER A 1 340 ? 5.854 -14.401 7.962 1.00 96.25 340 SER A C 1
ATOM 2627 O O . SER A 1 340 ? 4.828 -14.513 8.626 1.00 96.25 340 SER A O 1
ATOM 2629 N N . THR A 1 341 ? 7.040 -14.795 8.441 1.00 95.88 341 THR A N 1
ATOM 2630 C CA . THR A 1 341 ? 7.179 -15.553 9.699 1.00 95.88 341 THR A CA 1
ATOM 2631 C C . THR A 1 341 ? 6.860 -14.711 10.932 1.00 95.88 341 THR A C 1
ATOM 2633 O O . THR A 1 341 ? 6.302 -15.216 11.904 1.00 95.88 341 THR A O 1
ATOM 2636 N N . LYS A 1 342 ? 7.107 -13.400 10.853 1.00 94.81 342 LYS A N 1
ATOM 2637 C CA . LYS A 1 342 ? 6.797 -12.415 11.903 1.00 94.81 342 LYS A CA 1
ATOM 2638 C C . LYS A 1 342 ? 5.311 -12.349 12.259 1.00 94.81 342 LYS A C 1
ATOM 2640 O O . LYS A 1 342 ? 4.965 -12.037 13.395 1.00 94.81 342 LYS A O 1
ATOM 2645 N N . TYR A 1 343 ? 4.427 -12.678 11.315 1.00 95.56 343 TYR A N 1
ATOM 2646 C CA . TYR A 1 343 ? 2.980 -12.608 11.529 1.00 95.56 343 TYR A CA 1
ATOM 2647 C C . TYR A 1 343 ? 2.443 -13.687 12.475 1.00 95.56 343 TYR A C 1
ATOM 2649 O O . TYR A 1 343 ? 1.328 -13.547 12.970 1.00 95.56 343 TYR A O 1
ATOM 2657 N N . ALA A 1 344 ? 3.243 -14.715 12.792 1.00 96.88 344 ALA A N 1
ATOM 2658 C CA . ALA A 1 344 ? 2.924 -15.661 13.858 1.00 96.88 344 ALA A CA 1
ATOM 2659 C C . ALA A 1 344 ? 2.708 -14.939 15.197 1.00 96.88 344 ALA A C 1
ATOM 2661 O O . ALA A 1 344 ? 1.710 -15.174 15.876 1.00 96.88 344 ALA A O 1
ATOM 2662 N N . GLU A 1 345 ? 3.630 -14.039 15.548 1.00 96.38 345 GLU A N 1
ATOM 2663 C CA . GLU A 1 345 ? 3.589 -13.271 16.791 1.00 96.38 345 GLU A CA 1
ATOM 2664 C C . GLU A 1 345 ? 2.600 -12.108 16.688 1.00 96.38 345 GLU A C 1
ATOM 2666 O O . GLU A 1 345 ? 1.744 -11.969 17.557 1.00 96.38 345 GLU A O 1
ATOM 2671 N N . ILE A 1 346 ? 2.649 -11.338 15.591 1.00 94.56 346 ILE A N 1
ATOM 2672 C CA . ILE A 1 346 ? 1.796 -10.150 15.392 1.00 94.56 346 ILE A CA 1
ATOM 2673 C C . ILE A 1 346 ? 0.305 -10.504 15.491 1.00 94.56 346 ILE A C 1
ATOM 2675 O O . ILE A 1 346 ? -0.452 -9.780 16.131 1.00 94.56 346 ILE A O 1
ATOM 2679 N N . TYR A 1 347 ? -0.121 -11.625 14.899 1.00 97.50 347 TYR A N 1
ATOM 2680 C CA . TYR A 1 347 ? -1.525 -12.053 14.935 1.00 97.50 347 TYR A CA 1
ATOM 2681 C C . TYR A 1 347 ? -1.842 -13.050 16.065 1.00 97.50 347 TYR A C 1
ATOM 2683 O O . TYR A 1 347 ? -2.993 -13.462 16.252 1.00 97.50 347 TYR A O 1
ATOM 2691 N N . GLY A 1 348 ? -0.833 -13.479 16.830 1.00 97.31 348 GLY A N 1
ATOM 2692 C CA . GLY A 1 348 ? -0.981 -14.499 17.868 1.00 97.31 348 GLY A CA 1
ATOM 2693 C C . GLY A 1 348 ? -1.513 -15.826 17.316 1.00 97.31 348 GLY A C 1
ATOM 2694 O O . GLY A 1 348 ? -2.526 -16.331 17.804 1.00 97.31 348 GLY A O 1
ATOM 2695 N N . ILE A 1 349 ? -0.857 -16.349 16.276 1.00 97.75 349 ILE A N 1
ATOM 2696 C CA . ILE A 1 349 ? -1.180 -17.605 15.573 1.00 97.75 349 ILE A CA 1
ATOM 2697 C C . ILE A 1 349 ? 0.040 -18.532 15.470 1.00 97.75 349 ILE A C 1
ATOM 2699 O O . ILE A 1 349 ? 0.232 -19.225 14.476 1.00 97.75 349 ILE A O 1
ATOM 2703 N N . SER A 1 350 ? 0.873 -18.580 16.511 1.00 96.38 350 SER A N 1
ATOM 2704 C CA . SER A 1 350 ? 2.098 -19.398 16.553 1.00 96.38 350 SER A CA 1
ATOM 2705 C C . SER A 1 350 ? 1.876 -20.908 16.377 1.00 96.38 350 SER A C 1
ATOM 2707 O O . SER A 1 350 ? 2.835 -21.637 16.144 1.00 96.38 350 SER A O 1
ATOM 2709 N N . SER A 1 351 ? 0.632 -21.389 16.487 1.00 94.88 351 SER A N 1
ATOM 2710 C CA . SER A 1 351 ? 0.244 -22.773 16.184 1.00 94.88 351 SER A CA 1
ATOM 2711 C C . SER A 1 351 ? 0.175 -23.082 14.687 1.00 94.88 351 SER A C 1
ATOM 2713 O O . SER A 1 351 ? 0.151 -24.254 14.316 1.00 94.88 351 SER A O 1
ATOM 2715 N N . ALA A 1 352 ? 0.098 -22.060 13.831 1.00 98.06 352 ALA A N 1
ATOM 2716 C CA . ALA A 1 352 ? -0.060 -22.249 12.400 1.00 98.06 352 ALA A CA 1
ATOM 2717 C C . ALA A 1 352 ? 1.189 -22.911 11.810 1.00 98.06 352 ALA A C 1
ATOM 2719 O O . ALA A 1 352 ? 2.310 -22.441 11.988 1.00 98.06 352 ALA A O 1
ATOM 2720 N N . HIS A 1 353 ? 0.995 -23.983 11.046 1.00 98.00 353 HIS A N 1
ATOM 2721 C CA . HIS A 1 353 ? 2.063 -24.638 10.299 1.00 98.00 353 HIS A CA 1
ATOM 2722 C C . HIS A 1 353 ? 2.287 -23.991 8.927 1.00 98.00 353 HIS A C 1
ATOM 2724 O O . HIS A 1 353 ? 3.175 -24.401 8.182 1.00 98.00 353 HIS A O 1
ATOM 2730 N N . THR A 1 354 ? 1.470 -23.024 8.511 1.00 98.50 354 THR A N 1
ATOM 2731 C CA . THR A 1 354 ? 1.639 -22.315 7.234 1.00 98.50 354 THR A CA 1
ATOM 2732 C C . THR A 1 354 ? 1.277 -20.850 7.387 1.00 98.50 354 THR A C 1
ATOM 2734 O O . THR A 1 354 ? 0.178 -20.533 7.827 1.00 98.50 354 THR A O 1
ATOM 2737 N N . LEU A 1 355 ? 2.217 -19.976 7.035 1.00 98.31 355 LEU A N 1
ATOM 2738 C CA . LEU A 1 355 ? 2.109 -18.522 7.099 1.00 98.31 355 LEU A CA 1
ATOM 2739 C C . LEU A 1 355 ? 2.790 -17.946 5.867 1.00 98.31 355 LEU A C 1
ATOM 2741 O O . LEU A 1 355 ? 4.020 -17.964 5.768 1.00 98.31 355 LEU A O 1
ATOM 2745 N N . LEU A 1 356 ? 1.987 -17.445 4.937 1.00 97.88 356 LEU A N 1
ATOM 2746 C CA . LEU A 1 356 ? 2.457 -16.908 3.670 1.00 97.88 356 LEU A CA 1
ATOM 2747 C C . LEU A 1 356 ? 1.695 -15.633 3.338 1.00 97.88 356 LEU A C 1
ATOM 2749 O O . LEU A 1 356 ? 0.475 -15.635 3.214 1.00 97.88 356 LEU A O 1
ATOM 2753 N N . ARG A 1 357 ? 2.432 -14.547 3.146 1.00 97.38 357 ARG A N 1
ATOM 2754 C CA . ARG A 1 357 ? 1.925 -13.332 2.524 1.00 97.38 357 ARG A CA 1
ATOM 2755 C C . ARG A 1 357 ? 2.581 -13.160 1.170 1.00 97.38 357 ARG A C 1
ATOM 2757 O O . ARG A 1 357 ? 3.786 -13.374 1.048 1.00 97.38 357 ARG A O 1
ATOM 2764 N N . GLY A 1 358 ? 1.818 -12.760 0.166 1.00 96.44 358 GLY A N 1
ATOM 2765 C CA . GLY A 1 358 ? 2.317 -12.624 -1.191 1.00 96.44 358 GLY A CA 1
ATOM 2766 C C . GLY A 1 358 ? 1.666 -11.501 -1.979 1.00 96.44 358 GLY A C 1
ATOM 2767 O O . GLY A 1 358 ? 0.671 -10.899 -1.579 1.00 96.44 358 GLY A O 1
ATOM 2768 N N . THR A 1 359 ? 2.267 -11.216 -3.125 1.00 96.75 359 THR A N 1
ATOM 2769 C CA . THR A 1 359 ? 1.810 -10.197 -4.063 1.00 96.75 359 THR A CA 1
ATOM 2770 C C . THR A 1 359 ? 1.167 -10.862 -5.274 1.00 96.75 359 THR A C 1
ATOM 2772 O O . THR A 1 359 ? 1.717 -11.831 -5.793 1.00 96.75 359 THR A O 1
ATOM 2775 N N . LEU A 1 360 ? 0.048 -10.317 -5.757 1.00 97.75 360 LEU A N 1
ATOM 2776 C CA . LEU A 1 360 ? -0.599 -10.717 -7.012 1.00 97.75 360 LEU A CA 1
ATOM 2777 C C . LEU A 1 360 ? -0.188 -9.809 -8.170 1.00 97.75 360 LEU A C 1
ATOM 2779 O O . LEU A 1 360 ? -0.100 -8.584 -8.027 1.00 97.75 360 LEU A O 1
ATOM 2783 N N . ARG A 1 361 ? 0.024 -10.409 -9.340 1.00 97.75 361 ARG A N 1
ATOM 2784 C CA . ARG A 1 361 ? 0.249 -9.749 -10.633 1.00 97.75 361 ARG A CA 1
ATOM 2785 C C . ARG A 1 361 ? -0.488 -10.498 -11.735 1.00 97.75 361 ARG A C 1
ATOM 2787 O O . ARG A 1 361 ? -0.904 -11.633 -11.539 1.00 97.75 361 ARG A O 1
ATOM 2794 N N . TYR A 1 362 ? -0.656 -9.877 -12.899 1.00 98.31 362 TYR A N 1
ATOM 2795 C CA . TYR A 1 362 ? -1.085 -10.630 -14.076 1.00 98.31 362 TYR A CA 1
ATOM 2796 C C . TYR A 1 362 ? 0.057 -11.505 -14.588 1.00 98.31 362 TYR A C 1
ATOM 2798 O O . TYR A 1 362 ? 1.221 -11.093 -14.590 1.00 98.31 362 TYR A O 1
ATOM 2806 N N . LYS A 1 363 ? -0.293 -12.700 -15.066 1.00 97.50 363 LYS A N 1
ATOM 2807 C CA . LYS A 1 363 ? 0.662 -13.699 -15.542 1.00 97.50 363 LYS A CA 1
ATOM 2808 C C . LYS A 1 363 ? 1.621 -13.131 -16.591 1.00 97.50 363 LYS A C 1
ATOM 2810 O O . LYS A 1 363 ? 1.198 -12.554 -17.591 1.00 97.50 363 LYS A O 1
ATOM 2815 N N . GLY A 1 364 ? 2.918 -13.346 -16.391 1.00 96.50 364 GLY A N 1
ATOM 2816 C CA . GLY A 1 364 ? 4.001 -12.882 -17.257 1.00 96.50 364 GLY A CA 1
ATOM 2817 C C . GLY A 1 364 ? 4.661 -11.572 -16.816 1.00 96.50 364 GLY A C 1
ATOM 2818 O O . GLY A 1 364 ? 5.693 -11.219 -17.389 1.00 96.50 364 GLY A O 1
ATOM 2819 N N . TYR A 1 365 ? 4.138 -10.889 -15.793 1.00 97.62 365 TYR A N 1
ATOM 2820 C CA . TYR A 1 365 ? 4.795 -9.734 -15.173 1.00 97.62 365 TYR A CA 1
ATOM 2821 C C . TYR A 1 365 ? 6.177 -10.113 -14.617 1.00 97.62 365 TYR A C 1
ATOM 2823 O O . TYR A 1 365 ? 7.186 -9.501 -14.970 1.00 97.62 365 TYR A O 1
ATOM 2831 N N . ALA A 1 366 ? 6.251 -11.163 -13.796 1.00 96.31 366 ALA A N 1
ATOM 2832 C CA . ALA A 1 366 ? 7.479 -11.612 -13.153 1.00 96.31 366 ALA A CA 1
ATOM 2833 C C . ALA A 1 366 ? 8.515 -12.067 -14.182 1.00 96.31 366 ALA A C 1
ATOM 2835 O O . ALA A 1 366 ? 9.699 -11.754 -14.054 1.00 96.31 366 ALA A O 1
ATOM 2836 N N . LYS A 1 367 ? 8.068 -12.731 -15.255 1.00 96.62 367 LYS A N 1
ATOM 2837 C CA . LYS A 1 367 ? 8.935 -13.116 -16.374 1.00 96.62 367 LYS A CA 1
ATOM 2838 C C . LYS A 1 367 ? 9.533 -11.889 -17.070 1.00 96.62 367 LYS A C 1
ATOM 2840 O O . LYS A 1 367 ? 10.729 -11.892 -17.358 1.00 96.62 367 LYS A O 1
ATOM 2845 N N . ALA A 1 368 ? 8.741 -10.846 -17.322 1.00 97.25 368 ALA A N 1
ATOM 2846 C CA . ALA A 1 368 ? 9.237 -9.612 -17.929 1.00 97.25 368 ALA A CA 1
ATOM 2847 C C . ALA A 1 368 ? 10.253 -8.901 -17.018 1.00 97.25 368 ALA A C 1
ATOM 2849 O O . ALA A 1 368 ? 11.343 -8.550 -17.472 1.00 97.25 368 ALA A O 1
ATOM 2850 N N . LEU A 1 369 ? 9.957 -8.764 -15.719 1.00 96.06 369 LEU A N 1
ATOM 2851 C CA . LEU A 1 369 ? 10.875 -8.123 -14.769 1.00 96.06 369 LEU A CA 1
ATOM 2852 C C . LEU A 1 369 ? 12.160 -8.932 -14.566 1.00 96.06 369 LEU A C 1
ATOM 2854 O O . LEU A 1 369 ? 13.232 -8.342 -14.472 1.00 96.06 369 LEU A O 1
ATOM 2858 N N . ASN A 1 370 ? 12.088 -10.264 -14.580 1.00 96.44 370 ASN A N 1
ATOM 2859 C CA . ASN A 1 370 ? 13.271 -11.122 -14.559 1.00 96.44 370 ASN A CA 1
ATOM 2860 C C . ASN A 1 370 ? 14.221 -10.822 -15.735 1.00 96.44 370 ASN A C 1
ATOM 2862 O O . ASN A 1 370 ? 15.437 -10.811 -15.556 1.00 96.44 370 ASN A O 1
ATOM 2866 N N . GLY A 1 371 ? 13.679 -10.498 -16.914 1.00 97.19 371 GLY A N 1
ATOM 2867 C CA . GLY A 1 371 ? 14.474 -10.033 -18.051 1.00 97.19 371 GLY A CA 1
ATOM 2868 C C . GLY A 1 371 ? 15.206 -8.723 -17.749 1.00 97.19 371 GLY A C 1
ATOM 2869 O O . GLY A 1 371 ? 16.407 -8.618 -17.983 1.00 97.19 371 GLY A O 1
ATOM 2870 N N . LEU A 1 372 ? 14.520 -7.751 -17.137 1.00 97.31 372 LEU A N 1
ATOM 2871 C CA . LEU A 1 372 ? 15.131 -6.479 -16.722 1.00 97.31 372 LEU A CA 1
ATOM 2872 C C . LEU A 1 372 ? 16.240 -6.681 -15.674 1.00 97.31 372 LEU A C 1
ATOM 2874 O O . LEU A 1 372 ? 17.262 -5.996 -15.722 1.00 97.31 372 LEU A O 1
ATOM 2878 N N . VAL A 1 373 ? 16.075 -7.648 -14.763 1.00 96.44 373 VAL A N 1
ATOM 2879 C CA . VAL A 1 373 ? 17.116 -8.042 -13.798 1.00 96.44 373 VAL A CA 1
ATOM 2880 C C . VAL A 1 373 ? 18.339 -8.617 -14.521 1.00 96.44 373 VAL A C 1
ATOM 2882 O O . VAL A 1 373 ? 19.454 -8.164 -14.272 1.00 96.44 373 VAL A O 1
ATOM 2885 N N . LYS A 1 374 ? 18.155 -9.558 -15.459 1.00 96.75 374 LYS A N 1
ATOM 2886 C CA . LYS A 1 374 ? 19.258 -10.156 -16.245 1.00 96.75 374 LYS A CA 1
ATOM 2887 C C . LYS A 1 374 ? 20.044 -9.123 -17.061 1.00 96.75 374 LYS A C 1
ATOM 2889 O O . LYS A 1 374 ? 21.252 -9.276 -17.250 1.00 96.75 374 LYS A O 1
ATOM 2894 N N . LEU A 1 375 ? 19.367 -8.076 -17.533 1.00 96.94 375 LEU A N 1
ATOM 2895 C CA . LEU A 1 375 ? 19.980 -6.958 -18.257 1.00 96.94 375 LEU A CA 1
ATOM 2896 C C . LEU A 1 375 ? 20.694 -5.952 -17.343 1.00 96.94 375 LEU A C 1
ATOM 2898 O O . LEU A 1 375 ? 21.317 -5.026 -17.847 1.00 96.94 375 LEU A O 1
ATOM 2902 N N . GLY A 1 376 ? 20.628 -6.113 -16.017 1.00 95.69 376 GLY A N 1
ATOM 2903 C CA . GLY A 1 376 ? 21.267 -5.203 -15.064 1.00 95.69 376 GLY A CA 1
ATOM 2904 C C . GLY A 1 376 ? 20.530 -3.874 -14.874 1.00 95.69 376 GLY A C 1
ATOM 2905 O O . GLY A 1 376 ? 21.084 -2.948 -14.289 1.00 95.69 376 GLY A O 1
ATOM 2906 N N . LEU A 1 377 ? 19.280 -3.769 -15.338 1.00 96.44 377 LEU A N 1
ATOM 2907 C CA . LEU A 1 377 ? 18.491 -2.537 -15.245 1.00 96.44 377 LEU A CA 1
ATOM 2908 C C . LEU A 1 377 ? 17.909 -2.301 -13.842 1.00 96.44 377 LEU A C 1
ATOM 2910 O O . LEU A 1 377 ? 17.581 -1.172 -13.482 1.00 96.44 377 LEU A O 1
ATOM 2914 N N . ILE A 1 378 ? 17.790 -3.358 -13.036 1.00 95.12 378 ILE A N 1
ATOM 2915 C CA . ILE A 1 378 ? 17.341 -3.284 -11.639 1.00 95.12 378 ILE A CA 1
ATOM 2916 C C . ILE A 1 378 ? 18.571 -3.203 -10.722 1.00 95.12 378 ILE A C 1
ATOM 2918 O O . ILE A 1 378 ? 18.853 -4.112 -9.944 1.00 95.12 378 ILE A O 1
ATOM 2922 N N . ASN A 1 379 ? 19.334 -2.114 -10.861 1.00 89.81 379 ASN A N 1
ATOM 2923 C CA . ASN A 1 379 ? 20.545 -1.843 -10.085 1.00 89.81 379 ASN A CA 1
ATOM 2924 C C . ASN A 1 379 ? 20.522 -0.419 -9.491 1.00 89.81 379 ASN A C 1
ATOM 2926 O O . ASN A 1 379 ? 20.183 0.544 -10.184 1.00 89.81 379 ASN A O 1
ATOM 2930 N N . ARG A 1 380 ? 20.887 -0.305 -8.205 1.00 90.25 380 ARG A N 1
ATOM 2931 C CA . ARG A 1 380 ? 21.001 0.950 -7.442 1.00 90.25 380 ARG A CA 1
ATOM 2932 C C . ARG A 1 380 ? 22.396 1.564 -7.425 1.00 90.25 380 ARG A C 1
ATOM 2934 O O . ARG A 1 380 ? 22.548 2.653 -6.875 1.00 90.25 380 ARG A O 1
ATOM 2941 N N . ASP A 1 381 ? 23.392 0.901 -7.998 1.00 91.44 381 ASP A N 1
ATOM 2942 C CA . ASP A 1 381 ? 24.731 1.461 -8.104 1.00 91.44 381 ASP A CA 1
ATOM 2943 C C . ASP A 1 381 ? 24.682 2.818 -8.809 1.00 91.44 381 ASP A C 1
ATOM 2945 O O . ASP A 1 381 ? 23.934 3.029 -9.773 1.00 91.44 381 ASP A O 1
ATOM 2949 N N . ALA A 1 382 ? 25.479 3.757 -8.299 1.00 89.50 382 ALA A N 1
ATOM 2950 C CA . ALA A 1 382 ? 25.566 5.079 -8.887 1.00 89.50 382 ALA A CA 1
ATOM 2951 C C . ALA A 1 382 ? 26.055 4.962 -10.334 1.00 89.50 382 ALA A C 1
ATOM 2953 O O . ALA A 1 382 ? 27.082 4.335 -10.594 1.00 89.50 382 ALA A O 1
ATOM 2954 N N . PHE A 1 383 ? 25.359 5.616 -11.264 1.00 89.25 383 PHE A N 1
ATOM 2955 C CA . PHE A 1 383 ? 25.706 5.580 -12.683 1.00 89.25 383 PHE A CA 1
ATOM 2956 C C . PHE A 1 383 ? 26.062 6.993 -13.171 1.00 89.25 383 PHE A C 1
ATOM 2958 O O . PHE A 1 383 ? 25.170 7.768 -13.529 1.00 89.25 383 PHE A O 1
ATOM 2965 N N . PRO A 1 384 ? 27.355 7.385 -13.173 1.00 87.69 384 PRO A N 1
ATOM 2966 C CA . PRO A 1 384 ? 27.773 8.766 -13.429 1.00 87.69 384 PRO A CA 1
ATOM 2967 C C . PRO A 1 384 ? 27.252 9.370 -14.738 1.00 87.69 384 PRO A C 1
ATOM 2969 O O . PRO A 1 384 ? 26.975 10.566 -14.777 1.00 87.69 384 PRO A O 1
ATOM 2972 N N . ALA A 1 385 ? 27.060 8.562 -15.786 1.00 87.88 385 ALA A N 1
ATOM 2973 C CA . ALA A 1 385 ? 26.553 9.037 -17.075 1.00 87.88 385 ALA A CA 1
ATOM 2974 C C . ALA A 1 385 ? 25.066 9.461 -17.054 1.00 87.88 385 ALA A C 1
ATOM 2976 O O . ALA A 1 385 ? 24.611 10.129 -17.980 1.00 87.88 385 ALA A O 1
ATOM 2977 N N . LEU A 1 386 ? 24.312 9.132 -15.996 1.00 89.44 386 LEU A N 1
ATOM 2978 C CA . LEU A 1 386 ? 22.912 9.547 -15.821 1.00 89.44 386 LEU A CA 1
ATOM 2979 C C . LEU A 1 386 ? 22.752 10.821 -14.978 1.00 89.44 386 LEU A C 1
ATOM 2981 O O . LEU A 1 386 ? 21.643 11.358 -14.891 1.00 89.44 386 LEU A O 1
ATOM 2985 N N . ARG A 1 387 ? 23.842 11.344 -14.402 1.00 88.25 387 ARG A N 1
ATOM 2986 C CA . ARG A 1 387 ? 23.819 12.578 -13.605 1.00 88.25 387 ARG A CA 1
ATOM 2987 C C . ARG A 1 387 ? 23.504 13.811 -14.466 1.00 88.25 387 ARG A C 1
ATOM 2989 O O . ARG A 1 387 ? 23.751 13.783 -15.676 1.00 88.25 387 ARG A O 1
ATOM 2996 N N . PRO A 1 388 ? 22.962 14.897 -13.881 1.00 82.81 388 PRO A N 1
ATOM 2997 C CA . PRO A 1 388 ? 22.574 16.096 -14.628 1.00 82.81 388 PRO A CA 1
ATOM 2998 C C . PRO A 1 388 ? 23.701 16.719 -15.464 1.00 82.81 388 PRO A C 1
ATOM 3000 O O . PRO A 1 388 ? 23.433 17.254 -16.537 1.00 82.81 388 PRO A O 1
ATOM 3003 N N . GLU A 1 389 ? 24.949 16.620 -15.002 1.00 86.31 389 GLU A N 1
ATOM 3004 C CA . GLU A 1 389 ? 26.130 17.228 -15.626 1.00 86.31 389 GLU A CA 1
ATOM 3005 C C . GLU A 1 389 ? 26.703 16.392 -16.784 1.00 86.31 389 GLU A C 1
ATOM 3007 O O . GLU A 1 389 ? 27.547 16.869 -17.544 1.00 86.31 389 GLU A O 1
ATOM 3012 N N . ALA A 1 390 ? 26.274 15.134 -16.923 1.00 88.81 390 ALA A N 1
ATOM 3013 C CA . ALA A 1 390 ? 26.761 14.232 -17.959 1.00 88.81 390 ALA A CA 1
ATOM 3014 C C . ALA A 1 390 ? 26.139 14.545 -19.330 1.00 88.81 390 ALA A C 1
ATOM 3016 O O . ALA A 1 390 ? 25.101 15.201 -19.445 1.00 88.81 390 ALA A O 1
ATOM 3017 N N . LYS A 1 391 ? 26.730 14.024 -20.412 1.00 90.75 391 LYS A N 1
ATOM 3018 C CA . LYS A 1 391 ? 26.090 14.078 -21.738 1.00 90.75 391 LYS A CA 1
ATOM 3019 C C . LYS A 1 391 ? 24.769 13.288 -21.719 1.00 90.75 391 LYS A C 1
ATOM 3021 O O . LYS A 1 391 ? 24.665 12.331 -20.952 1.00 90.75 391 LYS A O 1
ATOM 3026 N N . PRO A 1 392 ? 23.735 13.705 -22.472 1.00 92.56 392 PRO A N 1
ATOM 3027 C CA . PRO A 1 392 ? 22.524 12.904 -22.624 1.00 92.56 392 PRO A CA 1
ATOM 3028 C C . PRO A 1 392 ? 22.867 11.519 -23.176 1.00 92.56 392 PRO A C 1
ATOM 3030 O O . PRO A 1 392 ? 23.735 11.411 -24.040 1.00 92.56 392 PRO A O 1
ATOM 3033 N N . LEU A 1 393 ? 22.192 10.497 -22.661 1.00 94.50 393 LEU A N 1
ATOM 3034 C CA . LEU A 1 393 ? 22.364 9.098 -23.041 1.00 94.50 393 LEU A CA 1
ATOM 3035 C C . LEU A 1 393 ? 21.019 8.567 -23.538 1.00 94.50 393 LEU A C 1
ATOM 3037 O O . LEU A 1 393 ? 19.981 8.872 -22.943 1.00 94.50 393 LEU A O 1
ATOM 3041 N N . THR A 1 394 ? 21.026 7.793 -24.614 1.00 96.50 394 THR A N 1
ATOM 3042 C CA . THR A 1 394 ? 19.841 7.085 -25.116 1.00 96.50 394 THR A CA 1
ATOM 3043 C C . THR A 1 394 ? 19.716 5.696 -24.498 1.00 96.50 394 THR A C 1
ATOM 3045 O O . THR A 1 394 ? 20.692 5.126 -24.003 1.00 96.50 394 THR A O 1
ATOM 3048 N N . TRP A 1 395 ? 18.510 5.127 -24.518 1.00 97.19 395 TRP A N 1
ATOM 3049 C CA . TRP A 1 395 ? 18.277 3.765 -24.036 1.00 97.19 395 TRP A CA 1
ATOM 3050 C C . TRP A 1 395 ? 19.114 2.733 -24.794 1.00 97.19 395 TRP A C 1
ATOM 3052 O O . TRP A 1 395 ? 19.730 1.872 -24.168 1.00 97.19 395 TRP A O 1
ATOM 3062 N N . LYS A 1 396 ? 19.227 2.879 -26.118 1.00 96.50 396 LYS A N 1
ATOM 3063 C CA . LYS A 1 396 ? 20.115 2.077 -26.962 1.00 96.50 396 LYS A CA 1
ATOM 3064 C C . LYS A 1 396 ? 21.563 2.107 -26.468 1.00 96.50 396 LYS A C 1
ATOM 3066 O O . LYS A 1 396 ? 22.161 1.052 -26.276 1.00 96.50 396 LYS A O 1
ATOM 3071 N N . GLU A 1 397 ? 22.127 3.294 -26.248 1.00 95.56 397 GLU A N 1
ATOM 3072 C CA . GLU A 1 397 ? 23.516 3.438 -25.789 1.00 95.56 397 GLU A CA 1
ATOM 3073 C C . GLU A 1 397 ? 23.722 2.843 -24.390 1.00 95.56 397 GLU A C 1
ATOM 3075 O O . GLU A 1 397 ? 24.720 2.160 -24.162 1.00 95.56 397 GLU A O 1
ATOM 3080 N N . LEU A 1 398 ? 22.767 3.051 -23.475 1.00 95.81 398 LEU A N 1
ATOM 3081 C CA . LEU A 1 398 ? 22.805 2.459 -22.137 1.00 95.81 398 LEU A CA 1
ATOM 3082 C C . LEU A 1 398 ? 22.767 0.927 -22.195 1.00 95.81 398 LEU A C 1
ATOM 3084 O O . LEU A 1 398 ? 23.549 0.265 -21.516 1.00 95.81 398 LEU A O 1
ATOM 3088 N N . LEU A 1 399 ? 21.878 0.346 -23.003 1.00 96.38 399 LEU A N 1
ATOM 3089 C CA . LEU A 1 399 ? 21.799 -1.107 -23.132 1.00 96.38 399 LEU A CA 1
ATOM 3090 C C . LEU A 1 399 ? 23.039 -1.686 -23.818 1.00 96.38 399 LEU A C 1
ATOM 3092 O O . LEU A 1 399 ? 23.484 -2.747 -23.390 1.00 96.38 399 LEU A O 1
ATOM 3096 N N . CYS A 1 400 ? 23.621 -1.005 -24.814 1.00 96.25 400 CYS A N 1
ATOM 3097 C CA . CYS A 1 400 ? 24.902 -1.401 -25.409 1.00 96.25 400 CYS A CA 1
ATOM 3098 C C . CYS A 1 400 ? 25.995 -1.550 -24.338 1.00 96.25 400 CYS A C 1
ATOM 3100 O O . CYS A 1 400 ? 26.680 -2.572 -24.311 1.00 96.25 400 CYS A O 1
ATOM 3102 N N . ASP A 1 401 ? 26.109 -0.579 -23.426 1.00 93.75 401 ASP A N 1
ATOM 3103 C CA . ASP A 1 401 ? 27.062 -0.621 -22.310 1.00 93.75 401 ASP A CA 1
ATOM 3104 C C . ASP A 1 401 ? 26.788 -1.811 -21.370 1.00 93.75 401 ASP A C 1
ATOM 3106 O O . ASP A 1 401 ? 27.677 -2.620 -21.101 1.00 93.75 401 ASP A O 1
ATOM 3110 N N . LEU A 1 402 ? 25.528 -2.007 -20.964 1.00 94.12 402 LEU A N 1
ATOM 3111 C CA . LEU A 1 402 ? 25.127 -3.092 -20.055 1.00 94.12 402 LEU A CA 1
ATOM 3112 C C . LEU A 1 402 ? 25.330 -4.503 -20.638 1.00 94.12 402 LEU A C 1
ATOM 3114 O O . LEU A 1 402 ? 25.594 -5.455 -19.893 1.00 94.12 402 LEU A O 1
ATOM 3118 N N . VAL A 1 403 ? 25.210 -4.665 -21.961 1.00 95.56 403 VAL A N 1
ATOM 3119 C CA . VAL A 1 403 ? 25.467 -5.948 -22.644 1.00 95.56 403 VAL A CA 1
ATOM 3120 C C . VAL A 1 403 ? 26.906 -6.089 -23.151 1.00 95.56 403 VAL A C 1
ATOM 3122 O O . VAL A 1 403 ? 27.276 -7.173 -23.605 1.00 95.56 403 VAL A O 1
ATOM 3125 N N . GLY A 1 404 ? 27.733 -5.046 -23.023 1.00 94.81 404 GLY A N 1
ATOM 3126 C CA . GLY A 1 404 ? 29.162 -5.070 -23.333 1.00 94.81 404 GLY A CA 1
ATOM 3127 C C . GLY A 1 404 ? 29.504 -4.949 -24.821 1.00 94.81 404 GLY A C 1
ATOM 3128 O O . GLY A 1 404 ? 30.479 -5.557 -25.266 1.00 94.81 404 GLY A O 1
ATOM 3129 N N . ILE A 1 405 ? 28.720 -4.194 -25.598 1.00 96.25 405 ILE A N 1
ATOM 3130 C CA . ILE A 1 405 ? 28.986 -3.908 -27.020 1.00 96.25 405 ILE A CA 1
ATOM 3131 C C . ILE A 1 405 ? 29.178 -2.400 -27.268 1.00 96.25 405 ILE A C 1
ATOM 3133 O O . ILE A 1 405 ? 28.709 -1.580 -26.479 1.00 96.25 405 ILE A O 1
ATOM 3137 N N . PRO A 1 406 ? 29.839 -1.986 -28.367 1.00 94.00 406 PRO A N 1
ATOM 3138 C CA . PRO A 1 406 ? 30.032 -0.568 -28.667 1.00 94.00 406 PRO A CA 1
ATOM 3139 C C . PRO A 1 406 ? 28.702 0.194 -28.838 1.00 94.00 406 PRO A C 1
ATOM 3141 O O . PRO A 1 406 ? 27.805 -0.320 -29.511 1.00 94.00 406 PRO A O 1
ATOM 3144 N N . PRO A 1 407 ? 28.573 1.446 -28.353 1.00 89.12 407 PRO A N 1
ATOM 3145 C CA . PRO A 1 407 ? 27.359 2.256 -28.531 1.00 89.12 407 PRO A CA 1
ATOM 3146 C C . PRO A 1 407 ? 26.978 2.509 -30.000 1.00 89.12 407 PRO A C 1
ATOM 3148 O O . PRO A 1 407 ? 25.805 2.669 -30.324 1.00 89.12 407 PRO A O 1
ATOM 3151 N N . SER A 1 408 ? 27.961 2.483 -30.908 1.00 89.62 408 SER A N 1
ATOM 3152 C CA . SER A 1 408 ? 27.778 2.616 -32.360 1.00 89.62 408 SER A CA 1
ATOM 3153 C C . SER A 1 408 ? 27.230 1.359 -33.050 1.00 89.62 408 SER A C 1
ATOM 3155 O O . SER A 1 408 ? 27.103 1.347 -34.276 1.00 89.62 408 SER A O 1
ATOM 3157 N N . SER A 1 409 ? 26.924 0.296 -32.299 1.00 92.56 409 SER A N 1
ATOM 3158 C CA . SER A 1 409 ? 26.415 -0.962 -32.851 1.00 92.56 409 SER A CA 1
ATOM 3159 C C . SER A 1 409 ? 25.069 -0.784 -33.565 1.00 92.56 409 SER A C 1
ATOM 3161 O O . SER A 1 409 ? 24.257 0.097 -33.250 1.00 92.56 409 SER A O 1
ATOM 3163 N N . THR A 1 410 ? 24.826 -1.643 -34.557 1.00 94.31 410 THR A N 1
ATOM 3164 C CA . THR A 1 410 ? 23.543 -1.695 -35.266 1.00 94.31 410 THR A CA 1
ATOM 3165 C C . THR A 1 410 ? 22.434 -2.195 -34.341 1.00 94.31 410 THR A C 1
ATOM 3167 O O . THR A 1 410 ? 22.692 -2.826 -33.315 1.00 94.31 410 THR A O 1
ATOM 3170 N N . GLN A 1 411 ? 21.181 -1.917 -34.711 1.00 93.38 411 GLN A N 1
ATOM 3171 C CA . GLN A 1 411 ? 20.021 -2.375 -33.946 1.00 93.38 411 GLN A CA 1
ATOM 3172 C C . GLN A 1 411 ? 19.993 -3.903 -33.823 1.00 93.38 411 GLN A C 1
ATOM 3174 O O . GLN A 1 411 ? 19.739 -4.426 -32.742 1.00 93.38 411 GLN A O 1
ATOM 3179 N N . ASP A 1 412 ? 20.313 -4.613 -34.905 1.00 94.75 412 ASP A N 1
ATOM 3180 C CA . ASP A 1 412 ? 20.319 -6.077 -34.930 1.00 94.75 412 ASP A CA 1
ATOM 3181 C C . ASP A 1 412 ? 21.398 -6.656 -34.010 1.00 94.75 412 ASP A C 1
ATOM 3183 O O . ASP A 1 412 ? 21.113 -7.555 -33.222 1.00 94.75 412 ASP A O 1
ATOM 3187 N N . ALA A 1 413 ? 22.602 -6.073 -34.009 1.00 96.06 413 ALA A N 1
ATOM 3188 C CA . ALA A 1 413 ? 23.672 -6.489 -33.103 1.00 96.06 413 ALA A CA 1
ATOM 3189 C C . ALA A 1 413 ? 23.290 -6.283 -31.625 1.00 96.06 413 ALA A C 1
ATOM 3191 O O . ALA A 1 413 ? 23.591 -7.131 -30.782 1.00 96.06 413 ALA A O 1
ATOM 3192 N N . LEU A 1 414 ? 22.588 -5.187 -31.304 1.00 97.00 414 LEU A N 1
ATOM 3193 C CA . LEU A 1 414 ? 22.060 -4.965 -29.958 1.00 97.00 414 LEU A CA 1
ATOM 3194 C C . LEU A 1 414 ? 21.004 -6.015 -29.589 1.00 97.00 414 LEU A C 1
ATOM 3196 O O . LEU A 1 414 ? 21.079 -6.591 -28.504 1.00 97.00 414 LEU A O 1
ATOM 3200 N N . LYS A 1 415 ? 20.050 -6.301 -30.483 1.00 97.12 415 LYS A N 1
ATOM 3201 C CA . LYS A 1 415 ? 19.014 -7.322 -30.256 1.00 97.12 415 LYS A CA 1
ATOM 3202 C C . LYS A 1 415 ? 19.620 -8.699 -29.992 1.00 97.12 415 LYS A C 1
ATOM 3204 O O . LYS A 1 415 ? 19.213 -9.368 -29.045 1.00 97.12 415 LYS A O 1
ATOM 3209 N N . GLU A 1 416 ? 20.621 -9.100 -30.772 1.00 97.12 416 GLU A N 1
ATOM 3210 C CA . GLU A 1 416 ? 21.334 -10.368 -30.580 1.00 97.12 416 GLU A CA 1
ATOM 3211 C C . GLU A 1 416 ? 22.062 -10.424 -29.229 1.00 97.12 416 GLU A C 1
ATOM 3213 O O . GLU A 1 416 ? 21.957 -11.418 -28.503 1.00 97.12 416 GLU A O 1
ATOM 3218 N N . ALA A 1 417 ? 22.762 -9.350 -28.849 1.00 97.31 417 ALA A N 1
ATOM 3219 C CA . ALA A 1 417 ? 23.466 -9.273 -27.571 1.00 97.31 417 ALA A CA 1
ATOM 3220 C C . ALA A 1 417 ? 22.502 -9.318 -26.371 1.00 97.31 417 ALA A C 1
ATOM 3222 O O . ALA A 1 417 ? 22.743 -10.050 -25.406 1.00 97.31 417 ALA A O 1
ATOM 3223 N N . VAL A 1 418 ? 21.382 -8.593 -26.453 1.00 97.56 418 VAL A N 1
ATOM 3224 C CA . VAL A 1 418 ? 20.302 -8.610 -25.454 1.00 97.56 418 VAL A CA 1
ATOM 3225 C C . VAL A 1 418 ? 19.696 -10.010 -25.352 1.00 97.56 418 VAL A C 1
ATOM 3227 O O . VAL A 1 418 ? 19.633 -10.562 -24.255 1.00 97.56 418 VAL A O 1
ATOM 3230 N N . LEU A 1 419 ? 19.329 -10.639 -26.474 1.00 97.94 419 LEU A N 1
ATOM 3231 C CA . LEU A 1 419 ? 18.767 -11.993 -26.490 1.00 97.94 419 LEU A CA 1
ATOM 3232 C C . LEU A 1 419 ? 19.713 -13.010 -25.842 1.00 97.94 419 LEU A C 1
ATOM 3234 O O . LEU A 1 419 ? 19.287 -13.838 -25.034 1.00 97.94 419 LEU A O 1
ATOM 3238 N N . LYS A 1 420 ? 21.012 -12.914 -26.143 1.00 97.38 420 LYS A N 1
ATOM 3239 C CA . LYS A 1 420 ? 22.044 -13.750 -25.524 1.00 97.38 420 LYS A CA 1
ATOM 3240 C C . LYS A 1 420 ? 22.102 -13.541 -24.009 1.00 97.38 420 LYS A C 1
ATOM 3242 O O . LYS A 1 420 ? 22.131 -14.522 -23.270 1.00 97.38 420 LYS A O 1
ATOM 3247 N N . LYS A 1 421 ? 22.081 -12.289 -23.533 1.00 96.38 421 LYS A N 1
ATOM 3248 C CA . LYS A 1 421 ? 22.088 -11.956 -22.095 1.00 96.38 421 LYS A CA 1
ATOM 3249 C C . LYS A 1 421 ? 20.836 -12.467 -21.371 1.00 96.38 421 LYS A C 1
ATOM 3251 O O . LYS A 1 421 ? 20.916 -12.866 -20.212 1.00 96.38 421 LYS A O 1
ATOM 3256 N N . LEU A 1 422 ? 19.699 -12.505 -22.062 1.00 96.56 422 LEU A N 1
ATOM 3257 C CA . LEU A 1 422 ? 18.432 -13.029 -21.548 1.00 96.56 422 LEU A CA 1
ATOM 3258 C C . LEU A 1 422 ? 18.372 -14.568 -21.513 1.00 96.56 422 LEU A C 1
ATOM 3260 O O . LEU A 1 422 ? 17.453 -15.130 -20.911 1.00 96.56 422 LEU A O 1
ATOM 3264 N N . GLY A 1 423 ? 19.354 -15.256 -22.104 1.00 96.00 423 GLY A N 1
ATOM 3265 C CA . GLY A 1 423 ? 19.381 -16.716 -22.212 1.00 96.00 423 GLY A CA 1
ATOM 3266 C C . GLY A 1 423 ? 18.522 -17.259 -23.356 1.00 96.00 423 GLY A C 1
ATOM 3267 O O . GLY A 1 423 ? 18.042 -18.383 -23.268 1.00 96.00 423 GLY A O 1
ATOM 3268 N N . GLY A 1 424 ? 18.299 -16.468 -24.411 1.00 96.12 424 GLY A N 1
ATOM 3269 C CA . GLY A 1 424 ? 17.509 -16.872 -25.578 1.00 96.12 424 GLY A CA 1
ATOM 3270 C C . GLY A 1 424 ? 15.996 -16.677 -25.436 1.00 96.12 424 GLY A C 1
ATOM 3271 O O . GLY A 1 424 ? 15.247 -17.139 -26.293 1.00 96.12 424 GLY A O 1
ATOM 3272 N N . ASP A 1 425 ? 15.524 -16.001 -24.384 1.00 96.88 425 ASP A N 1
ATOM 3273 C CA . ASP A 1 425 ? 14.093 -15.782 -24.160 1.00 96.88 425 ASP A CA 1
ATOM 3274 C C . ASP A 1 425 ? 13.541 -14.644 -25.037 1.00 96.88 425 ASP A C 1
ATOM 3276 O O . ASP A 1 425 ? 13.715 -13.457 -24.747 1.00 96.88 425 ASP A O 1
ATOM 3280 N N . SER A 1 426 ? 12.848 -15.013 -26.116 1.00 96.75 426 SER A N 1
ATOM 3281 C CA . SER A 1 426 ? 12.259 -14.057 -27.059 1.00 96.75 426 SER A CA 1
ATOM 3282 C C . SER A 1 426 ? 11.138 -13.214 -26.448 1.00 96.75 426 SER A C 1
ATOM 3284 O O . SER A 1 426 ? 10.975 -12.063 -26.842 1.00 96.75 426 SER A O 1
ATOM 3286 N N . THR A 1 427 ? 10.403 -13.724 -25.452 1.00 96.81 427 THR A N 1
ATOM 3287 C CA . THR A 1 427 ? 9.346 -12.960 -24.768 1.00 96.81 427 THR A CA 1
ATOM 3288 C C . THR A 1 427 ? 9.939 -11.819 -23.940 1.00 96.81 427 THR A C 1
ATOM 3290 O O . THR A 1 427 ? 9.387 -10.722 -23.912 1.00 96.81 427 THR A O 1
ATOM 3293 N N . GLN A 1 428 ? 11.070 -12.057 -23.264 1.00 97.88 428 GLN A N 1
ATOM 3294 C CA . GLN A 1 428 ? 11.783 -11.014 -22.515 1.00 97.88 428 GLN A CA 1
ATOM 3295 C C . GLN A 1 428 ? 12.375 -9.950 -23.454 1.00 97.88 428 GLN A C 1
ATOM 3297 O O . GLN A 1 428 ? 12.309 -8.760 -23.138 1.00 97.88 428 GLN A O 1
ATOM 3302 N N . LEU A 1 429 ? 12.903 -10.359 -24.616 1.00 98.06 429 LEU A N 1
ATOM 3303 C CA . LEU A 1 429 ? 13.380 -9.426 -25.642 1.00 98.06 429 LEU A CA 1
ATOM 3304 C C . LEU A 1 429 ? 12.232 -8.564 -26.182 1.00 98.06 429 LEU A C 1
ATOM 3306 O O . LEU A 1 429 ? 12.346 -7.341 -26.192 1.00 98.06 429 LEU A O 1
ATOM 3310 N N . GLU A 1 430 ? 11.115 -9.183 -26.575 1.00 97.44 430 GLU A N 1
ATOM 3311 C CA . GLU A 1 430 ? 9.934 -8.470 -27.073 1.00 97.44 430 GLU A CA 1
ATOM 3312 C C . GLU A 1 430 ? 9.419 -7.464 -26.038 1.00 97.44 430 GLU A C 1
ATOM 3314 O O . GLU A 1 430 ? 9.072 -6.335 -26.383 1.00 97.44 430 GLU A O 1
ATOM 3319 N N . ALA A 1 431 ? 9.424 -7.829 -24.752 1.00 97.56 431 ALA A N 1
ATOM 3320 C CA . ALA A 1 431 ? 9.043 -6.911 -23.689 1.00 97.56 431 ALA A CA 1
ATOM 3321 C C . ALA A 1 431 ? 9.978 -5.693 -23.612 1.00 97.56 431 ALA A C 1
ATOM 3323 O O . ALA A 1 431 ? 9.494 -4.564 -23.542 1.00 97.56 431 ALA A O 1
ATOM 3324 N N . ALA A 1 432 ? 11.300 -5.893 -23.669 1.00 97.62 432 ALA A N 1
ATOM 3325 C CA . ALA A 1 432 ? 12.267 -4.795 -23.671 1.00 97.62 432 ALA A CA 1
ATOM 3326 C C . ALA A 1 432 ? 12.118 -3.887 -24.908 1.00 97.62 432 ALA A C 1
ATOM 3328 O O . ALA A 1 432 ? 12.183 -2.661 -24.788 1.00 97.62 432 ALA A O 1
ATOM 3329 N N . GLU A 1 433 ? 11.855 -4.472 -26.080 1.00 96.81 433 GLU A N 1
ATOM 3330 C CA . GLU A 1 433 ? 11.599 -3.738 -27.323 1.00 96.81 433 GLU A CA 1
ATOM 3331 C C . GLU A 1 433 ? 10.309 -2.921 -27.260 1.00 96.81 433 GLU A C 1
ATOM 3333 O O . GLU A 1 433 ? 10.330 -1.724 -27.540 1.00 96.81 433 GLU A O 1
ATOM 3338 N N . ARG A 1 434 ? 9.195 -3.531 -26.837 1.00 97.06 434 ARG A N 1
ATOM 3339 C CA . ARG A 1 434 ? 7.895 -2.854 -26.702 1.00 97.06 434 ARG A CA 1
ATOM 3340 C C . ARG A 1 434 ? 7.902 -1.767 -25.627 1.00 97.06 434 ARG A C 1
ATOM 3342 O O . ARG A 1 434 ? 7.125 -0.822 -25.720 1.00 97.06 434 ARG A O 1
ATOM 3349 N N . LEU A 1 435 ? 8.773 -1.876 -24.622 1.00 96.94 435 LEU A N 1
ATOM 3350 C CA . LEU A 1 435 ? 9.022 -0.806 -23.652 1.00 96.94 435 LEU A CA 1
ATOM 3351 C C . LEU A 1 435 ? 9.890 0.329 -24.225 1.00 96.94 435 LEU A C 1
ATOM 3353 O O . LEU A 1 435 ? 10.020 1.365 -23.581 1.00 96.94 435 LEU A O 1
ATOM 3357 N N . GLY A 1 436 ? 10.478 0.172 -25.413 1.00 97.00 436 GLY A N 1
ATOM 3358 C CA . GLY A 1 436 ? 11.344 1.171 -26.047 1.00 97.00 436 GLY A CA 1
ATOM 3359 C C . GLY A 1 436 ? 12.777 1.195 -25.507 1.00 97.00 436 GLY A C 1
ATOM 3360 O O . GLY A 1 436 ? 13.527 2.119 -25.806 1.00 97.00 436 GLY A O 1
ATOM 3361 N N . LEU A 1 437 ? 13.190 0.180 -24.738 1.00 97.12 437 LEU A N 1
ATOM 3362 C CA . LEU A 1 437 ? 14.510 0.145 -24.094 1.00 97.12 437 LEU A CA 1
ATOM 3363 C C . LEU A 1 437 ? 15.661 -0.083 -25.086 1.00 97.12 437 LEU A C 1
ATOM 3365 O O . LEU A 1 437 ? 16.816 0.096 -24.732 1.00 97.12 437 LEU A O 1
ATOM 3369 N N . LEU A 1 438 ? 15.368 -0.471 -26.328 1.00 96.75 438 LEU A N 1
ATOM 3370 C CA . LEU A 1 438 ? 16.366 -0.604 -27.395 1.00 96.75 438 LEU A CA 1
ATOM 3371 C C . LEU A 1 438 ? 16.362 0.610 -28.344 1.00 96.75 438 LEU A C 1
ATOM 3373 O O . LEU A 1 438 ? 17.012 0.569 -29.385 1.00 96.75 438 LEU A O 1
ATOM 3377 N N . GLY A 1 439 ? 15.589 1.658 -28.042 1.00 95.06 439 GLY A N 1
ATOM 3378 C CA . GLY A 1 439 ? 15.405 2.817 -28.917 1.00 95.06 439 GLY A CA 1
ATOM 3379 C C . GLY A 1 439 ? 16.321 4.002 -28.602 1.00 95.06 439 GLY A C 1
ATOM 3380 O O . GLY A 1 439 ? 17.016 4.037 -27.588 1.00 95.06 439 GLY A O 1
ATOM 3381 N N . ASP A 1 440 ? 16.251 5.020 -29.459 1.00 95.56 440 ASP A N 1
ATOM 3382 C CA . ASP A 1 440 ? 17.016 6.269 -29.330 1.00 95.56 440 ASP A CA 1
ATOM 3383 C C . ASP A 1 440 ? 16.350 7.297 -28.385 1.00 95.56 440 ASP A C 1
ATOM 3385 O O . ASP A 1 440 ? 16.749 8.461 -28.323 1.00 95.56 440 ASP A O 1
ATOM 3389 N N . GLU A 1 441 ? 15.317 6.892 -27.635 1.00 96.19 441 GLU A N 1
ATOM 3390 C CA . GLU A 1 441 ? 14.713 7.741 -26.605 1.00 96.19 441 GLU A CA 1
ATOM 3391 C C . GLU A 1 441 ? 15.729 8.049 -25.495 1.00 96.19 441 GLU A C 1
ATOM 3393 O O . GLU A 1 441 ? 16.507 7.187 -25.078 1.00 96.19 441 GLU A O 1
ATOM 3398 N N . GLN A 1 442 ? 15.714 9.287 -24.997 1.00 96.31 442 GLN A N 1
ATOM 3399 C CA . GLN A 1 442 ? 16.635 9.714 -23.944 1.00 96.31 442 GLN A CA 1
ATOM 3400 C C . GLN A 1 442 ? 16.297 9.058 -22.604 1.00 96.31 442 GLN A C 1
ATOM 3402 O O . GLN A 1 442 ? 15.141 9.027 -22.174 1.00 96.31 442 GLN A O 1
ATOM 3407 N N . VAL A 1 443 ? 17.333 8.600 -21.904 1.00 96.56 443 VAL A N 1
ATOM 3408 C CA . VAL A 1 443 ? 17.213 8.074 -20.546 1.00 96.56 443 VAL A CA 1
ATOM 3409 C C . VAL A 1 443 ? 17.000 9.242 -19.572 1.00 96.56 443 VAL A C 1
ATOM 3411 O O . VAL A 1 443 ? 17.781 10.201 -19.586 1.00 96.56 443 VAL A O 1
ATOM 3414 N N . PRO A 1 444 ? 15.978 9.198 -18.694 1.00 95.19 444 PRO A N 1
ATOM 3415 C CA . PRO A 1 444 ? 15.787 10.232 -17.685 1.00 95.19 444 PRO A CA 1
ATOM 3416 C C . PRO A 1 444 ? 17.002 10.372 -16.762 1.00 95.19 444 PRO A C 1
ATOM 3418 O O . PRO A 1 444 ? 17.583 9.381 -16.323 1.00 95.19 444 PRO A O 1
ATOM 3421 N N . ARG A 1 445 ? 17.344 11.611 -16.391 1.00 93.56 445 ARG A N 1
ATOM 3422 C CA . ARG A 1 445 ? 18.422 11.877 -15.426 1.00 93.56 445 ARG A CA 1
ATOM 3423 C C . ARG A 1 445 ? 18.098 11.278 -14.062 1.00 93.56 445 ARG A C 1
ATOM 3425 O O . ARG A 1 445 ? 16.997 11.487 -13.537 1.00 93.56 445 ARG A O 1
ATOM 3432 N N . ALA A 1 446 ? 19.057 10.585 -13.462 1.00 93.06 446 ALA A N 1
ATOM 3433 C CA . ALA A 1 446 ? 18.910 9.958 -12.154 1.00 93.06 446 ALA A CA 1
ATOM 3434 C C . ALA A 1 446 ? 20.270 9.616 -11.527 1.00 93.06 446 ALA A C 1
ATOM 3436 O O . ALA A 1 446 ? 21.307 9.722 -12.179 1.00 93.06 446 ALA A O 1
ATOM 3437 N N . GLU A 1 447 ? 20.261 9.208 -10.257 1.00 90.81 447 GLU A N 1
ATOM 3438 C CA . GLU A 1 447 ? 21.476 8.779 -9.553 1.00 90.81 447 GLU A CA 1
ATOM 3439 C C . GLU A 1 447 ? 21.892 7.348 -9.923 1.00 90.81 447 GLU A C 1
ATOM 3441 O O . GLU A 1 447 ? 23.088 7.056 -9.973 1.00 90.81 447 GLU A O 1
ATOM 3446 N N . SER A 1 448 ? 20.919 6.485 -10.231 1.00 94.00 448 SER A N 1
ATOM 3447 C CA . SER A 1 448 ? 21.113 5.075 -10.580 1.00 94.00 448 SER A CA 1
ATOM 3448 C C . SER A 1 448 ? 20.288 4.655 -11.805 1.00 94.00 448 SER A C 1
ATOM 3450 O O . SER A 1 448 ? 19.370 5.364 -12.236 1.00 94.00 448 SER A O 1
ATOM 3452 N N . VAL A 1 449 ? 20.593 3.476 -12.360 1.00 95.44 449 VAL A N 1
ATOM 3453 C CA . VAL A 1 449 ? 19.876 2.911 -13.518 1.00 95.44 449 VAL A CA 1
ATOM 3454 C C . VAL A 1 449 ? 18.422 2.591 -13.170 1.00 95.44 449 VAL A C 1
ATOM 3456 O O . VAL A 1 449 ? 17.522 2.933 -13.940 1.00 95.44 449 VAL A O 1
ATOM 3459 N N . VAL A 1 450 ? 18.161 2.004 -11.995 1.00 95.88 450 VAL A N 1
ATOM 3460 C CA . VAL A 1 450 ? 16.786 1.679 -11.582 1.00 95.88 450 VAL A CA 1
ATOM 3461 C C . VAL A 1 450 ? 15.937 2.933 -11.370 1.00 95.88 450 VAL A C 1
ATOM 3463 O O . VAL A 1 450 ? 14.747 2.923 -11.678 1.00 95.88 450 VAL A O 1
ATOM 3466 N N . ASP A 1 451 ? 16.530 4.037 -10.906 1.00 94.19 451 ASP A N 1
ATOM 3467 C CA . ASP A 1 451 ? 15.815 5.307 -10.750 1.00 94.19 451 ASP A CA 1
ATOM 3468 C C . ASP A 1 451 ? 15.451 5.919 -12.110 1.00 94.19 451 ASP A C 1
ATOM 3470 O O . ASP A 1 451 ? 14.340 6.429 -12.287 1.00 94.19 451 ASP A O 1
ATOM 3474 N N . ALA A 1 452 ? 16.356 5.840 -13.091 1.00 95.62 452 ALA A N 1
ATOM 3475 C CA . ALA A 1 452 ? 16.084 6.282 -14.456 1.00 95.62 452 ALA A CA 1
ATOM 3476 C C . ALA A 1 452 ? 15.008 5.423 -15.134 1.00 95.62 452 ALA A C 1
ATOM 3478 O O . ALA A 1 452 ? 14.049 5.965 -15.692 1.00 95.62 452 ALA A O 1
ATOM 3479 N N . LEU A 1 453 ? 15.113 4.094 -15.018 1.00 96.81 453 LEU A N 1
ATOM 3480 C CA . LEU A 1 453 ? 14.096 3.158 -15.495 1.00 96.81 453 LEU A CA 1
ATOM 3481 C C . LEU A 1 453 ? 12.747 3.426 -14.827 1.00 96.81 453 LEU A C 1
ATOM 3483 O O . LEU A 1 453 ? 11.725 3.471 -15.501 1.00 96.81 453 LEU A O 1
ATOM 3487 N N . SER A 1 454 ? 12.733 3.650 -13.516 1.00 95.44 454 SER A N 1
ATOM 3488 C CA . SER A 1 454 ? 11.517 3.951 -12.766 1.00 95.44 454 SER A CA 1
ATOM 3489 C C . SER A 1 454 ? 10.838 5.224 -13.271 1.00 95.44 454 SER A C 1
ATOM 3491 O O . SER A 1 454 ? 9.630 5.220 -13.495 1.00 95.44 454 SER A O 1
ATOM 3493 N N . LYS A 1 455 ? 11.590 6.310 -13.499 1.00 94.44 455 LYS A N 1
ATOM 3494 C CA . LYS A 1 455 ? 11.042 7.546 -14.089 1.00 94.44 455 LYS A CA 1
ATOM 3495 C C . LYS A 1 455 ? 10.459 7.291 -15.479 1.00 94.44 455 LYS A C 1
ATOM 3497 O O . LYS A 1 455 ? 9.356 7.741 -15.774 1.00 94.44 455 LYS A O 1
ATOM 3502 N N . TYR A 1 456 ? 11.179 6.538 -16.303 1.00 96.50 456 TYR A N 1
ATOM 3503 C CA . TYR A 1 456 ? 10.762 6.214 -17.661 1.00 96.50 456 TYR A CA 1
ATOM 3504 C C . TYR A 1 456 ? 9.491 5.351 -17.697 1.00 96.50 456 TYR A C 1
ATOM 3506 O O . TYR A 1 456 ? 8.531 5.690 -18.387 1.00 96.50 456 TYR A O 1
ATOM 3514 N N . LEU A 1 457 ? 9.430 4.283 -16.897 1.00 96.50 457 LEU A N 1
ATOM 3515 C CA . LEU A 1 457 ? 8.257 3.413 -16.799 1.00 96.50 457 LEU A CA 1
ATOM 3516 C C . LEU A 1 457 ? 7.053 4.131 -16.184 1.00 96.50 457 LEU A C 1
ATOM 3518 O O . LEU A 1 457 ? 5.936 3.918 -16.645 1.00 96.50 457 LEU A O 1
ATOM 3522 N N . ALA A 1 458 ? 7.260 5.009 -15.198 1.00 93.44 458 ALA A N 1
ATOM 3523 C CA . ALA A 1 458 ? 6.186 5.832 -14.639 1.00 93.44 458 ALA A CA 1
ATOM 3524 C C . ALA A 1 458 ? 5.563 6.761 -15.692 1.00 93.44 458 ALA A C 1
ATOM 3526 O O . ALA A 1 458 ? 4.365 7.013 -15.650 1.00 93.44 458 ALA A O 1
ATOM 3527 N N . MET A 1 459 ? 6.358 7.252 -16.648 1.00 91.94 459 MET A N 1
ATOM 3528 C CA . MET A 1 459 ? 5.850 8.047 -17.766 1.00 91.94 459 MET A CA 1
ATOM 3529 C C . MET A 1 459 ? 5.124 7.185 -18.804 1.00 91.94 459 MET A C 1
ATOM 3531 O O . MET A 1 459 ? 4.033 7.549 -19.234 1.00 91.94 459 MET A O 1
ATOM 3535 N N . LYS A 1 460 ? 5.719 6.055 -19.210 1.00 94.56 460 LYS A N 1
ATOM 3536 C CA . LYS A 1 460 ? 5.210 5.199 -20.299 1.00 94.56 460 LYS A CA 1
ATOM 3537 C C . LYS A 1 460 ? 3.992 4.366 -19.909 1.00 94.56 460 LYS A C 1
ATOM 3539 O O . LYS A 1 460 ? 3.141 4.106 -20.751 1.00 94.56 460 LYS A O 1
ATOM 3544 N N . LEU A 1 461 ? 3.929 3.925 -18.656 1.00 96.44 461 LEU A N 1
ATOM 3545 C CA . LEU A 1 461 ? 2.908 3.016 -18.134 1.00 96.44 461 LEU A CA 1
ATOM 3546 C C . LEU A 1 461 ? 2.094 3.681 -17.017 1.00 96.44 461 LEU A C 1
ATOM 3548 O O . LEU A 1 461 ? 1.713 3.028 -16.047 1.00 96.44 461 LEU A O 1
ATOM 3552 N N . SER A 1 462 ? 1.844 4.985 -17.131 1.00 94.00 462 SER A N 1
ATOM 3553 C CA . SER A 1 462 ? 0.864 5.674 -16.293 1.00 94.00 462 SER A CA 1
ATOM 3554 C C . SER A 1 462 ? -0.567 5.299 -16.699 1.00 94.00 462 SER A C 1
ATOM 3556 O O . SER A 1 462 ? -0.817 4.754 -17.783 1.00 94.00 462 SER A O 1
ATOM 3558 N N . TYR A 1 463 ? -1.510 5.573 -15.800 1.00 94.19 463 TYR A N 1
ATOM 3559 C CA . TYR A 1 463 ? -2.933 5.542 -16.120 1.00 94.19 463 TYR A CA 1
ATOM 3560 C C . TYR A 1 463 ? -3.302 6.784 -16.934 1.00 94.19 463 TYR A C 1
ATOM 3562 O O . TYR A 1 463 ? -2.986 7.912 -16.550 1.00 94.19 463 TYR A O 1
ATOM 3570 N N . GLY A 1 464 ? -3.952 6.564 -18.070 1.00 92.44 464 GLY A N 1
ATOM 3571 C CA . GLY A 1 464 ? -4.553 7.598 -18.894 1.00 92.44 464 GLY A CA 1
ATOM 3572 C C . GLY A 1 464 ? -5.942 8.006 -18.388 1.00 92.44 464 GLY A C 1
ATOM 3573 O O . GLY A 1 464 ? -6.511 7.353 -17.510 1.00 92.44 464 GLY A O 1
ATOM 3574 N N . PRO A 1 465 ? -6.520 9.082 -18.947 1.00 89.81 465 PRO A N 1
ATOM 3575 C CA . PRO A 1 465 ? -7.873 9.507 -18.609 1.00 89.81 465 PRO A CA 1
ATOM 3576 C C . PRO A 1 465 ? -8.896 8.389 -18.848 1.00 89.81 465 PRO A C 1
ATOM 3578 O O . PRO A 1 465 ? -8.968 7.832 -19.941 1.00 89.81 465 PRO A O 1
ATOM 3581 N N . GLY A 1 466 ? -9.694 8.085 -17.825 1.00 91.88 466 GLY A N 1
ATOM 3582 C CA . GLY A 1 466 ? -10.754 7.076 -17.877 1.00 91.88 466 GLY A CA 1
ATOM 3583 C C . GLY A 1 466 ? -10.302 5.623 -17.721 1.00 91.88 466 GLY A C 1
ATOM 3584 O O . GLY A 1 466 ? -11.159 4.742 -17.669 1.00 91.88 466 GLY A O 1
ATOM 3585 N N . GLU A 1 467 ? -8.997 5.359 -17.605 1.00 96.06 467 GLU A N 1
ATOM 3586 C CA . GLU A 1 467 ? -8.502 4.021 -17.286 1.00 96.06 467 GLU A CA 1
ATOM 3587 C C . GLU A 1 467 ? -8.650 3.717 -15.793 1.00 96.06 467 GLU A C 1
ATOM 3589 O O . GLU A 1 467 ? -8.304 4.533 -14.938 1.00 96.06 467 GLU A O 1
ATOM 3594 N N . LYS A 1 468 ? -9.125 2.511 -15.479 1.00 96.69 468 LYS A N 1
ATOM 3595 C CA . LYS A 1 468 ? -9.339 2.057 -14.101 1.00 96.69 468 LYS A CA 1
ATOM 3596 C C . LYS A 1 468 ? -8.184 1.209 -13.581 1.00 96.69 468 LYS A C 1
ATOM 3598 O O . LYS A 1 468 ? -7.634 0.370 -14.300 1.00 96.69 468 LYS A O 1
ATOM 3603 N N . ASP A 1 469 ? -7.881 1.364 -12.299 1.00 97.44 469 ASP A N 1
ATOM 3604 C CA . ASP A 1 469 ? -7.163 0.367 -11.513 1.00 97.44 469 ASP A CA 1
ATOM 3605 C C . ASP A 1 469 ? -8.141 -0.602 -10.827 1.00 97.44 469 ASP A C 1
ATOM 3607 O O . ASP A 1 469 ? -9.364 -0.437 -10.848 1.00 97.44 469 ASP A O 1
ATOM 3611 N N . MET A 1 470 ? -7.579 -1.651 -10.245 1.00 97.75 470 MET A N 1
ATOM 3612 C CA . MET A 1 470 ? -8.270 -2.720 -9.550 1.00 97.75 470 MET A CA 1
ATOM 3613 C C . MET A 1 470 ? -7.411 -3.193 -8.375 1.00 97.75 470 MET A C 1
ATOM 3615 O O . MET A 1 470 ? -6.205 -3.391 -8.513 1.00 97.75 470 MET A O 1
ATOM 3619 N N . ILE A 1 471 ? -8.033 -3.416 -7.225 1.00 98.19 471 ILE A N 1
ATOM 3620 C CA . ILE A 1 471 ? -7.451 -4.147 -6.104 1.00 98.19 471 ILE A CA 1
ATOM 3621 C C . ILE A 1 471 ? -8.038 -5.549 -6.091 1.00 98.19 471 ILE A C 1
ATOM 3623 O O . ILE A 1 471 ? -9.250 -5.704 -6.218 1.00 98.19 471 ILE A O 1
ATOM 3627 N N . VAL A 1 472 ? -7.180 -6.547 -5.901 1.00 98.19 472 VAL A N 1
ATOM 3628 C CA . VAL A 1 472 ? -7.570 -7.927 -5.607 1.00 98.19 472 VAL A CA 1
ATOM 3629 C C . VAL A 1 472 ? -6.826 -8.370 -4.359 1.00 98.19 472 VAL A C 1
ATOM 3631 O O . VAL A 1 472 ? -5.597 -8.306 -4.313 1.00 98.19 472 VAL A O 1
ATOM 3634 N N . MET A 1 473 ? -7.566 -8.837 -3.362 1.00 98.31 473 MET A N 1
ATOM 3635 C CA . MET A 1 473 ? -7.029 -9.455 -2.158 1.00 98.31 473 MET A CA 1
ATOM 3636 C C . MET A 1 473 ? -7.780 -10.757 -1.874 1.00 98.31 473 MET A C 1
ATOM 3638 O O . MET A 1 473 ? -9.004 -10.818 -2.002 1.00 98.31 473 MET A O 1
ATOM 3642 N N . ARG A 1 474 ? -7.025 -11.802 -1.528 1.00 97.94 474 ARG A N 1
ATOM 3643 C CA . ARG A 1 474 ? -7.522 -13.126 -1.152 1.00 97.94 474 ARG A CA 1
ATOM 3644 C C . ARG A 1 474 ? -6.818 -13.571 0.119 1.00 97.94 474 ARG A C 1
ATOM 3646 O O . ARG A 1 474 ? -5.618 -13.849 0.074 1.00 97.94 474 ARG A O 1
ATOM 3653 N N . ASP A 1 475 ? -7.582 -13.735 1.190 1.00 98.31 475 ASP A N 1
ATOM 3654 C CA . ASP A 1 475 ? -7.117 -14.434 2.386 1.00 98.31 475 ASP A CA 1
ATOM 3655 C C . ASP A 1 475 ? -7.693 -15.849 2.425 1.00 98.31 475 ASP A C 1
ATOM 3657 O O . ASP A 1 475 ? -8.834 -16.091 2.026 1.00 98.31 475 ASP A O 1
ATOM 3661 N N . SER A 1 476 ? -6.903 -16.792 2.928 1.00 98.12 476 SER A N 1
ATOM 3662 C CA . SER A 1 476 ? -7.274 -18.188 3.119 1.00 98.12 476 SER A CA 1
ATOM 3663 C C . SER A 1 476 ? -6.794 -18.672 4.482 1.00 98.12 476 SER A C 1
ATOM 3665 O O . SER A 1 476 ? -5.599 -18.647 4.779 1.00 98.12 476 SER A O 1
ATOM 3667 N N . PHE A 1 477 ? -7.730 -19.172 5.281 1.00 98.62 477 PHE A N 1
ATOM 3668 C CA . PHE A 1 477 ? -7.517 -19.684 6.628 1.00 98.62 477 PHE A CA 1
ATOM 3669 C C . PHE A 1 477 ? -7.852 -21.172 6.684 1.00 98.62 477 PHE A C 1
ATOM 3671 O O . PHE A 1 477 ? -8.888 -21.600 6.176 1.00 98.62 477 PHE A O 1
ATOM 3678 N N . GLY A 1 478 ? -6.990 -21.936 7.347 1.00 98.31 478 GLY A N 1
ATOM 3679 C CA . GLY A 1 478 ? -7.301 -23.275 7.840 1.00 98.31 478 GLY A CA 1
ATOM 3680 C C . GLY A 1 478 ? -7.575 -23.169 9.332 1.00 98.31 478 GLY A C 1
ATOM 3681 O O . GLY A 1 478 ? -6.667 -22.828 10.090 1.00 98.31 478 GLY A O 1
ATOM 3682 N N . ILE A 1 479 ? -8.822 -23.395 9.738 1.00 98.38 479 ILE A N 1
ATOM 3683 C CA . ILE A 1 479 ? -9.305 -23.185 11.104 1.00 98.38 479 ILE A CA 1
ATOM 3684 C C . ILE A 1 479 ? -9.715 -24.538 11.690 1.00 98.38 479 ILE A C 1
ATOM 3686 O O . ILE A 1 479 ? -10.641 -25.188 11.199 1.00 98.38 479 ILE A O 1
ATOM 3690 N N . ARG A 1 480 ? -9.026 -24.974 12.745 1.00 97.69 480 ARG A N 1
ATOM 3691 C CA . ARG A 1 480 ? -9.324 -26.216 13.462 1.00 97.69 480 ARG A CA 1
ATOM 3692 C C . ARG A 1 480 ? -10.268 -25.933 14.616 1.00 97.69 480 ARG A C 1
ATOM 3694 O O . ARG A 1 480 ? -9.897 -25.271 15.584 1.00 97.69 480 ARG A O 1
ATOM 3701 N N . HIS A 1 481 ? -11.475 -26.476 14.532 1.00 96.88 481 HIS A N 1
ATOM 3702 C CA . HIS A 1 481 ? -12.468 -26.353 15.597 1.00 96.88 481 HIS A CA 1
ATOM 3703 C C . HIS A 1 481 ? -12.218 -27.360 16.729 1.00 96.88 481 HIS A C 1
ATOM 3705 O O . HIS A 1 481 ? -11.671 -28.436 16.471 1.00 96.88 481 HIS A O 1
ATOM 3711 N N . PRO A 1 482 ? -12.685 -27.092 17.965 1.00 96.25 482 PRO A N 1
ATOM 3712 C CA . PRO A 1 482 ? -12.569 -28.031 19.088 1.00 96.25 482 PRO A CA 1
ATOM 3713 C C . PRO A 1 482 ? -13.190 -29.411 18.834 1.00 96.25 482 PRO A C 1
ATOM 3715 O O . PRO A 1 482 ? -12.753 -30.405 19.405 1.00 96.25 482 PRO A O 1
ATOM 3718 N N . SER A 1 483 ? -14.203 -29.487 17.965 1.00 94.12 483 SER A N 1
ATOM 3719 C CA . SER A 1 483 ? -14.827 -30.753 17.552 1.00 94.12 483 SER A CA 1
ATOM 3720 C C . SER A 1 483 ? -13.982 -31.564 16.565 1.00 94.12 483 SER A C 1
ATOM 3722 O O . SER A 1 483 ? -14.346 -32.688 16.236 1.00 94.12 483 SER A O 1
ATOM 3724 N N . GLY A 1 484 ? -12.859 -31.015 16.097 1.00 92.94 484 GLY A N 1
ATOM 3725 C CA . GLY A 1 484 ? -11.883 -31.698 15.259 1.00 92.94 484 GLY A CA 1
ATOM 3726 C C . GLY A 1 484 ? -12.019 -31.440 13.762 1.00 92.94 484 GLY A C 1
ATOM 3727 O O . GLY A 1 484 ? -11.073 -31.746 13.048 1.00 92.94 484 GLY A O 1
ATOM 3728 N N . HIS A 1 485 ? -13.108 -30.847 13.264 1.00 94.50 485 HIS A N 1
ATOM 3729 C CA . HIS A 1 485 ? -13.246 -30.562 11.829 1.00 94.50 485 HIS A CA 1
ATOM 3730 C C . HIS A 1 485 ? -12.361 -29.389 11.375 1.00 94.50 485 HIS A C 1
ATOM 3732 O O . HIS A 1 485 ? -12.079 -28.470 12.153 1.00 94.50 485 HIS A O 1
ATOM 3738 N N . LEU A 1 486 ? -11.931 -29.428 10.108 1.00 97.12 486 LEU A N 1
ATOM 3739 C CA . LEU A 1 486 ? -11.144 -28.364 9.484 1.00 97.12 486 LEU A CA 1
ATOM 3740 C C . LEU A 1 486 ? -12.045 -27.483 8.621 1.00 97.12 486 LEU A C 1
ATOM 3742 O O . LEU A 1 486 ? -12.569 -27.909 7.589 1.00 97.12 486 LEU A O 1
ATOM 3746 N N . GLU A 1 487 ? -12.183 -26.230 9.024 1.00 97.88 487 GLU A N 1
ATOM 3747 C CA . GLU A 1 487 ? -12.829 -25.197 8.231 1.00 97.88 487 GLU A CA 1
ATOM 3748 C C . GLU A 1 487 ? -11.790 -24.518 7.327 1.00 97.88 487 GLU A C 1
ATOM 3750 O O . GLU A 1 487 ? -10.807 -23.952 7.801 1.00 97.88 487 GLU A O 1
ATOM 3755 N N . ASN A 1 488 ? -12.020 -24.551 6.013 1.00 97.81 488 ASN A N 1
ATOM 3756 C CA . ASN A 1 488 ? -11.302 -23.721 5.052 1.00 97.81 488 ASN A CA 1
ATOM 3757 C C . ASN A 1 488 ? -12.142 -22.480 4.782 1.00 97.81 488 ASN A C 1
ATOM 3759 O O . ASN A 1 488 ? -13.184 -22.562 4.119 1.00 97.81 488 ASN A O 1
ATOM 3763 N N . LYS A 1 489 ? -11.685 -21.346 5.303 1.00 98.31 489 LYS A N 1
ATOM 3764 C CA . LYS A 1 489 ? -12.370 -20.064 5.189 1.00 98.31 489 LYS A CA 1
ATOM 3765 C C . LYS A 1 489 ? -11.582 -19.132 4.295 1.00 98.31 489 LYS A C 1
ATOM 3767 O O . LYS A 1 489 ? -10.364 -19.046 4.412 1.00 98.31 489 LYS A O 1
ATOM 3772 N N . THR A 1 490 ? -12.269 -18.417 3.422 1.00 98.12 490 THR A N 1
ATOM 3773 C CA . THR A 1 490 ? -11.633 -17.504 2.482 1.00 98.12 490 THR A CA 1
ATOM 3774 C C . THR A 1 490 ? -12.335 -16.162 2.439 1.00 98.12 490 THR A C 1
ATOM 3776 O O . THR A 1 490 ? -13.560 -16.104 2.561 1.00 98.12 490 THR A O 1
ATOM 3779 N N . ILE A 1 491 ? -11.560 -15.098 2.249 1.00 98.31 491 ILE A N 1
ATOM 3780 C CA . ILE A 1 491 ? -12.054 -13.728 2.113 1.00 98.31 491 ILE A CA 1
ATOM 3781 C C . ILE A 1 491 ? -11.597 -13.183 0.769 1.00 98.31 491 ILE A C 1
ATOM 3783 O O . ILE A 1 491 ? -10.412 -13.257 0.455 1.00 98.31 491 ILE A O 1
ATOM 3787 N N . ASP A 1 492 ? -12.538 -12.626 0.016 1.00 98.06 492 ASP A N 1
ATOM 3788 C CA . ASP A 1 492 ? -12.302 -11.963 -1.261 1.00 98.06 492 ASP A CA 1
ATOM 3789 C C . ASP A 1 492 ? -12.618 -10.486 -1.142 1.00 98.06 492 ASP A C 1
ATOM 3791 O O . ASP A 1 492 ? -13.731 -10.123 -0.765 1.00 98.06 492 ASP A O 1
ATOM 3795 N N . LEU A 1 493 ? -11.666 -9.638 -1.514 1.00 98.25 493 LEU A N 1
ATOM 3796 C CA . LEU A 1 493 ? -11.881 -8.208 -1.684 1.00 98.25 493 LEU A CA 1
ATOM 3797 C C . LEU A 1 493 ? -11.443 -7.832 -3.097 1.00 98.25 493 LEU A C 1
ATOM 3799 O O . LEU A 1 493 ? -10.270 -7.959 -3.454 1.00 98.25 493 LEU A O 1
ATOM 3803 N N . VAL A 1 494 ? -12.402 -7.368 -3.898 1.00 97.88 494 VAL A N 1
ATOM 3804 C CA . VAL A 1 494 ? -12.168 -6.875 -5.257 1.00 97.88 494 VAL A CA 1
ATOM 3805 C C . VAL A 1 494 ? -12.784 -5.490 -5.381 1.00 97.88 494 VAL A C 1
ATOM 3807 O O . VAL A 1 494 ? -13.985 -5.321 -5.191 1.00 97.88 494 VAL A O 1
ATOM 3810 N N . VAL A 1 495 ? -11.961 -4.490 -5.693 1.00 97.94 495 VAL A N 1
ATOM 3811 C CA . VAL A 1 495 ? -12.392 -3.088 -5.803 1.00 97.94 495 VAL A CA 1
ATOM 3812 C C . VAL A 1 495 ? -11.884 -2.520 -7.115 1.00 97.94 495 VAL A C 1
ATOM 3814 O O . VAL A 1 495 ? -10.703 -2.652 -7.416 1.00 97.94 495 VAL A O 1
ATOM 3817 N N . TYR A 1 496 ? -12.751 -1.855 -7.873 1.00 97.69 496 TYR A N 1
ATOM 3818 C CA . TYR A 1 496 ? -12.381 -1.133 -9.092 1.00 97.69 496 TYR A CA 1
ATOM 3819 C C . TYR A 1 496 ? -12.343 0.372 -8.843 1.00 97.69 496 TYR A C 1
ATOM 3821 O O . TYR A 1 496 ? -13.085 0.891 -8.008 1.00 97.69 496 TYR A O 1
ATOM 3829 N N . GLY A 1 497 ? -11.462 1.063 -9.564 1.00 96.38 497 GLY A N 1
ATOM 3830 C CA . GLY A 1 497 ? -11.396 2.517 -9.551 1.00 96.38 497 GLY A CA 1
ATOM 3831 C C . GLY A 1 497 ? -12.603 3.148 -10.238 1.00 96.38 497 GLY A C 1
ATOM 3832 O O . GLY A 1 497 ? -13.145 2.619 -11.216 1.00 96.38 497 GLY A O 1
ATOM 3833 N N . ASP A 1 498 ? -12.998 4.313 -9.740 1.00 94.81 498 ASP A N 1
ATOM 3834 C CA . ASP A 1 498 ? -14.094 5.101 -10.288 1.00 94.81 498 ASP A CA 1
ATOM 3835 C C . ASP A 1 498 ? -13.568 6.016 -11.410 1.00 94.81 498 ASP A C 1
ATOM 3837 O O . ASP A 1 498 ? -12.625 6.774 -11.200 1.00 94.81 498 ASP A O 1
ATOM 3841 N N . ILE A 1 499 ? -14.189 5.996 -12.601 1.00 92.38 499 ILE A N 1
ATOM 3842 C CA . ILE A 1 499 ? -13.751 6.806 -13.770 1.00 92.38 499 ILE A CA 1
ATOM 3843 C C . ILE A 1 499 ? -13.704 8.301 -13.434 1.00 92.38 499 ILE A C 1
ATOM 3845 O O . ILE A 1 499 ? -12.763 8.999 -13.800 1.00 92.38 499 ILE A O 1
ATOM 3849 N N . ASN A 1 500 ? -14.742 8.779 -12.745 1.00 90.25 500 ASN A N 1
ATOM 3850 C CA . ASN A 1 500 ? -14.909 10.176 -12.345 1.00 90.25 500 ASN A CA 1
ATOM 3851 C C . ASN A 1 500 ? -14.710 10.354 -10.833 1.00 90.25 500 ASN A C 1
ATOM 3853 O O . ASN A 1 500 ? -15.293 11.254 -10.233 1.00 90.25 500 ASN A O 1
ATOM 3857 N N . GLY A 1 501 ? -13.941 9.464 -10.210 1.00 92.25 501 GLY A N 1
ATOM 3858 C CA . GLY A 1 501 ? -13.734 9.453 -8.771 1.00 92.25 501 GLY A CA 1
ATOM 3859 C C . GLY A 1 501 ? -12.330 8.998 -8.413 1.00 92.25 501 GLY A C 1
ATOM 3860 O O . GLY A 1 501 ? -11.355 9.317 -9.095 1.00 92.25 501 GLY A O 1
ATOM 3861 N N . PHE A 1 502 ? -12.226 8.279 -7.303 1.00 95.12 502 PHE A N 1
ATOM 3862 C CA . PHE A 1 502 ? -10.948 7.810 -6.797 1.00 95.12 502 PHE A CA 1
ATOM 3863 C C . PHE A 1 502 ? -10.583 6.441 -7.375 1.00 95.12 502 PHE A C 1
ATOM 3865 O O . PHE A 1 502 ? -11.430 5.566 -7.561 1.00 95.12 502 PHE A O 1
ATOM 3872 N N . SER A 1 503 ? -9.287 6.238 -7.606 1.00 96.25 503 SER A N 1
ATOM 3873 C CA . SER A 1 503 ? -8.737 4.926 -7.948 1.00 96.25 503 SER A CA 1
ATOM 3874 C C . SER A 1 503 ? -8.965 3.937 -6.791 1.00 96.25 503 SER A C 1
ATOM 3876 O O . SER A 1 503 ? -8.997 4.336 -5.624 1.00 96.25 503 SER A O 1
ATOM 3878 N N . ALA A 1 504 ? -9.080 2.642 -7.082 1.00 97.25 504 ALA A N 1
ATOM 3879 C CA . ALA A 1 504 ? -9.237 1.595 -6.075 1.00 97.25 504 ALA A CA 1
ATOM 3880 C C . ALA A 1 504 ? -8.087 1.617 -5.056 1.00 97.25 504 ALA A C 1
ATOM 3882 O O . ALA A 1 504 ? -8.322 1.511 -3.850 1.00 97.25 504 ALA A O 1
ATOM 3883 N N . MET A 1 505 ? -6.851 1.826 -5.521 1.00 95.50 505 MET A N 1
ATOM 3884 C CA . MET A 1 505 ? -5.678 2.013 -4.663 1.00 95.50 505 MET A CA 1
ATOM 3885 C C . MET A 1 505 ? -5.8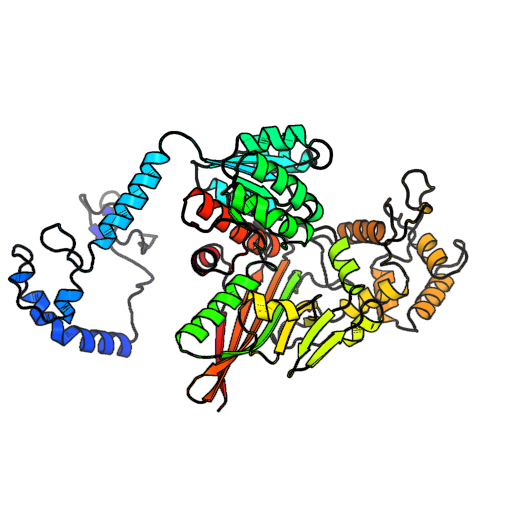20 3.245 -3.762 1.00 95.50 505 MET A C 1
ATOM 3887 O O . MET A 1 505 ? -5.585 3.163 -2.559 1.00 95.50 505 MET A O 1
ATOM 3891 N N . ALA A 1 506 ? -6.233 4.388 -4.313 1.00 95.69 506 ALA A N 1
ATOM 3892 C CA . ALA A 1 506 ? -6.413 5.600 -3.520 1.00 95.69 506 ALA A CA 1
ATOM 3893 C C . ALA A 1 506 ? -7.487 5.401 -2.433 1.00 95.69 506 ALA A C 1
ATOM 3895 O O . ALA A 1 506 ? -7.244 5.749 -1.278 1.00 95.69 506 ALA A O 1
ATOM 3896 N N . LYS A 1 507 ? -8.626 4.778 -2.767 1.00 96.94 507 LYS A N 1
ATOM 3897 C CA . LYS A 1 507 ? -9.717 4.468 -1.822 1.00 96.94 507 LYS A CA 1
ATOM 3898 C C . LYS A 1 507 ? -9.253 3.536 -0.706 1.00 96.94 507 LYS A C 1
ATOM 3900 O O . LYS A 1 507 ? -9.383 3.862 0.471 1.00 96.94 507 LYS A O 1
ATOM 3905 N N . THR A 1 508 ? -8.689 2.389 -1.077 1.00 97.94 508 THR A N 1
ATOM 3906 C CA . THR A 1 508 ? -8.314 1.332 -0.123 1.00 97.94 508 THR A CA 1
ATOM 3907 C C . THR A 1 508 ? -7.131 1.706 0.764 1.00 97.94 508 THR A C 1
ATOM 3909 O O . THR A 1 508 ? -7.012 1.165 1.855 1.00 97.94 508 THR A O 1
ATOM 3912 N N . VAL A 1 509 ? -6.289 2.663 0.362 1.00 97.31 509 VAL A N 1
ATOM 3913 C CA . VAL A 1 509 ? -5.235 3.201 1.236 1.00 97.31 509 VAL A CA 1
ATOM 3914 C C . VAL A 1 509 ? -5.722 4.413 2.042 1.00 97.31 509 VAL A C 1
ATOM 3916 O O . VAL A 1 509 ? -5.486 4.515 3.250 1.00 97.31 509 VAL A O 1
ATOM 3919 N N . GLY A 1 510 ? -6.394 5.350 1.374 1.00 97.94 510 GLY A N 1
ATOM 3920 C CA . GLY A 1 510 ? -6.780 6.637 1.941 1.00 97.94 510 GLY A CA 1
ATOM 3921 C C . GLY A 1 510 ? -7.900 6.528 2.970 1.00 97.94 510 GLY A C 1
ATOM 3922 O O . GLY A 1 510 ? -7.752 7.050 4.075 1.00 97.94 510 GLY A O 1
ATOM 3923 N N . PHE A 1 511 ? -8.989 5.815 2.663 1.00 98.62 511 PHE A N 1
ATOM 3924 C CA . PHE A 1 511 ? -10.147 5.757 3.559 1.00 98.62 511 PHE A CA 1
ATOM 3925 C C . PHE A 1 511 ? -9.844 5.108 4.914 1.00 98.62 511 PHE A C 1
ATOM 3927 O O . PHE A 1 511 ? -10.150 5.749 5.919 1.00 98.62 511 PHE A O 1
ATOM 3934 N N . PRO A 1 512 ? -9.174 3.938 5.014 1.00 98.69 512 PRO A N 1
ATOM 3935 C CA . PRO A 1 512 ? -8.821 3.379 6.322 1.00 98.69 512 PRO A CA 1
ATOM 3936 C C . PRO A 1 512 ? -7.967 4.332 7.168 1.00 98.69 512 PRO A C 1
ATOM 3938 O O . PRO A 1 512 ? -8.165 4.453 8.378 1.00 98.69 512 PRO A O 1
ATOM 3941 N N . THR A 1 513 ? -7.060 5.073 6.524 1.00 98.69 513 THR A N 1
ATOM 3942 C CA . THR A 1 513 ? -6.200 6.054 7.196 1.00 98.69 513 THR A CA 1
ATOM 3943 C C . THR A 1 513 ? -7.004 7.263 7.686 1.00 98.69 513 THR A C 1
ATOM 3945 O O . THR A 1 513 ? -6.826 7.710 8.820 1.00 98.69 513 THR A O 1
ATOM 3948 N N . ALA A 1 514 ? -7.922 7.779 6.865 1.00 98.69 514 ALA A N 1
ATOM 3949 C CA . ALA A 1 514 ? -8.806 8.889 7.218 1.00 98.69 514 ALA A CA 1
ATOM 3950 C C . ALA A 1 514 ? -9.809 8.512 8.321 1.00 98.69 514 ALA A C 1
ATOM 3952 O O . ALA A 1 514 ? -10.081 9.311 9.218 1.00 98.69 514 ALA A O 1
ATOM 3953 N N . MET A 1 515 ? -10.319 7.279 8.295 1.00 98.62 515 MET A N 1
ATOM 3954 C CA . MET A 1 515 ? -11.211 6.737 9.318 1.00 98.62 515 MET A CA 1
ATOM 3955 C C . MET A 1 515 ? -10.497 6.623 10.664 1.00 98.62 515 MET A C 1
ATOM 3957 O O . MET A 1 515 ? -11.014 7.142 11.651 1.00 98.62 515 MET A O 1
ATOM 3961 N N . ALA A 1 516 ? -9.289 6.051 10.702 1.00 98.62 516 ALA A N 1
ATOM 3962 C CA . ALA A 1 516 ? -8.480 5.991 11.921 1.00 98.62 516 ALA A CA 1
ATOM 3963 C C . ALA A 1 516 ? -8.127 7.393 12.454 1.00 98.62 516 ALA A C 1
ATOM 3965 O O . ALA A 1 516 ? -8.198 7.642 13.659 1.00 98.62 516 ALA A O 1
ATOM 3966 N N . ALA A 1 517 ? -7.805 8.336 11.560 1.00 98.62 517 ALA A N 1
ATOM 3967 C CA . ALA A 1 517 ? -7.579 9.733 11.919 1.00 98.62 517 ALA A CA 1
ATOM 3968 C C . ALA A 1 517 ? -8.811 10.359 12.588 1.00 98.62 517 ALA A C 1
ATOM 3970 O O . ALA A 1 517 ? -8.699 10.956 13.660 1.00 98.62 517 ALA A O 1
ATOM 3971 N N . LYS A 1 518 ? -9.995 10.192 11.988 1.00 98.12 518 LYS A N 1
ATOM 3972 C CA . LYS A 1 518 ? -11.252 10.692 12.553 1.00 98.12 518 LYS A CA 1
ATOM 3973 C C . LYS A 1 518 ? -11.576 10.030 13.894 1.00 98.12 518 LYS A C 1
ATOM 3975 O O . LYS A 1 518 ? -11.904 10.737 14.838 1.00 98.12 518 LYS A O 1
ATOM 3980 N N . MET A 1 519 ? -11.387 8.717 14.016 1.00 98.12 519 MET A N 1
ATOM 3981 C CA . MET A 1 519 ? -11.586 7.980 15.270 1.00 98.12 519 MET A CA 1
ATOM 3982 C C . MET A 1 519 ? -10.687 8.499 16.401 1.00 98.12 519 MET A C 1
ATOM 3984 O O . MET A 1 519 ? -11.156 8.672 17.524 1.00 98.12 519 MET A O 1
ATOM 3988 N N . LEU A 1 520 ? -9.416 8.816 16.122 1.00 97.44 520 LEU A N 1
ATOM 3989 C CA . LEU A 1 520 ? -8.525 9.445 17.107 1.00 97.44 520 LEU A CA 1
ATOM 3990 C C . LEU A 1 520 ? -8.998 10.842 17.515 1.00 97.44 520 LEU A C 1
ATOM 3992 O O . LEU A 1 520 ? -8.964 11.188 18.695 1.00 97.44 520 LEU A O 1
ATOM 3996 N N . LEU A 1 521 ? -9.428 11.653 16.547 1.00 96.50 521 LEU A N 1
ATOM 3997 C CA . LEU A 1 521 ? -9.939 13.000 16.801 1.00 96.50 521 LEU A CA 1
ATOM 3998 C C . LEU A 1 521 ? -11.230 12.975 17.620 1.00 96.50 521 LEU A C 1
ATOM 4000 O O . LEU A 1 521 ? -11.446 13.857 18.452 1.00 96.50 521 LEU A O 1
ATOM 4004 N N . ASP A 1 522 ? -12.095 11.996 17.374 1.00 94.69 522 ASP A N 1
ATOM 4005 C CA . ASP A 1 522 ? -13.383 11.812 18.046 1.00 94.69 522 ASP A CA 1
ATOM 4006 C C . ASP A 1 522 ? -13.255 11.069 19.385 1.00 94.69 522 ASP A C 1
ATOM 4008 O O . ASP A 1 522 ? -14.219 11.005 20.145 1.00 94.69 522 ASP A O 1
ATOM 4012 N N . GLY A 1 523 ? -12.048 10.601 19.723 1.00 94.75 523 GLY A N 1
ATOM 4013 C CA . GLY A 1 523 ? -11.762 9.924 20.985 1.00 94.75 523 GLY A CA 1
ATOM 4014 C C . GLY A 1 523 ? -12.307 8.498 21.048 1.00 94.75 523 GLY A C 1
ATOM 4015 O O . GLY A 1 523 ? -12.524 7.999 22.145 1.00 94.75 523 GLY A O 1
ATOM 4016 N N . GLU A 1 524 ? -12.532 7.861 19.897 1.00 95.25 524 GLU A N 1
ATOM 4017 C CA . GLU A 1 524 ? -12.984 6.468 19.786 1.00 95.25 524 GLU A CA 1
ATOM 4018 C C . GLU A 1 524 ? -11.848 5.458 20.010 1.00 95.25 524 GLU A C 1
ATOM 4020 O O . GLU A 1 524 ? -12.114 4.317 20.368 1.00 95.25 524 GLU A O 1
ATOM 4025 N N . ILE A 1 525 ? -10.594 5.870 19.782 1.00 95.75 525 ILE A N 1
ATOM 4026 C CA . ILE A 1 525 ? -9.401 5.048 20.026 1.00 95.75 525 ILE A CA 1
ATOM 4027 C C . ILE A 1 525 ? -8.722 5.544 21.300 1.00 95.75 525 ILE A C 1
ATOM 4029 O O . ILE A 1 525 ? -8.198 6.662 21.353 1.00 95.75 525 ILE A O 1
ATOM 4033 N N . HIS A 1 526 ? -8.715 4.700 22.326 1.00 93.06 526 HIS A N 1
ATOM 4034 C CA . HIS A 1 526 ? -8.155 5.007 23.638 1.00 93.06 526 HIS A CA 1
ATOM 4035 C C . HIS A 1 526 ? -6.717 4.513 23.805 1.00 93.06 526 HIS A C 1
ATOM 4037 O O . HIS A 1 526 ? -5.966 5.088 24.602 1.00 93.06 526 HIS A O 1
ATOM 4043 N N . ALA A 1 527 ? -6.326 3.482 23.049 1.00 93.12 527 ALA A N 1
ATOM 4044 C CA . ALA A 1 527 ? -4.977 2.932 23.066 1.00 93.12 527 ALA A CA 1
ATOM 4045 C C . ALA A 1 527 ? -3.904 4.014 22.829 1.00 93.12 527 ALA A C 1
ATOM 4047 O O . ALA A 1 527 ? -4.056 4.919 21.999 1.00 93.12 527 ALA A O 1
ATOM 4048 N N . LYS A 1 528 ? -2.807 3.915 23.583 1.00 96.31 528 LYS A N 1
ATOM 4049 C CA . LYS A 1 528 ? -1.622 4.782 23.497 1.00 96.31 528 LYS A CA 1
ATOM 4050 C C . LYS A 1 528 ? -0.428 3.992 22.978 1.00 96.31 528 LYS A C 1
ATOM 4052 O O . LYS A 1 528 ? -0.464 2.765 22.969 1.00 96.31 528 LYS A O 1
ATOM 4057 N N . GLY A 1 529 ? 0.606 4.713 22.561 1.00 98.00 529 GLY A N 1
ATOM 4058 C CA . GLY A 1 529 ? 1.837 4.116 22.065 1.00 98.00 529 GLY A CA 1
ATOM 4059 C C . GLY A 1 529 ? 1.889 3.989 20.549 1.00 98.00 529 GLY A C 1
ATOM 4060 O O . GLY A 1 529 ? 1.064 4.553 19.819 1.00 98.00 529 GLY A O 1
ATOM 4061 N N . LEU A 1 530 ? 2.908 3.270 20.081 1.00 98.12 530 LEU A N 1
ATOM 4062 C CA . LEU A 1 530 ? 3.120 2.954 18.671 1.00 98.12 530 LEU A CA 1
ATOM 4063 C C . LEU A 1 530 ? 2.420 1.636 18.325 1.00 98.12 530 LEU A C 1
ATOM 4065 O O . LEU A 1 530 ? 2.892 0.561 18.688 1.00 98.12 530 LEU A O 1
ATOM 4069 N N . ILE A 1 531 ? 1.302 1.720 17.610 1.00 97.19 531 ILE A N 1
ATOM 4070 C CA . ILE A 1 531 ? 0.396 0.589 17.377 1.00 97.19 531 ILE A CA 1
ATOM 4071 C C . ILE A 1 531 ? 0.070 0.410 15.889 1.00 97.19 531 ILE A C 1
ATOM 4073 O O . ILE A 1 531 ? 0.157 1.353 15.105 1.00 97.19 531 ILE A O 1
ATOM 4077 N N . GLY A 1 532 ? -0.314 -0.807 15.504 1.00 96.94 532 GLY A N 1
ATOM 4078 C CA . GLY A 1 532 ? -0.962 -1.106 14.219 1.00 96.94 532 GLY A CA 1
ATOM 4079 C C . GLY A 1 532 ? -2.457 -1.405 14.405 1.00 96.94 532 GLY A C 1
ATOM 4080 O O . GLY A 1 532 ? -2.935 -1.446 15.545 1.00 96.94 532 GLY A O 1
ATOM 4081 N N . PRO A 1 533 ? -3.220 -1.640 13.324 1.00 97.50 533 PRO A N 1
ATOM 4082 C CA . PRO A 1 533 ? -4.673 -1.826 13.382 1.00 97.50 533 PRO A CA 1
ATOM 4083 C C . PRO A 1 533 ? -5.088 -3.250 13.797 1.00 97.50 533 PRO A C 1
ATOM 4085 O O . PRO A 1 533 ? -5.972 -3.852 13.195 1.00 97.50 533 PRO A O 1
ATOM 4088 N N . PHE A 1 534 ? -4.442 -3.812 14.820 1.00 97.06 534 PHE A N 1
ATOM 4089 C CA . PHE A 1 534 ? -4.634 -5.213 15.213 1.00 97.06 534 PHE A CA 1
ATOM 4090 C C . PHE A 1 534 ? -5.767 -5.419 16.224 1.00 97.06 534 PHE A C 1
ATOM 4092 O O . PHE A 1 534 ? -6.281 -6.525 16.351 1.00 97.06 534 PHE A O 1
ATOM 4099 N N . SER A 1 535 ? -6.161 -4.379 16.964 1.00 96.69 535 SER A N 1
ATOM 4100 C CA . SER A 1 535 ? -7.214 -4.478 17.978 1.00 96.69 535 SER A CA 1
ATOM 4101 C C . SER A 1 535 ? -8.608 -4.269 17.381 1.00 96.69 535 SER A C 1
ATOM 4103 O O . SER A 1 535 ? -8.800 -3.442 16.486 1.00 96.69 535 SER A O 1
ATOM 4105 N N . LYS A 1 536 ? -9.611 -4.963 17.939 1.00 96.88 536 LYS A N 1
ATOM 4106 C CA . LYS A 1 536 ? -11.031 -4.851 17.541 1.00 96.88 536 LYS A CA 1
ATOM 4107 C C . LYS A 1 536 ? -11.592 -3.435 17.682 1.00 96.88 536 LYS A C 1
ATOM 4109 O O . LYS A 1 536 ? -12.468 -3.051 16.914 1.00 96.88 536 LYS A O 1
ATOM 4114 N N . GLU A 1 537 ? -11.048 -2.659 18.621 1.00 96.44 537 GLU A N 1
ATOM 4115 C CA . GLU A 1 537 ? -11.319 -1.223 18.790 1.00 96.44 537 GLU A CA 1
ATOM 4116 C C . GLU A 1 537 ? -10.998 -0.421 17.517 1.00 96.44 537 GLU A C 1
ATOM 4118 O O . GLU A 1 537 ? -11.716 0.520 17.191 1.00 96.44 537 GLU A O 1
ATOM 4123 N N . ILE A 1 538 ? -9.954 -0.811 16.775 1.00 97.81 538 ILE A N 1
ATOM 4124 C CA . ILE A 1 538 ? -9.520 -0.133 15.549 1.00 97.81 538 ILE A CA 1
ATOM 4125 C C . ILE A 1 538 ? -10.134 -0.803 14.318 1.00 97.81 538 ILE A C 1
ATOM 4127 O O . ILE A 1 538 ? -10.828 -0.141 13.547 1.00 97.81 538 ILE A O 1
ATOM 4131 N N . TYR A 1 539 ? -9.901 -2.106 14.116 1.00 98.31 539 TYR A N 1
ATOM 4132 C CA . TYR A 1 539 ? -10.303 -2.757 12.866 1.00 98.31 539 TYR A CA 1
ATOM 4133 C C . TYR A 1 539 ? -11.824 -2.864 12.720 1.00 98.31 539 TYR A C 1
ATOM 4135 O O . TYR A 1 539 ? -12.327 -2.750 11.607 1.00 98.31 539 TYR A O 1
ATOM 4143 N N . GLY A 1 540 ? -12.570 -3.058 13.815 1.00 98.06 540 GLY A N 1
ATOM 4144 C CA . GLY A 1 540 ? -14.016 -3.292 13.766 1.00 98.06 540 GLY A CA 1
ATOM 4145 C C . GLY A 1 540 ? -14.775 -2.110 13.158 1.00 98.06 540 GLY A C 1
ATOM 4146 O O . GLY A 1 540 ? -15.446 -2.281 12.138 1.00 98.06 540 GLY A O 1
ATOM 4147 N N . PRO A 1 541 ? -14.638 -0.892 13.718 1.00 98.31 541 PRO A N 1
ATOM 4148 C CA . PRO A 1 541 ? -15.272 0.294 13.154 1.00 98.31 541 PRO A CA 1
ATOM 4149 C C . PRO A 1 541 ? -14.785 0.632 11.741 1.00 98.31 541 PRO A C 1
ATOM 4151 O O . PRO A 1 541 ? -15.589 1.077 10.925 1.00 98.31 541 PRO A O 1
ATOM 4154 N N . ILE A 1 542 ? -13.500 0.420 11.427 1.00 98.56 542 ILE A N 1
ATOM 4155 C CA . ILE A 1 542 ? -12.966 0.704 10.086 1.00 98.56 542 ILE A CA 1
ATOM 4156 C C . ILE A 1 542 ? -13.572 -0.252 9.053 1.00 98.56 542 ILE A C 1
ATOM 4158 O O . ILE A 1 542 ? -14.111 0.223 8.056 1.00 98.56 542 ILE A O 1
ATOM 4162 N N . LEU A 1 543 ? -13.555 -1.568 9.298 1.00 98.50 543 LEU A N 1
ATOM 4163 C CA . LEU A 1 543 ? -14.133 -2.569 8.390 1.00 98.50 543 LEU A CA 1
ATOM 4164 C C . LEU A 1 543 ? -15.633 -2.361 8.152 1.00 98.50 543 LEU A C 1
ATOM 4166 O O . LEU A 1 543 ? -16.133 -2.686 7.076 1.00 98.50 543 LEU A O 1
ATOM 4170 N N . GLU A 1 544 ? -16.354 -1.803 9.124 1.00 97.62 544 GLU A N 1
ATOM 4171 C CA . GLU A 1 544 ? -17.757 -1.445 8.935 1.00 97.62 544 GLU A CA 1
ATOM 4172 C C . GLU A 1 544 ? -17.917 -0.182 8.075 1.00 97.62 544 GLU A C 1
ATOM 4174 O O . GLU A 1 544 ? -18.694 -0.170 7.122 1.00 97.62 544 GLU A O 1
ATOM 4179 N N . ARG A 1 545 ? -17.137 0.872 8.352 1.00 97.88 545 ARG A N 1
ATOM 4180 C CA . ARG A 1 545 ? -17.230 2.162 7.646 1.00 97.88 545 ARG A CA 1
ATOM 4181 C C . ARG A 1 545 ? -16.797 2.079 6.181 1.00 97.88 545 ARG A C 1
ATOM 4183 O O . ARG A 1 545 ? -17.411 2.728 5.339 1.00 97.88 545 ARG A O 1
ATOM 4190 N N . ILE A 1 546 ? -15.790 1.269 5.843 1.00 97.38 546 ILE A N 1
ATOM 4191 C CA . ILE A 1 546 ? -15.314 1.124 4.451 1.00 97.38 546 ILE A CA 1
ATOM 4192 C C . ILE A 1 546 ? -16.375 0.545 3.501 1.00 97.38 546 ILE A C 1
ATOM 4194 O O . ILE A 1 546 ? -16.322 0.818 2.301 1.00 97.38 546 ILE A O 1
ATOM 4198 N N . LYS A 1 547 ? -17.367 -0.197 4.018 1.00 96.50 547 LYS A N 1
ATOM 4199 C CA . LYS A 1 547 ? -18.463 -0.752 3.207 1.00 96.50 547 LYS A CA 1
ATOM 4200 C C . LYS A 1 547 ? -19.308 0.355 2.580 1.00 96.50 547 LYS A C 1
ATOM 4202 O O . LYS A 1 547 ? -19.674 0.244 1.413 1.00 96.50 547 LYS A O 1
ATOM 4207 N N . ALA A 1 548 ? -19.550 1.442 3.318 1.00 95.00 548 ALA A N 1
ATOM 4208 C CA . ALA A 1 548 ? -20.272 2.613 2.816 1.00 95.00 548 ALA A CA 1
ATOM 4209 C C . ALA A 1 548 ? -19.505 3.344 1.698 1.00 95.00 548 ALA A C 1
ATOM 4211 O O . ALA A 1 548 ? -20.117 3.953 0.828 1.00 95.00 548 ALA A O 1
ATOM 4212 N N . GLU A 1 549 ? -18.174 3.219 1.665 1.00 95.94 549 GLU A N 1
ATOM 4213 C CA . GLU A 1 549 ? -17.315 3.767 0.603 1.00 95.94 549 GLU A CA 1
ATOM 4214 C C . GLU A 1 549 ? -17.173 2.816 -0.610 1.00 95.94 549 GLU A C 1
ATOM 4216 O O . GLU A 1 549 ? -16.352 3.035 -1.510 1.00 95.94 549 GLU A O 1
ATOM 4221 N N . GLY A 1 550 ? -17.955 1.730 -0.636 1.00 94.12 550 GLY A N 1
ATOM 4222 C CA . GLY A 1 550 ? -17.951 0.732 -1.707 1.00 94.12 550 GLY A CA 1
ATOM 4223 C C . GLY A 1 550 ? -16.764 -0.234 -1.667 1.00 94.12 550 GLY A C 1
ATOM 4224 O O . GLY A 1 550 ? -16.483 -0.890 -2.668 1.00 94.12 550 GLY A O 1
ATOM 4225 N N . ILE A 1 551 ? -16.052 -0.333 -0.540 1.00 97.81 551 ILE A N 1
ATOM 4226 C CA . ILE A 1 551 ? -15.016 -1.352 -0.323 1.00 97.81 551 ILE A CA 1
ATOM 4227 C C . ILE A 1 551 ? -15.685 -2.541 0.368 1.00 97.81 551 ILE A C 1
ATOM 4229 O O . ILE A 1 551 ? -15.833 -2.580 1.589 1.00 97.81 551 ILE A O 1
ATOM 4233 N N . ILE A 1 552 ? -16.133 -3.497 -0.443 1.00 96.44 552 ILE A N 1
ATOM 4234 C CA . ILE A 1 552 ? -16.879 -4.675 0.005 1.00 96.44 552 ILE A CA 1
ATOM 4235 C C . ILE A 1 552 ? -15.976 -5.902 -0.103 1.00 96.44 552 ILE A C 1
ATOM 4237 O O . ILE A 1 552 ? -15.219 -6.051 -1.063 1.00 96.44 552 ILE A O 1
ATOM 4241 N N . TYR A 1 553 ? -16.083 -6.792 0.878 1.00 97.44 553 TYR A N 1
ATOM 4242 C CA . TYR A 1 553 ? -15.442 -8.097 0.863 1.00 97.44 553 TYR A CA 1
ATOM 4243 C C . TYR A 1 553 ? -16.471 -9.196 1.119 1.00 97.44 553 TYR A C 1
ATOM 4245 O O . TYR A 1 553 ? -17.440 -9.002 1.854 1.00 97.44 553 TYR A O 1
ATOM 4253 N N . THR A 1 554 ? -16.264 -10.358 0.508 1.00 97.06 554 THR A N 1
ATOM 4254 C CA . THR A 1 554 ? -17.113 -11.539 0.687 1.00 97.06 554 THR A CA 1
ATOM 4255 C C . THR A 1 554 ? -16.351 -12.631 1.409 1.00 97.06 554 THR A C 1
ATOM 4257 O O . THR A 1 554 ? -15.143 -12.776 1.249 1.00 97.06 554 THR A O 1
ATOM 4260 N N . THR A 1 555 ? -17.059 -13.424 2.205 1.00 96.94 555 THR A N 1
ATOM 4261 C CA . THR A 1 555 ? -16.476 -14.546 2.938 1.00 96.94 555 THR A CA 1
ATOM 4262 C C . THR A 1 555 ? -17.152 -15.840 2.522 1.00 96.94 555 THR A C 1
ATOM 4264 O O . THR A 1 555 ? -18.376 -15.906 2.445 1.00 96.94 555 THR A O 1
ATOM 4267 N N . GLN A 1 556 ? -16.358 -16.882 2.303 1.00 96.62 556 GLN A N 1
ATOM 4268 C CA . GLN A 1 556 ? -16.838 -18.233 2.042 1.00 96.62 556 GLN A CA 1
ATOM 4269 C C . GLN A 1 556 ? -16.182 -19.200 3.022 1.00 96.62 556 GLN A C 1
ATOM 4271 O O . GLN A 1 556 ? -15.026 -19.025 3.400 1.00 96.62 556 GLN A O 1
ATOM 4276 N N . SER A 1 557 ? -16.923 -20.220 3.441 1.00 96.38 557 SER A N 1
ATOM 4277 C CA . SER A 1 557 ? -16.426 -21.250 4.344 1.00 96.38 557 SER A CA 1
ATOM 4278 C C . SER A 1 557 ? -16.829 -22.630 3.844 1.00 96.38 557 SER A C 1
ATOM 4280 O O . SER A 1 557 ? -17.943 -22.826 3.354 1.00 96.38 557 SER A O 1
ATOM 4282 N N . THR A 1 558 ? -15.904 -23.583 3.932 1.00 95.25 558 THR A N 1
ATOM 4283 C CA . THR A 1 558 ? -16.140 -24.990 3.607 1.00 95.25 558 THR A CA 1
ATOM 4284 C C . THR A 1 558 ? -15.536 -25.870 4.688 1.00 95.25 558 THR A C 1
ATOM 4286 O O . THR A 1 558 ? -14.360 -25.741 5.024 1.00 95.25 558 THR A O 1
ATOM 4289 N N . ILE A 1 559 ? -16.331 -26.790 5.224 1.00 92.19 559 ILE A N 1
ATOM 4290 C CA . ILE A 1 559 ? -15.865 -27.748 6.225 1.00 92.19 559 ILE A CA 1
ATOM 4291 C C . ILE A 1 559 ? -15.465 -29.027 5.501 1.00 92.19 559 ILE A C 1
ATOM 4293 O O . ILE A 1 559 ? -16.261 -29.602 4.756 1.00 92.19 559 ILE A O 1
ATOM 4297 N N . LYS A 1 560 ? -14.225 -29.466 5.715 1.00 76.25 560 LYS A N 1
ATOM 4298 C CA . LYS A 1 560 ? -13.785 -30.809 5.340 1.00 76.25 560 LYS A CA 1
ATOM 4299 C C . LYS A 1 560 ? -13.711 -31.659 6.618 1.00 76.25 560 LYS A C 1
ATOM 4301 O O . LYS A 1 560 ? -13.190 -31.150 7.614 1.00 76.25 560 LYS A O 1
ATOM 4306 N N . PRO A 1 561 ? -14.272 -32.885 6.605 1.00 59.00 561 PRO A N 1
ATOM 4307 C CA . PRO A 1 561 ? -14.211 -33.801 7.742 1.00 59.00 561 PRO A CA 1
ATOM 4308 C C . PRO A 1 561 ? -12.788 -34.046 8.236 1.00 59.00 561 PRO A C 1
ATOM 4310 O O . PRO A 1 561 ? -11.877 -34.136 7.377 1.00 59.00 561 PRO A O 1
#

Foldseek 3Di:
DPDAAEPVQQKWFQAPVVRDIHSDPDDPGDIDGGHVDDVPPDPPVRVVVVCVVCVVQVVQVVPDDLVDDLVPRPHDPVVSVPDQDGPHDGDPVNVVVVVVVVVLVVLVVVLVPAQAEEEEEDLAQLVLLLQVLQQVDVSYAYEYEECDPVSQVVSVVVHVHHYDHDDLVPCLVVLLV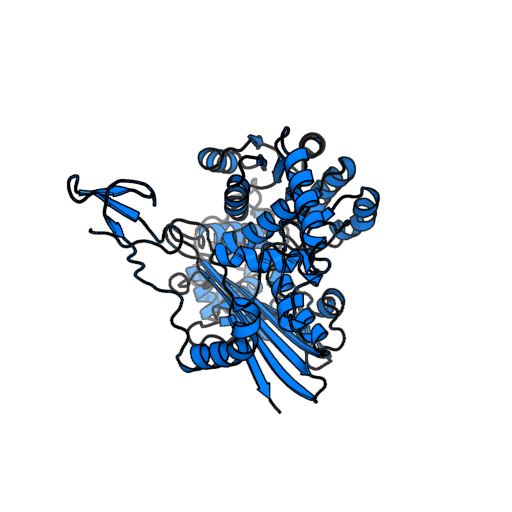VLLVHQEYEYADDPVCVLSNVVSCLVNLHEYEYLADCDPSNVVCQVSQVVSFYAYAYQPFFVSHVQLLVLLVVCVVLVVQPWAFQAKEKEKEKAFDQVLLPALLSGFDSDQCLVVLLQQQAWAWWFDQQDIDIQHGFLSQVVQKAFDPPDVVAGKIKGFGHYQPVVCVVSVRVNHRTTTYIYMDHPNNSVLSSLCSLLVLSDPAFDVCLAPPHDWDFLQQVSCVSLVHHSPDDLVVSLVSSCVSSVNDVSNSVNCVRLCSNHRHTFHRDRGSNSSVSVSSNVVRHDDQQTKMKMWMKMWTFMAGPVGWTKIKMKIWIDMADNPHRHRSSLRSNQLRSQQVVCVSSVLDPDTTYYYQNDCSRSVVSVVVSVVVVGDMDMDMDIDD

pLDDT: mean 91.94, std 9.37, range [45.0, 98.81]